Protein 9KL6 (pdb70)

GO terms:
  GO:0004354 L-glutamate dehydrogenase (NADP+) activity (F, IDA)
  GO:0019676 ammonia assimilation cycle (P, IDA)
  GO:0005829 cytosol (C, HDA)

Organism: Schizosaccharomyces pombe (strain 972 / ATCC 24843) (NCBI:txid284812)

Structure (mmCIF, N/CA/C/O backbone):
data_9KL6
#
_entry.id   9KL6
#
_cell.length_a   96.965
_cell.length_b   96.965
_cell.length_c   188.258
_cell.angle_alpha   90.00
_cell.angle_beta   90.00
_cell.angle_gamma   120.00
#
_symmetry.space_group_name_H-M   'P 63 2 2'
#
loop_
_entity.id
_entity.type
_entity.pdbx_description
1 polymer 'NADP-specific glutamate dehydrogenase'
2 non-polymer 'NADP NICOTINAMIDE-ADENINE-DINUCLEOTIDE PHOSPHATE'
3 non-polymer 'SULFATE ION'
4 non-polymer '(2Z)-2-iminopentanedioic acid'
5 non-polymer GLYCEROL
6 water water
#
loop_
_atom_site.group_PDB
_atom_site.id
_atom_site.type_symbol
_atom_site.label_atom_id
_atom_site.label_alt_id
_atom_site.label_comp_id
_atom_site.label_asym_id
_atom_site.label_entity_id
_atom_site.label_seq_id
_atom_site.pdbx_PDB_ins_code
_atom_site.Cartn_x
_atom_site.Cartn_y
_atom_site.Cartn_z
_atom_site.occupancy
_atom_site.B_iso_or_equiv
_atom_site.auth_seq_id
_atom_site.auth_comp_id
_atom_site.auth_asym_id
_atom_site.auth_atom_id
_atom_site.pdbx_PDB_model_num
ATOM 1 N N . THR A 1 24 ? -7.293 -20.952 49.243 1.00 46.79 3 THR A N 1
ATOM 2 C CA . THR A 1 24 ? -7.119 -20.833 47.765 1.00 50.31 3 THR A CA 1
ATOM 3 C C . THR A 1 24 ? -5.906 -19.957 47.425 1.00 48.92 3 THR A C 1
ATOM 4 O O . THR A 1 24 ? -5.939 -18.752 47.655 1.00 54.48 3 THR A O 1
ATOM 6 N N . PRO A 1 25 ? -4.827 -20.518 46.825 1.00 47.78 4 PRO A N 1
ATOM 7 C CA . PRO A 1 25 ? -3.548 -19.817 46.647 1.00 42.01 4 PRO A CA 1
ATOM 8 C C . PRO A 1 25 ? -3.336 -19.149 45.289 1.00 37.06 4 PRO A C 1
ATOM 9 O O . PRO A 1 25 ? -4.019 -19.457 44.317 1.00 38.76 4 PRO A O 1
ATOM 13 N N . TYR A 1 26 ? -2.335 -18.265 45.209 1.00 36.85 5 TYR A N 1
ATOM 14 C CA . TYR A 1 26 ? -2.043 -17.546 43.980 1.00 34.23 5 TYR A CA 1
ATOM 15 C C . TYR A 1 26 ? -1.260 -18.435 43.032 1.00 32.28 5 TYR A C 1
ATOM 16 O O . TYR A 1 26 ? -0.133 -18.843 43.361 1.00 32.02 5 TYR A O 1
ATOM 25 N N . GLU A 1 27 ? -1.896 -18.772 41.893 1.00 27.81 6 GLU A N 1
ATOM 26 C CA . GLU A 1 27 ? -1.302 -19.700 40.942 1.00 22.72 6 GLU A CA 1
ATOM 27 C C . GLU A 1 27 ? -1.383 -19.060 39.562 1.00 21.78 6 GLU A C 1
ATOM 28 O O . GLU A 1 27 ? -2.188 -19.441 38.717 1.00 22.19 6 GLU A O 1
ATOM 34 N N . PRO A 1 28 ? -0.530 -18.047 39.279 1.00 20.89 7 PRO A N 1
ATOM 35 C CA . PRO A 1 28 ? -0.713 -17.268 38.066 1.00 21.26 7 PRO A CA 1
ATOM 36 C C . PRO A 1 28 ? -0.625 -18.065 36.774 1.00 19.45 7 PRO A C 1
ATOM 37 O O . PRO A 1 28 ? -1.406 -17.843 35.863 1.00 22.01 7 PRO A O 1
ATOM 41 N N . GLU A 1 29 ? 0.367 -18.953 36.649 1.00 19.53 8 GLU A N 1
ATOM 42 C CA . GLU A 1 29 ? 0.502 -19.674 35.405 1.00 18.75 8 GLU A CA 1
ATOM 43 C C . GLU A 1 29 ? -0.709 -20.594 35.178 1.00 18.97 8 GLU A C 1
ATOM 44 O O . GLU A 1 29 ? -1.200 -20.684 34.053 1.00 19.42 8 GLU A O 1
ATOM 50 N N . PHE A 1 30 ? -1.155 -21.290 36.237 1.00 20.32 9 PHE A N 1
ATOM 51 C CA . PHE A 1 30 ? -2.345 -22.121 36.127 1.00 19.47 9 PHE A CA 1
ATOM 52 C C . PHE A 1 30 ? -3.541 -21.286 35.701 1.00 21.40 9 PHE A C 1
ATOM 53 O O . PHE A 1 30 ? -4.246 -21.670 34.765 1.00 20.40 9 PHE A O 1
ATOM 61 N N . GLN A 1 31 ? -3.725 -20.141 36.359 1.00 20.48 10 GLN A N 1
ATOM 62 C CA . GLN A 1 31 ? -4.842 -19.289 36.027 1.00 20.96 10 GLN A CA 1
ATOM 63 C C . GLN A 1 31 ? -4.765 -18.804 34.581 1.00 18.20 10 GLN A C 1
ATOM 64 O O . GLN A 1 31 ? -5.789 -18.678 33.911 1.00 20.78 10 GLN A O 1
ATOM 70 N N . GLN A 1 32 ? -3.565 -18.463 34.104 1.00 18.99 11 GLN A N 1
ATOM 71 C CA . GLN A 1 32 ? -3.390 -18.045 32.732 1.00 19.24 11 GLN A CA 1
ATOM 72 C C . GLN A 1 32 ? -3.856 -19.102 31.752 1.00 20.35 11 GLN A C 1
ATOM 73 O O . GLN A 1 32 ? -4.586 -18.833 30.802 1.00 22.25 11 GLN A O 1
ATOM 79 N N . ALA A 1 33 ? -3.388 -20.325 31.992 1.00 20.83 12 ALA A N 1
ATOM 80 C CA . ALA A 1 33 ? -3.696 -21.410 31.079 1.00 20.73 12 ALA A CA 1
ATOM 81 C C . ALA A 1 33 ? -5.197 -21.715 31.119 1.00 19.97 12 ALA A C 1
ATOM 82 O O . ALA A 1 33 ? -5.796 -21.886 30.069 1.00 21.41 12 ALA A O 1
ATOM 84 N N . TYR A 1 34 ? -5.779 -21.757 32.322 1.00 21.57 13 TYR A N 1
ATOM 85 C CA . TYR A 1 34 ? -7.206 -21.978 32.507 1.00 20.86 13 TYR A CA 1
ATOM 86 C C . TYR A 1 34 ? -8.041 -20.900 31.787 1.00 20.31 13 TYR A C 1
ATOM 87 O O . TYR A 1 34 ? -8.988 -21.188 31.046 1.00 21.18 13 TYR A O 1
ATOM 96 N N . LYS A 1 35 ? -7.675 -19.626 31.958 1.00 20.37 14 LYS A N 1
ATOM 97 C CA . LYS A 1 35 ? -8.446 -18.524 31.376 1.00 21.51 14 LYS A CA 1
ATOM 98 C C . LYS A 1 35 ? -8.471 -18.613 29.850 1.00 20.75 14 LYS A C 1
ATOM 99 O O . LYS A 1 35 ? -9.503 -18.364 29.224 1.00 23.20 14 LYS A O 1
ATOM 105 N N . GLU A 1 36 ? -7.325 -18.951 29.223 1.00 21.45 15 GLU A N 1
ATOM 106 C CA . GLU A 1 36 ? -7.304 -19.061 27.774 1.00 21.41 15 GLU A CA 1
ATOM 107 C C . GLU A 1 36 ? -8.253 -20.188 27.326 1.00 22.03 15 GLU A C 1
ATOM 108 O O . GLU A 1 36 ? -8.981 -20.042 26.337 1.00 23.84 15 GLU A O 1
ATOM 114 N N . ILE A 1 37 ? -8.190 -21.351 27.977 1.00 21.85 16 ILE A N 1
ATOM 115 C CA . ILE A 1 37 ? -8.999 -22.486 27.559 1.00 20.07 16 ILE A CA 1
ATOM 116 C C . ILE A 1 37 ? -10.486 -22.184 27.721 1.00 21.68 16 ILE A C 1
ATOM 117 O O . ILE A 1 37 ? -11.274 -22.437 26.818 1.00 21.99 16 ILE A O 1
ATOM 122 N N . VAL A 1 38 ? -10.841 -21.699 28.902 1.00 20.95 17 VAL A N 1
ATOM 123 C CA . VAL A 1 38 ? -12.211 -21.430 29.218 1.00 21.07 17 VAL A CA 1
ATOM 124 C C . VAL A 1 38 ? -12.707 -20.286 28.330 1.00 21.30 17 VAL A C 1
ATOM 125 O O . VAL A 1 38 ? -13.869 -20.282 27.894 1.00 22.68 17 VAL A O 1
ATOM 129 N N . GLY A 1 39 ? -11.846 -19.316 28.009 1.00 22.37 18 GLY A N 1
ATOM 130 C CA . GLY A 1 39 ? -12.298 -18.259 27.125 1.00 23.09 18 GLY A CA 1
ATOM 131 C C . GLY A 1 39 ? -12.704 -18.748 25.731 1.00 22.67 18 GLY A C 1
ATOM 132 O O . GLY A 1 39 ? -13.733 -18.300 25.182 1.00 27.13 18 GLY A O 1
ATOM 133 N N . SER A 1 40 ? -11.889 -19.663 25.166 1.00 23.23 19 SER A N 1
ATOM 134 C CA . SER A 1 40 ? -12.203 -20.280 23.885 1.00 22.23 19 SER A CA 1
ATOM 135 C C . SER A 1 40 ? -13.574 -20.963 23.974 1.00 22.11 19 SER A C 1
ATOM 136 O O . SER A 1 40 ? -14.413 -20.841 23.074 1.00 23.41 19 SER A O 1
ATOM 139 N N . ILE A 1 41 ? -13.770 -21.722 25.053 1.00 22.45 20 ILE A N 1
ATOM 140 C CA . ILE A 1 41 ? -14.984 -22.518 25.192 1.00 22.53 20 ILE A CA 1
ATOM 141 C C . ILE A 1 41 ? -16.208 -21.600 25.370 1.00 24.16 20 ILE A C 1
ATOM 142 O O . ILE A 1 41 ? -17.212 -21.766 24.682 1.00 23.48 20 ILE A O 1
ATOM 147 N N . GLU A 1 42 ? -16.110 -20.632 26.280 1.00 24.79 21 GLU A N 1
ATOM 148 C CA . GLU A 1 42 ? -17.241 -19.816 26.654 1.00 27.69 21 GLU A CA 1
ATOM 149 C C . GLU A 1 42 ? -17.588 -18.827 25.538 1.00 27.85 21 GLU A C 1
ATOM 150 O O . GLU A 1 42 ? -18.757 -18.414 25.433 1.00 28.11 21 GLU A O 1
ATOM 156 N N . SER A 1 43 ? -16.616 -18.468 24.691 1.00 26.01 22 SER A N 1
ATOM 157 C CA . SER A 1 43 ? -16.871 -17.533 23.595 1.00 26.15 22 SER A CA 1
ATOM 158 C C . SER A 1 43 ? -17.419 -18.231 22.357 1.00 25.63 22 SER A C 1
ATOM 159 O O . SER A 1 43 ? -17.798 -17.595 21.382 1.00 28.99 22 SER A O 1
ATOM 162 N N . SER A 1 44 ? -17.474 -19.562 22.402 1.00 23.76 23 SER A N 1
ATOM 163 C CA . SER A 1 44 ? -17.925 -20.371 21.282 1.00 22.13 23 SER A CA 1
ATOM 164 C C . SER A 1 44 ? -19.406 -20.699 21.464 1.00 24.25 23 SER A C 1
ATOM 165 O O . SER A 1 44 ? -20.015 -20.374 22.497 1.00 24.22 23 SER A O 1
ATOM 168 N N . LYS A 1 45 ? -19.948 -21.391 20.463 1.00 20.95 24 LYS A N 1
ATOM 169 C CA . LYS A 1 45 ? -21.313 -21.878 20.528 1.00 22.93 24 LYS A CA 1
ATOM 170 C C . LYS A 1 45 ? -21.423 -23.153 21.354 1.00 24.56 24 LYS A C 1
ATOM 171 O O . LYS A 1 45 ? -22.533 -23.714 21.453 1.00 24.63 24 LYS A O 1
ATOM 177 N N . LEU A 1 46 ? -20.302 -23.686 21.893 1.00 23.25 25 LEU A N 1
ATOM 178 C CA . LEU A 1 46 ? -20.380 -25.018 22.509 1.00 23.88 25 LEU A CA 1
ATOM 179 C C . LEU A 1 46 ? -21.483 -25.137 23.574 1.00 22.78 25 LEU A C 1
ATOM 180 O O . LEU A 1 46 ? -22.246 -26.112 23.566 1.00 24.68 25 LEU A O 1
ATOM 185 N N . PHE A 1 47 ? -21.538 -24.192 24.527 1.00 24.55 26 PHE A N 1
ATOM 186 C CA . PHE A 1 47 ? -22.478 -24.255 25.630 1.00 24.80 26 PHE A CA 1
ATOM 187 C C . PHE A 1 47 ? -23.877 -23.806 25.227 1.00 27.29 26 PHE A C 1
ATOM 188 O O . PHE A 1 47 ? -24.813 -24.041 25.986 1.00 30.61 26 PHE A O 1
ATOM 196 N N . GLU A 1 48 ? -24.035 -23.250 24.027 1.00 26.79 27 GLU A N 1
ATOM 197 C CA . GLU A 1 48 ? -25.369 -23.037 23.483 1.00 29.14 27 GLU A CA 1
ATOM 198 C C . GLU A 1 48 ? -25.939 -24.376 23.016 1.00 26.57 27 GLU A C 1
ATOM 199 O O . GLU A 1 48 ? -27.095 -24.750 23.293 1.00 31.37 27 GLU A O 1
ATOM 205 N N . VAL A 1 49 ? -25.067 -25.170 22.384 1.00 26.87 28 VAL A N 1
ATOM 206 C CA . VAL A 1 49 ? -25.477 -26.457 21.841 1.00 28.53 28 VAL A CA 1
ATOM 207 C C . VAL A 1 49 ? -25.583 -27.495 22.962 1.00 29.01 28 VAL A C 1
ATOM 208 O O . VAL A 1 49 ? -26.494 -28.323 22.947 1.00 30.35 28 VAL A O 1
ATOM 212 N N . HIS A 1 50 ? -24.613 -27.480 23.891 1.00 29.70 29 HIS A N 1
ATOM 213 C CA . HIS A 1 50 ? -24.526 -28.479 24.949 1.00 30.32 29 HIS A CA 1
ATOM 214 C C . HIS A 1 50 ? -24.418 -27.797 26.314 1.00 26.58 29 HIS A C 1
ATOM 215 O O . HIS A 1 50 ? -23.359 -27.762 26.931 1.00 24.75 29 HIS A O 1
ATOM 222 N N . PRO A 1 51 ? -25.511 -27.195 26.837 1.00 27.91 30 PRO A N 1
ATOM 223 C CA . PRO A 1 51 ? -25.407 -26.381 28.050 1.00 26.60 30 PRO A CA 1
ATOM 224 C C . PRO A 1 51 ? -24.970 -27.147 29.291 1.00 27.42 30 PRO A C 1
ATOM 225 O O . PRO A 1 51 ? -24.403 -26.551 30.199 1.00 27.12 30 PRO A O 1
ATO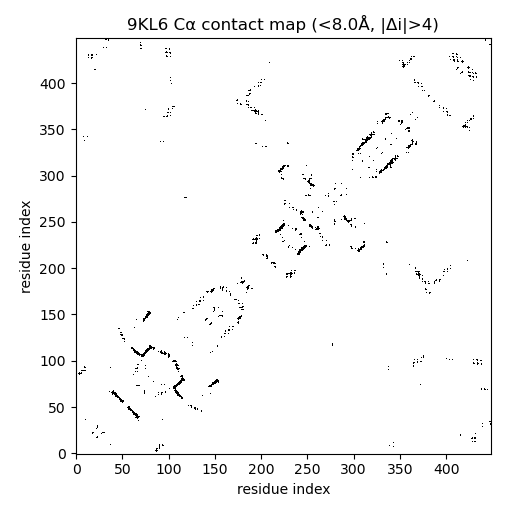M 229 N N . GLU A 1 52 ? -25.252 -28.459 29.328 1.00 25.79 31 GLU A N 1
ATOM 230 C CA . GLU A 1 52 ? -24.848 -29.308 30.436 1.00 27.38 31 GLU A CA 1
ATOM 231 C C . GLU A 1 52 ? -23.329 -29.325 30.661 1.00 25.16 31 GLU A C 1
ATOM 232 O O . GLU A 1 52 ? -22.892 -29.523 31.785 1.00 24.49 31 GLU A O 1
ATOM 238 N N . LEU A 1 53 ? -22.550 -29.031 29.621 1.00 23.93 32 LEU A N 1
ATOM 239 C CA . LEU A 1 53 ? -21.103 -29.064 29.742 1.00 22.29 32 LEU A CA 1
ATOM 240 C C . LEU A 1 53 ? -20.559 -27.983 30.660 1.00 23.98 32 LEU A C 1
ATOM 241 O O . LEU A 1 53 ? -19.420 -28.083 31.064 1.00 24.09 32 LEU A O 1
ATOM 246 N N . LYS A 1 54 ? -21.318 -26.917 30.917 1.00 25.15 33 LYS A N 1
ATOM 247 C CA . LYS A 1 54 ? -20.938 -25.885 31.882 1.00 26.47 33 LYS A CA 1
ATOM 248 C C . LYS A 1 54 ? -20.578 -26.514 33.229 1.00 24.36 33 LYS A C 1
ATOM 249 O O . LYS A 1 54 ? -19.681 -26.052 33.908 1.00 25.86 33 LYS A O 1
ATOM 255 N N . ARG A 1 55 ? -21.201 -27.624 33.597 1.00 22.89 34 ARG A N 1
ATOM 256 C CA . ARG A 1 55 ? -21.010 -28.245 34.901 1.00 24.47 34 ARG A CA 1
ATOM 257 C C . ARG A 1 55 ? -19.616 -28.863 35.002 1.00 23.80 34 ARG A C 1
ATOM 258 O O . ARG A 1 55 ? -19.134 -29.132 36.101 1.00 25.09 34 ARG A O 1
ATOM 266 N N . VAL A 1 56 ? -18.972 -29.098 33.857 1.00 22.86 35 VAL A N 1
ATOM 267 C CA . VAL A 1 56 ? -17.676 -29.766 33.871 1.00 20.79 35 VAL A CA 1
ATOM 268 C C . VAL A 1 56 ? -16.568 -28.869 34.405 1.00 21.48 35 VAL A C 1
ATOM 269 O O . VAL A 1 56 ? -15.607 -29.334 34.997 1.00 20.95 35 VAL A O 1
ATOM 273 N N . LEU A 1 57 ? -16.658 -27.572 34.183 1.00 21.12 36 LEU A N 1
ATOM 274 C CA . LEU A 1 57 ? -15.521 -26.685 34.414 1.00 22.64 36 LEU A CA 1
ATOM 275 C C . LEU A 1 57 ? -15.049 -26.698 35.865 1.00 22.50 36 LEU A C 1
ATOM 276 O O . LEU A 1 57 ? -13.840 -26.753 36.077 1.00 23.96 36 LEU A O 1
ATOM 281 N N . PRO A 1 58 ? -15.915 -26.585 36.899 1.00 23.08 37 PRO A N 1
ATOM 282 C CA . PRO A 1 58 ? -15.436 -26.605 38.285 1.00 23.54 37 PRO A CA 1
ATOM 283 C C . PRO A 1 58 ? -14.820 -27.940 38.702 1.00 22.88 37 PRO A C 1
ATOM 284 O O . PRO A 1 58 ? -14.121 -28.023 39.700 1.00 23.60 37 PRO A O 1
ATOM 288 N N . ILE A 1 59 ? -15.195 -28.992 38.006 1.00 22.62 38 ILE A N 1
ATOM 289 C CA . ILE A 1 59 ? -14.720 -30.316 38.333 1.00 20.55 38 ILE A CA 1
ATOM 290 C C . ILE A 1 59 ? -13.380 -30.571 37.648 1.00 19.23 38 ILE A C 1
ATOM 291 O O . ILE A 1 59 ? -12.430 -31.027 38.304 1.00 20.44 38 ILE A O 1
ATOM 296 N N . ILE A 1 60 ? -13.336 -30.354 36.329 1.00 19.50 39 ILE A N 1
ATOM 297 C CA . ILE A 1 60 ? -12.128 -30.663 35.555 1.00 18.56 39 ILE A CA 1
ATOM 298 C C . ILE A 1 60 ? -10.941 -29.845 36.035 1.00 19.24 39 ILE A C 1
ATOM 299 O O . ILE A 1 60 ? -9.773 -30.278 35.908 1.00 19.41 39 ILE A O 1
ATOM 304 N N . SER A 1 61 ? -11.220 -28.661 36.593 1.00 20.05 40 SER A N 1
ATOM 305 C CA . SER A 1 61 ? -10.126 -27.766 36.951 1.00 20.67 40 SER A CA 1
ATOM 306 C C . SER A 1 61 ? -9.526 -28.073 38.323 1.00 20.54 40 SER A C 1
ATOM 307 O O . SER A 1 61 ? -8.509 -27.481 38.676 1.00 20.01 40 SER A O 1
ATOM 310 N N . ILE A 1 62 ? -10.086 -29.045 39.072 1.00 20.50 41 ILE A N 1
ATOM 311 C CA . ILE A 1 62 ? -9.479 -29.564 40.295 1.00 19.15 41 ILE A CA 1
ATOM 312 C C . ILE A 1 62 ? -8.788 -30.878 39.921 1.00 18.89 41 ILE A C 1
ATOM 313 O O . ILE A 1 62 ? -9.437 -31.825 39.449 1.00 19.94 41 ILE A O 1
ATOM 318 N N . PRO A 1 63 ? -7.460 -30.968 40.076 1.00 18.48 42 PRO A N 1
ATOM 319 C CA . PRO A 1 63 ? -6.776 -32.179 39.701 1.00 18.78 42 PRO A CA 1
ATOM 320 C C . PRO A 1 63 ? -7.411 -33.369 40.410 1.00 18.46 42 PRO A C 1
ATOM 321 O O . PRO A 1 63 ? -7.740 -33.290 41.584 1.00 18.27 42 PRO A O 1
ATOM 325 N N . GLU A 1 64 ? -7.406 -34.518 39.731 1.00 18.63 43 GLU A N 1
ATOM 326 C CA . GLU A 1 64 ? -7.751 -35.754 40.415 1.00 17.88 43 GLU A CA 1
ATOM 327 C C . GLU A 1 64 ? -6.908 -35.976 41.665 1.00 17.12 43 GLU A C 1
ATOM 328 O O . GLU A 1 64 ? -7.434 -36.289 42.738 1.00 17.46 43 GLU A O 1
ATOM 334 N N . ARG A 1 65 ? -5.580 -35.708 41.545 1.00 18.46 44 ARG A N 1
ATOM 335 C CA . ARG A 1 65 ? -4.697 -35.894 42.677 1.00 19.27 44 ARG A CA 1
ATOM 336 C C . ARG A 1 65 ? -3.437 -35.065 42.467 1.00 18.98 44 ARG A C 1
ATOM 337 O O . ARG A 1 65 ? -3.021 -34.883 41.328 1.00 18.63 44 ARG A O 1
ATOM 345 N N . VAL A 1 66 ? -2.857 -34.566 43.558 1.00 17.97 45 VAL A N 1
ATOM 346 C CA . VAL A 1 66 ? -1.544 -33.955 43.507 1.00 19.21 45 VAL A CA 1
ATOM 347 C C . VAL A 1 66 ? -0.699 -34.647 44.560 1.00 17.56 45 VAL A C 1
ATOM 348 O O . VAL A 1 66 ? -1.136 -34.809 45.702 1.00 18.07 45 VAL A O 1
ATOM 352 N N . LEU A 1 67 ? 0.542 -34.964 44.183 1.00 19.22 46 LEU A N 1
ATOM 353 C CA . LEU A 1 67 ? 1.546 -35.453 45.124 1.00 19.07 46 LEU A CA 1
ATOM 354 C C . LEU A 1 67 ? 2.672 -34.428 45.205 1.00 18.67 46 LEU A C 1
ATOM 355 O O . LEU A 1 67 ? 3.134 -33.975 44.154 1.00 19.04 46 LEU A O 1
ATOM 360 N N . GLU A 1 68 ? 3.066 -34.092 46.437 1.00 19.21 47 GLU A N 1
ATOM 361 C CA . GLU A 1 68 ? 4.333 -33.408 46.655 1.00 19.32 47 GLU A CA 1
ATOM 362 C C . GLU A 1 68 ? 5.151 -34.282 47.580 1.00 20.60 47 GLU A C 1
ATOM 363 O O . GLU A 1 68 ? 4.608 -34.968 48.422 1.00 19.96 47 GLU A O 1
ATOM 369 N N . PHE A 1 69 ? 6.472 -34.273 47.429 1.00 19.23 48 PHE A N 1
ATOM 370 C CA . PHE A 1 69 ? 7.292 -35.060 48.322 1.00 18.45 48 PHE A CA 1
ATOM 371 C C . PHE A 1 69 ? 8.666 -34.410 48.462 1.00 17.47 48 PHE A C 1
ATOM 372 O O . PHE A 1 69 ? 9.193 -33.806 47.523 1.00 19.37 48 PHE A O 1
ATOM 380 N N . ARG A 1 70 ? 9.222 -34.591 49.653 1.00 16.87 49 ARG A N 1
ATOM 381 C CA . ARG A 1 70 ? 10.616 -34.191 49.881 1.00 16.85 49 ARG A CA 1
ATOM 382 C C . ARG A 1 70 ? 11.553 -35.147 49.149 1.00 17.96 49 ARG A C 1
ATOM 383 O O . ARG A 1 70 ? 11.359 -36.362 49.204 1.00 19.89 49 ARG A O 1
ATOM 391 N N . VAL A 1 71 ? 12.543 -34.582 48.483 1.00 17.82 50 VAL A N 1
ATOM 392 C CA . VAL A 1 71 ? 13.573 -35.353 47.828 1.00 17.77 50 VAL A CA 1
ATOM 393 C C . VAL A 1 71 ? 14.917 -34.997 48.458 1.00 19.64 50 VAL A C 1
ATOM 394 O O . VAL A 1 71 ? 15.437 -33.889 48.275 1.00 21.71 50 VAL A O 1
ATOM 398 N N . THR A 1 72 ? 15.456 -35.956 49.214 1.00 20.09 51 THR A N 1
ATOM 399 C CA . THR A 1 72 ? 16.721 -35.805 49.907 1.00 20.47 51 THR A CA 1
ATOM 400 C C . THR A 1 72 ? 17.791 -36.587 49.147 1.00 19.91 51 THR A C 1
ATOM 401 O O . THR A 1 72 ? 17.592 -37.759 48.776 1.00 22.47 51 THR A O 1
ATOM 405 N N . TRP A 1 73 ? 18.932 -35.900 48.984 1.00 19.69 52 TRP A N 1
ATOM 406 C CA . TRP A 1 73 ? 20.001 -36.448 48.169 1.00 20.05 52 TRP A CA 1
ATOM 407 C C . TRP A 1 73 ? 21.340 -35.902 48.645 1.00 21.56 52 TRP A C 1
ATOM 408 O O . TRP A 1 73 ? 21.358 -35.080 49.532 1.00 23.59 52 TRP A O 1
ATOM 419 N N . GLU A 1 74 ? 22.403 -36.516 48.151 1.00 21.37 53 GLU A N 1
ATOM 420 C CA . GLU A 1 74 ? 23.765 -36.217 48.579 1.00 21.20 53 GLU A CA 1
ATOM 421 C C . GLU A 1 74 ? 24.574 -35.622 47.424 1.00 20.75 53 GLU A C 1
ATOM 422 O O . GLU A 1 74 ? 24.598 -36.167 46.323 1.00 21.58 53 GLU A O 1
ATOM 428 N N . ASP A 1 75 ? 25.150 -34.438 47.663 1.00 22.75 54 ASP A N 1
ATOM 429 C CA . ASP A 1 75 ? 25.997 -33.823 46.639 1.00 22.66 54 ASP A CA 1
ATOM 430 C C . ASP A 1 75 ? 27.391 -34.447 46.623 1.00 25.19 54 ASP A C 1
ATOM 431 O O . ASP A 1 75 ? 27.717 -35.306 47.446 1.00 25.43 54 ASP A O 1
ATOM 436 N N . ASP A 1 76 ? 28.216 -33.979 45.674 1.00 23.67 55 ASP A N 1
ATOM 437 C CA . ASP A 1 76 ? 29.557 -34.514 45.470 1.00 27.85 55 ASP A CA 1
ATOM 438 C C . ASP A 1 76 ? 30.504 -34.204 46.634 1.00 28.51 55 ASP A C 1
ATOM 439 O O . ASP A 1 76 ? 31.551 -34.870 46.771 1.00 33.02 55 ASP A O 1
ATOM 444 N N . LYS A 1 77 ? 30.137 -33.228 47.472 1.00 27.82 56 LYS A N 1
ATOM 445 C CA . LYS A 1 77 ? 30.908 -32.922 48.670 1.00 30.91 56 LYS A CA 1
ATOM 446 C C . LYS A 1 77 ? 30.399 -33.670 49.903 1.00 28.61 56 LYS A C 1
ATOM 447 O O . LYS A 1 77 ? 30.909 -33.447 51.012 1.00 31.58 56 LYS A O 1
ATOM 453 N N . GLY A 1 78 ? 29.383 -34.533 49.726 1.00 26.37 57 GLY A N 1
ATOM 454 C CA . GLY A 1 78 ? 28.862 -35.292 50.842 1.00 26.92 57 GLY A CA 1
ATOM 455 C C . GLY A 1 78 ? 27.769 -34.573 51.646 1.00 24.33 57 GLY A C 1
ATOM 456 O O . GLY A 1 78 ? 27.370 -35.077 52.693 1.00 24.92 57 GLY A O 1
ATOM 457 N N . ASN A 1 79 ? 27.302 -33.391 51.217 1.00 25.71 58 ASN A N 1
ATOM 458 C CA . ASN A 1 79 ? 26.296 -32.668 51.980 1.00 26.16 58 ASN A CA 1
ATOM 459 C C . ASN A 1 79 ? 24.915 -33.271 51.736 1.00 22.62 58 ASN A C 1
ATOM 460 O O . ASN A 1 79 ? 24.588 -33.679 50.618 1.00 22.58 58 ASN A O 1
ATOM 465 N N . CYS A 1 80 ? 24.103 -33.243 52.792 1.00 21.87 59 CYS A N 1
ATOM 466 C CA . CYS A 1 80 ? 22.679 -33.569 52.715 1.00 22.12 59 CYS A CA 1
ATOM 467 C C . CYS A 1 80 ? 21.904 -32.430 52.049 1.00 22.81 59 CYS A C 1
ATOM 468 O O . CYS A 1 80 ? 21.975 -31.285 52.493 1.00 26.07 59 CYS A O 1
ATOM 471 N N . ARG A 1 81 ? 21.344 -32.706 50.878 1.00 20.81 60 ARG A N 1
ATOM 472 C CA . ARG A 1 81 ? 20.611 -31.708 50.117 1.00 21.31 60 ARG A CA 1
ATOM 473 C C . ARG A 1 81 ? 19.129 -32.050 50.060 1.00 20.16 60 ARG A C 1
ATOM 474 O O . ARG A 1 81 ? 18.736 -33.229 50.091 1.00 22.50 60 ARG A O 1
ATOM 482 N N . VAL A 1 82 ? 18.287 -31.025 49.864 1.00 21.41 61 VAL A N 1
ATOM 483 C CA . VAL A 1 82 ? 16.865 -31.271 49.776 1.00 19.66 61 VAL A CA 1
ATOM 484 C C . VAL A 1 82 ? 16.250 -30.403 48.679 1.00 20.44 61 VAL A C 1
ATOM 485 O O . VAL A 1 82 ? 16.605 -29.238 48.519 1.00 20.73 61 VAL A O 1
ATOM 489 N N . ASN A 1 83 ? 15.285 -30.990 47.978 1.00 20.64 62 ASN A N 1
ATOM 490 C CA . ASN A 1 83 ? 14.483 -30.322 46.981 1.00 19.39 62 ASN A CA 1
ATOM 491 C C . ASN A 1 83 ? 13.065 -30.869 47.084 1.00 19.18 62 ASN A C 1
ATOM 492 O O . ASN A 1 83 ? 12.842 -31.811 47.803 1.00 21.30 62 ASN A O 1
ATOM 497 N N . THR A 1 84 ? 12.133 -30.128 46.503 1.00 18.76 63 THR A N 1
ATOM 498 C CA . THR A 1 84 ? 10.750 -30.546 46.478 1.00 18.23 63 THR A CA 1
ATOM 499 C C . THR A 1 84 ? 10.442 -31.182 45.125 1.00 17.90 63 THR A C 1
ATOM 500 O O . THR A 1 84 ? 10.795 -30.692 44.062 1.00 19.11 63 THR A O 1
ATOM 504 N N . GLY A 1 85 ? 9.744 -32.330 45.204 1.00 17.77 64 GLY A N 1
ATOM 505 C CA . GLY A 1 85 ? 9.266 -33.029 44.029 1.00 18.43 64 GLY A CA 1
ATOM 506 C C . GLY A 1 85 ? 7.742 -33.013 43.983 1.00 16.76 64 GLY A C 1
ATOM 507 O O . GLY A 1 85 ? 7.102 -32.895 45.011 1.00 19.02 64 GLY A O 1
ATOM 508 N N . TYR A 1 86 ? 7.218 -33.204 42.783 1.00 17.08 65 TYR A N 1
ATOM 509 C CA . TYR A 1 86 ? 5.786 -33.141 42.550 1.00 17.26 65 TYR A CA 1
ATOM 510 C C . TYR A 1 86 ? 5.356 -34.058 41.422 1.00 17.10 65 TYR A C 1
ATOM 511 O O . TYR A 1 86 ? 6.113 -34.316 40.469 1.00 17.37 65 TYR A O 1
ATOM 520 N N . ARG A 1 87 ? 4.091 -34.548 41.537 1.00 17.54 66 ARG A N 1
ATOM 521 C CA . ARG A 1 87 ? 3.412 -35.140 40.411 1.00 17.34 66 ARG A CA 1
ATOM 522 C C . ARG A 1 87 ? 1.933 -34.765 40.489 1.00 16.88 66 ARG A C 1
ATOM 523 O O . ARG A 1 87 ? 1.265 -35.131 41.452 1.00 18.74 66 ARG A O 1
ATOM 531 N N . VAL A 1 88 ? 1.509 -33.995 39.492 1.00 16.58 67 VAL A N 1
ATOM 532 C CA . VAL A 1 88 ? 0.124 -33.585 39.336 1.00 16.90 67 VAL A CA 1
ATOM 533 C C . VAL A 1 88 ? -0.511 -34.609 38.396 1.00 17.37 67 VAL A C 1
ATOM 534 O O . VAL A 1 88 ? -0.121 -34.737 37.234 1.00 17.14 67 VAL A O 1
ATOM 538 N N . GLN A 1 89 ? -1.521 -35.308 38.924 1.00 17.70 68 GLN A N 1
ATOM 539 C CA . GLN A 1 89 ? -2.267 -36.285 38.163 1.00 17.06 68 GLN A CA 1
ATOM 540 C C . GLN A 1 89 ? -3.613 -35.659 37.847 1.00 16.62 68 GLN A C 1
ATOM 541 O O . GLN A 1 89 ? -4.531 -35.742 38.667 1.00 17.75 68 GLN A O 1
ATOM 547 N N . PHE A 1 90 ? -3.672 -34.957 36.706 1.00 16.52 69 PHE A N 1
ATOM 548 C CA . PHE A 1 90 ? -4.778 -34.001 36.527 1.00 16.21 69 PHE A CA 1
ATOM 549 C C . PHE A 1 90 ? -6.074 -34.693 36.110 1.00 16.08 69 PHE A C 1
ATOM 550 O O . PHE A 1 90 ? -7.131 -34.375 36.650 1.00 17.48 69 PHE A O 1
ATOM 558 N N . ASN A 1 91 ? -5.979 -35.556 35.105 1.00 16.49 70 ASN A N 1
ATOM 559 C CA . ASN A 1 91 ? -7.155 -36.159 34.518 1.00 16.78 70 ASN A CA 1
ATOM 560 C C . ASN A 1 91 ? -6.779 -37.527 33.966 1.00 16.52 70 ASN A C 1
ATOM 561 O O . ASN A 1 91 ? -5.819 -37.642 33.213 1.00 17.32 70 ASN A O 1
ATOM 566 N N . SER A 1 92 ? -7.649 -38.535 34.193 1.00 16.39 71 SER A N 1
ATOM 567 C CA . SER A 1 92 ? -7.425 -39.878 33.644 1.00 17.10 71 SER A CA 1
ATOM 568 C C . SER A 1 92 ? -8.669 -40.427 32.963 1.00 16.56 71 SER A C 1
ATOM 569 O O . SER A 1 92 ? -8.909 -41.625 33.003 1.00 17.79 71 SER A O 1
ATOM 572 N N . ALA A 1 93 ? -9.506 -39.576 32.375 1.00 17.60 72 ALA A N 1
ATOM 573 C CA . ALA A 1 93 ? -10.705 -40.102 31.734 1.00 16.92 72 ALA A CA 1
ATOM 574 C C . ALA A 1 93 ? -10.351 -40.911 30.471 1.00 17.45 72 ALA A C 1
ATOM 575 O O . ALA A 1 93 ? -11.022 -41.894 30.164 1.00 18.50 72 ALA A O 1
ATOM 577 N N . LEU A 1 94 ? -9.316 -40.500 29.720 1.00 18.65 73 LEU A N 1
ATOM 578 C CA . LEU A 1 94 ? -8.968 -41.058 28.421 1.00 17.75 73 LEU A CA 1
ATOM 579 C C . LEU A 1 94 ? -7.847 -42.103 28.533 1.00 18.38 73 LEU A C 1
ATOM 580 O O . LEU A 1 94 ? -7.531 -42.743 27.536 1.00 19.57 73 LEU A O 1
ATOM 585 N N . GLY A 1 95 ? -7.227 -42.195 29.694 1.00 17.15 74 GLY A N 1
ATOM 586 C CA . GLY A 1 95 ? -6.115 -43.105 29.867 1.00 17.10 74 GLY A CA 1
ATOM 587 C C . GLY A 1 95 ? -5.380 -42.849 31.164 1.00 16.60 74 GLY A C 1
ATOM 588 O O . GLY A 1 95 ? -5.675 -41.949 31.923 1.00 18.11 74 GLY A O 1
ATOM 589 N N . PRO A 1 96 ? -4.276 -43.587 31.397 1.00 17.90 75 PRO A N 1
ATOM 590 C CA . PRO A 1 96 ? -3.404 -43.282 32.526 1.00 17.69 75 PRO A CA 1
ATOM 591 C C . PRO A 1 96 ? -2.834 -41.881 32.390 1.00 17.23 75 PRO A C 1
ATOM 592 O O . PRO A 1 96 ? -2.668 -41.360 31.298 1.00 18.28 75 PRO A O 1
ATOM 596 N N . TYR A 1 97 ? -2.515 -41.329 33.537 1.00 17.68 76 TYR A N 1
ATOM 597 C CA . TYR A 1 97 ? -1.915 -40.009 33.529 1.00 17.43 76 TYR A CA 1
ATOM 598 C C . TYR A 1 97 ? -0.673 -40.070 32.643 1.00 17.86 76 TYR A C 1
ATOM 599 O O . TYR A 1 97 ? 0.067 -41.056 32.649 1.00 19.18 76 TYR A O 1
ATOM 608 N N . LYS A 1 98 ? -0.374 -38.973 31.938 1.00 17.71 77 LYS A N 1
ATOM 609 C CA . LYS A 1 98 ? 0.764 -38.964 31.028 1.00 17.45 77 LYS A CA 1
ATOM 610 C C . LYS A 1 98 ? 1.270 -37.540 30.915 1.00 16.56 77 LYS A C 1
ATOM 611 O O . LYS A 1 98 ? 0.481 -36.634 30.761 1.00 18.22 77 LYS A O 1
ATOM 617 N N . GLY A 1 99 ? 2.577 -37.355 30.996 1.00 16.23 78 GLY A N 1
ATOM 618 C CA . GLY A 1 99 ? 3.189 -36.032 30.864 1.00 17.07 78 GLY A CA 1
ATOM 619 C C . GLY A 1 99 ? 4.575 -36.047 31.500 1.00 19.24 78 GLY A C 1
ATOM 620 O O . GLY A 1 99 ? 4.924 -36.916 32.298 1.00 18.25 78 GLY A O 1
ATOM 621 N N . GLY A 1 100 ? 5.341 -35.024 31.144 1.00 17.34 79 GLY A N 1
ATOM 622 C CA . GLY A 1 100 ? 6.755 -34.985 31.467 1.00 17.47 79 GLY A CA 1
ATOM 623 C C . GLY A 1 100 ? 7.055 -34.522 32.887 1.00 17.41 79 GLY A C 1
ATOM 624 O O . GLY A 1 100 ? 6.190 -34.170 33.687 1.00 18.34 79 GLY A O 1
ATOM 625 N N . LEU A 1 101 ? 8.357 -34.590 33.203 1.00 17.35 80 LEU A N 1
ATOM 626 C CA . LEU A 1 101 ? 8.928 -34.134 34.454 1.00 16.41 80 LEU A CA 1
ATOM 627 C C . LEU A 1 101 ? 9.868 -32.969 34.123 1.00 16.86 80 LEU A C 1
ATOM 628 O O . LEU A 1 101 ? 10.651 -33.072 33.167 1.00 17.42 80 LEU A O 1
ATOM 633 N N . ARG A 1 102 ? 9.775 -31.899 34.897 1.00 17.37 81 ARG A N 1
ATOM 634 C CA . ARG A 1 102 ? 10.566 -30.684 34.699 1.00 17.58 81 ARG A CA 1
ATOM 635 C C . ARG A 1 102 ? 11.452 -30.447 35.909 1.00 18.06 81 ARG A C 1
ATOM 636 O O . ARG A 1 102 ? 10.987 -30.445 37.050 1.00 18.43 81 ARG A O 1
ATOM 644 N N . PHE A 1 103 ? 12.765 -30.312 35.644 1.00 18.78 82 PHE A N 1
ATOM 645 C CA . PHE A 1 103 ? 13.727 -29.934 36.660 1.00 19.37 82 PHE A CA 1
ATOM 646 C C . PHE A 1 103 ? 14.230 -28.522 36.345 1.00 19.02 82 PHE A C 1
ATOM 647 O O . PHE A 1 103 ? 14.934 -28.332 35.358 1.00 19.78 82 PHE A O 1
ATOM 655 N N . HIS A 1 104 ? 13.757 -27.544 37.125 1.00 19.07 83 HIS A N 1
ATOM 656 C CA . HIS A 1 104 ? 14.097 -26.152 36.892 1.00 18.75 83 HIS A CA 1
ATOM 657 C C . HIS A 1 104 ? 13.856 -25.428 38.207 1.00 19.58 83 HIS A C 1
ATOM 658 O O . HIS A 1 104 ? 12.890 -25.737 38.897 1.00 19.36 83 HIS A O 1
ATOM 665 N N . PRO A 1 105 ? 14.711 -24.464 38.629 1.00 20.36 84 PRO A N 1
ATOM 666 C CA . PRO A 1 105 ? 14.524 -23.849 39.939 1.00 21.16 84 PRO A CA 1
ATOM 667 C C . PRO A 1 105 ? 13.219 -23.055 40.104 1.00 19.89 84 PRO A C 1
ATOM 668 O O . PRO A 1 105 ? 12.838 -22.803 41.234 1.00 21.92 84 PRO A O 1
ATOM 672 N N . SER A 1 106 ? 12.523 -22.742 39.003 1.00 20.87 85 SER A N 1
ATOM 673 C CA . SER A 1 106 ? 11.232 -22.063 39.056 1.00 21.26 85 SER A CA 1
ATOM 674 C C . SER A 1 106 ? 10.090 -23.009 39.447 1.00 20.20 85 SER A C 1
ATOM 675 O O . SER A 1 106 ? 9.014 -22.537 39.795 1.00 22.16 85 SER A O 1
ATOM 678 N N . VAL A 1 107 ? 10.290 -24.302 39.345 1.00 20.50 86 VAL A N 1
ATOM 679 C CA . VAL A 1 107 ? 9.170 -25.214 39.447 1.00 19.46 86 VAL A CA 1
ATOM 680 C C . VAL A 1 107 ? 8.446 -25.041 40.777 1.00 19.06 86 VAL A C 1
ATOM 681 O O . VAL A 1 107 ? 9.036 -24.951 41.840 1.00 21.27 86 VAL A O 1
ATOM 685 N N . ASN A 1 108 ? 7.103 -25.077 40.682 1.00 19.46 87 ASN A N 1
ATOM 686 C CA . ASN A 1 108 ? 6.232 -25.033 41.837 1.00 19.46 87 ASN A CA 1
ATOM 687 C C . ASN A 1 108 ? 4.907 -25.654 41.391 1.00 19.05 87 ASN A C 1
ATOM 688 O O . ASN A 1 108 ? 4.773 -26.018 40.219 1.00 19.42 87 ASN A O 1
ATOM 693 N N . LEU A 1 109 ? 3.923 -25.695 42.299 1.00 19.49 88 LEU A N 1
ATOM 694 C CA . LEU A 1 109 ? 2.658 -26.338 41.965 1.00 18.92 88 LEU A CA 1
ATOM 695 C C . LEU A 1 109 ? 1.893 -25.596 40.877 1.00 19.04 88 LEU A C 1
ATOM 696 O O . LEU A 1 109 ? 1.283 -26.213 40.008 1.00 19.54 88 LEU A O 1
ATOM 701 N N . SER A 1 110 ? 1.937 -24.257 40.922 1.00 17.65 89 SER A N 1
ATOM 702 C CA . SER A 1 110 ? 1.243 -23.478 39.919 1.00 19.10 89 SER A CA 1
ATOM 703 C C . SER A 1 110 ? 1.713 -23.835 38.507 1.00 18.70 89 SER A C 1
ATOM 704 O O . SER A 1 110 ? 0.908 -24.028 37.607 1.00 18.75 89 SER A O 1
ATOM 707 N N . ILE A 1 111 ? 3.049 -23.832 38.296 1.00 18.70 90 ILE A N 1
ATOM 708 C CA . ILE A 1 111 ? 3.596 -24.117 36.977 1.00 18.01 90 ILE A CA 1
ATOM 709 C C . ILE A 1 111 ? 3.171 -25.533 36.552 1.00 18.22 90 ILE A C 1
ATOM 710 O O . ILE A 1 111 ? 2.812 -25.747 35.400 1.00 18.20 90 ILE A O 1
ATOM 715 N N . LEU A 1 112 ? 3.323 -26.505 37.459 1.00 18.80 91 LEU A N 1
ATOM 716 C CA . LEU A 1 112 ? 3.047 -27.884 37.077 1.00 18.26 91 LEU A CA 1
ATOM 717 C C . LEU A 1 112 ? 1.551 -28.109 36.840 1.00 18.43 91 LEU A C 1
ATOM 718 O O . LEU A 1 112 ? 1.186 -28.917 35.996 1.00 18.76 91 LEU A O 1
ATOM 723 N N . LYS A 1 113 ? 0.691 -27.312 37.506 1.00 18.17 92 LYS A N 1
ATOM 724 C CA . LYS A 1 113 ? -0.737 -27.387 37.213 1.00 18.26 92 LYS A CA 1
ATOM 725 C C . LYS A 1 113 ? -1.058 -26.814 35.831 1.00 17.31 92 LYS A C 1
ATOM 726 O O . LYS A 1 113 ? -1.912 -27.328 35.126 1.00 18.24 92 LYS A O 1
ATOM 732 N N . PHE A 1 114 ? -0.451 -25.662 35.473 1.00 17.24 93 PHE A N 1
ATOM 733 C CA . PHE A 1 114 ? -0.568 -25.138 34.115 1.00 17.30 93 PHE A CA 1
ATOM 734 C C . PHE A 1 114 ? -0.261 -26.252 33.113 1.00 17.32 93 PHE A C 1
ATOM 735 O O . PHE A 1 114 ? -0.973 -26.475 32.149 1.00 19.40 93 PHE A O 1
ATOM 743 N N . LEU A 1 115 ? 0.921 -26.846 33.273 1.00 18.08 94 LEU A N 1
ATOM 744 C CA . LEU A 1 115 ? 1.392 -27.811 32.301 1.00 17.42 94 LEU A CA 1
ATOM 745 C C . LEU A 1 115 ? 0.491 -29.057 32.279 1.00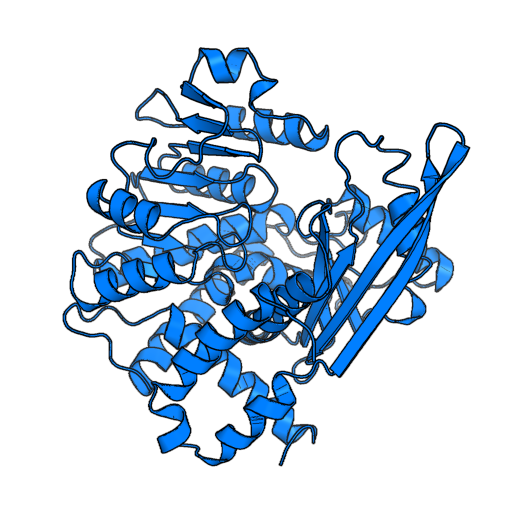 15.88 94 LEU A C 1
ATOM 746 O O . LEU A 1 115 ? 0.192 -29.539 31.198 1.00 17.92 94 LEU A O 1
ATOM 751 N N . GLY A 1 116 ? 0.100 -29.512 33.458 1.00 17.19 95 GLY A N 1
ATOM 752 C CA . GLY A 1 116 ? -0.726 -30.718 33.558 1.00 17.39 95 GLY A CA 1
ATOM 753 C C . GLY A 1 116 ? -2.125 -30.494 33.012 1.00 18.80 95 GLY A C 1
ATOM 754 O O . GLY A 1 116 ? -2.697 -31.395 32.416 1.00 19.27 95 GLY A O 1
ATOM 755 N N . PHE A 1 117 ? -2.680 -29.296 33.232 1.00 18.60 96 PHE A N 1
ATOM 756 C CA . PHE A 1 117 ? -3.991 -28.970 32.675 1.00 17.98 96 PHE A CA 1
ATOM 757 C C . PHE A 1 117 ? -3.914 -28.905 31.140 1.00 17.47 96 PHE A C 1
ATOM 758 O O . PHE A 1 117 ? -4.715 -29.504 30.426 1.00 18.83 96 PHE A O 1
ATOM 766 N N . GLU A 1 118 ? -2.906 -28.169 30.593 1.00 18.07 97 GLU A N 1
ATOM 767 C CA . GLU A 1 118 ? -2.650 -28.167 29.162 1.00 19.28 97 GLU A CA 1
ATOM 768 C C . GLU A 1 118 ? -2.586 -29.603 28.627 1.00 18.60 97 GLU A C 1
ATOM 769 O O . GLU A 1 118 ? -3.082 -29.922 27.559 1.00 19.89 97 GLU A O 1
ATOM 775 N N . GLN A 1 119 ? -1.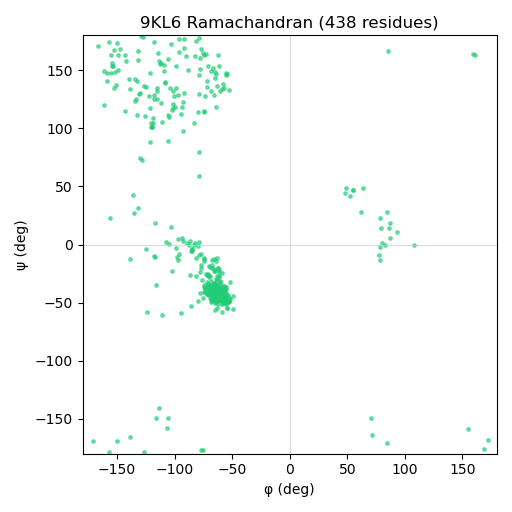881 -30.446 29.368 1.00 18.51 98 GLN A N 1
ATOM 776 C CA . GLN A 1 119 ? -1.571 -31.797 28.924 1.00 17.08 98 GLN A CA 1
ATOM 777 C C . GLN A 1 119 ? -2.808 -32.663 28.763 1.00 17.91 98 GLN A C 1
ATOM 778 O O . GLN A 1 119 ? -2.860 -33.522 27.877 1.00 19.41 98 GLN A O 1
ATOM 784 N N . ILE A 1 120 ? -3.835 -32.367 29.557 1.00 17.51 99 ILE A N 1
ATOM 785 C CA . ILE A 1 120 ? -5.073 -33.102 29.382 1.00 16.80 99 ILE A CA 1
ATOM 786 C C . ILE A 1 120 ? -5.517 -32.987 27.924 1.00 18.23 99 ILE A C 1
ATOM 787 O O . ILE A 1 120 ? -5.954 -33.941 27.290 1.00 18.48 99 ILE A O 1
ATOM 792 N N . PHE A 1 121 ? -5.628 -31.726 27.468 1.00 17.85 100 PHE A N 1
ATOM 793 C CA . PHE A 1 121 ? -6.252 -31.420 26.198 1.00 17.21 100 PHE A CA 1
ATOM 794 C C . PHE A 1 121 ? -5.369 -31.804 25.028 1.00 18.04 100 PHE A C 1
ATOM 795 O O . PHE A 1 121 ? -5.836 -32.298 23.992 1.00 19.47 100 PHE A O 1
ATOM 803 N N . LYS A 1 122 ? -4.058 -31.513 25.201 1.00 18.33 101 LYS A N 1
ATOM 804 C CA . LYS A 1 122 ? -3.081 -31.956 24.232 1.00 18.57 101 LYS A CA 1
ATOM 805 C C . LYS A 1 122 ? -3.180 -33.478 24.036 1.00 17.99 101 LYS A C 1
ATOM 806 O O . LYS A 1 122 ? -3.202 -33.955 22.916 1.00 18.22 101 LYS A O 1
ATOM 812 N N . ASN A 1 123 ? -3.214 -34.237 25.112 1.00 19.24 102 ASN A N 1
ATOM 813 C CA . ASN A 1 123 ? -3.216 -35.681 24.987 1.00 17.58 102 ASN A CA 1
ATOM 814 C C . ASN A 1 123 ? -4.501 -36.186 24.328 1.00 17.71 102 ASN A C 1
ATOM 815 O O . ASN A 1 123 ? -4.473 -37.107 23.512 1.00 18.40 102 ASN A O 1
ATOM 820 N N . ALA A 1 124 ? -5.617 -35.540 24.661 1.00 18.56 103 ALA A N 1
ATOM 821 C CA . ALA A 1 124 ? -6.879 -35.844 24.004 1.00 18.83 103 ALA A CA 1
ATOM 822 C C . ALA A 1 124 ? -6.776 -35.674 22.484 1.00 18.68 103 ALA A C 1
ATOM 823 O O . ALA A 1 124 ? -7.276 -36.503 21.741 1.00 20.18 103 ALA A O 1
ATOM 825 N N . LEU A 1 125 ? -6.138 -34.574 22.022 1.00 17.96 104 LEU A N 1
ATOM 826 C CA . LEU A 1 125 ? -5.992 -34.272 20.603 1.00 18.74 104 LEU A CA 1
ATOM 827 C C . LEU A 1 125 ? -5.221 -35.365 19.837 1.00 18.23 104 LEU A C 1
ATOM 828 O O . LEU A 1 125 ? -5.435 -35.566 18.638 1.00 19.58 104 LEU A O 1
ATOM 833 N N . THR A 1 126 ? -4.268 -36.023 20.500 1.00 19.78 105 THR A N 1
ATOM 834 C CA . THR A 1 126 ? -3.452 -37.035 19.813 1.00 19.64 105 THR A CA 1
ATOM 835 C C . THR A 1 126 ? -4.265 -38.238 19.344 1.00 21.79 105 THR A C 1
ATOM 836 O O . THR A 1 126 ? -3.812 -38.958 18.465 1.00 23.13 105 THR A O 1
ATOM 840 N N . GLY A 1 127 ? -5.412 -38.468 19.977 1.00 20.10 106 GLY A N 1
ATOM 841 C CA . GLY A 1 127 ? -6.192 -39.646 19.685 1.00 20.18 106 GLY A CA 1
ATOM 842 C C . GLY A 1 127 ? -5.716 -40.919 20.365 1.00 21.92 106 GLY A C 1
ATOM 843 O O . GLY A 1 127 ? -6.324 -41.975 20.163 1.00 22.36 106 GLY A O 1
ATOM 844 N N . LEU A 1 128 ? -4.665 -40.821 21.170 1.00 19.54 107 LEU A N 1
ATOM 845 C CA . LEU A 1 128 ? -4.137 -41.973 21.865 1.00 18.64 107 LEU A CA 1
ATOM 846 C C . LEU A 1 128 ? -4.677 -41.978 23.291 1.00 19.29 107 LEU A C 1
ATOM 847 O O . LEU A 1 128 ? -5.050 -40.937 23.847 1.00 21.34 107 LEU A O 1
ATOM 852 N N . PRO A 1 129 ? -4.780 -43.172 23.923 1.00 21.09 108 PRO A N 1
ATOM 853 C CA . PRO A 1 129 ? -5.393 -43.274 25.241 1.00 20.93 108 PRO A CA 1
ATOM 854 C C . PRO A 1 129 ? -4.506 -42.859 26.413 1.00 20.69 108 PRO A C 1
ATOM 855 O O . PRO A 1 129 ? -3.923 -43.685 27.112 1.00 24.28 108 PRO A O 1
ATOM 859 N N . MET A 1 130 ? -4.437 -41.533 26.589 1.00 18.33 109 MET A N 1
ATOM 860 C CA . MET A 1 130 ? -3.568 -40.865 27.547 1.00 18.21 109 MET A CA 1
ATOM 861 C C . MET A 1 130 ? -4.323 -39.779 28.307 1.00 16.81 109 MET A C 1
ATOM 862 O O . MET A 1 130 ? -4.815 -38.821 27.682 1.00 19.37 109 MET A O 1
ATOM 867 N N . GLY A 1 131 ? -4.304 -39.900 29.636 1.00 17.98 110 GLY A N 1
ATOM 868 C CA . GLY A 1 131 ? -4.741 -38.861 30.558 1.00 17.24 110 GLY A CA 1
ATOM 869 C C . GLY A 1 131 ? -3.667 -37.795 30.661 1.00 17.77 110 GLY A C 1
ATOM 870 O O . GLY A 1 131 ? -2.661 -37.899 29.996 1.00 19.26 110 GLY A O 1
ATOM 871 N N . GLY A 1 132 ? -3.862 -36.802 31.516 1.00 16.45 111 GLY A N 1
ATOM 872 C CA . GLY A 1 132 ? -2.884 -35.719 31.576 1.00 16.32 111 GLY A CA 1
ATOM 873 C C . GLY A 1 132 ? -2.350 -35.529 32.989 1.00 16.72 111 GLY A C 1
ATOM 874 O O . GLY A 1 132 ? -3.037 -35.538 34.010 1.00 17.83 111 GLY A O 1
ATOM 875 N N . GLY A 1 133 ? -1.033 -35.368 33.025 1.00 19.38 112 GLY A N 1
ATOM 876 C CA . GLY A 1 133 ? -0.345 -35.056 34.258 1.00 20.42 112 GLY A CA 1
ATOM 877 C C . GLY A 1 133 ? 0.995 -34.388 33.950 1.00 18.79 112 GLY A C 1
ATOM 878 O O . GLY A 1 133 ? 1.375 -34.225 32.803 1.00 19.84 112 GLY A O 1
ATOM 879 N N . LYS A 1 134 ? 1.663 -33.953 35.001 1.00 18.88 113 LYS A N 1
ATOM 880 C CA . LYS A 1 134 ? 2.969 -33.326 34.871 1.00 16.65 113 LYS A CA 1
ATOM 881 C C . LYS A 1 134 ? 3.632 -33.367 36.233 1.00 16.81 113 LYS A C 1
ATOM 882 O O . LYS A 1 134 ? 2.980 -33.311 37.249 1.00 19.11 113 LYS A O 1
ATOM 888 N N . GLY A 1 135 ? 4.989 -33.453 36.284 1.00 17.79 114 GLY A N 1
ATOM 889 C CA . GLY A 1 135 ? 5.617 -33.375 37.575 1.00 16.93 114 GLY A CA 1
ATOM 890 C C . GLY A 1 135 ? 7.012 -32.764 37.436 1.00 17.33 114 GLY A C 1
ATOM 891 O O . GLY A 1 135 ? 7.353 -32.244 36.385 1.00 17.47 114 GLY A O 1
ATOM 892 N N . GLY A 1 136 ? 7.780 -32.846 38.510 1.00 17.67 115 GLY A N 1
ATOM 893 C CA . GLY A 1 136 ? 9.127 -32.304 38.447 1.00 17.97 115 GLY A CA 1
ATOM 894 C C . GLY A 1 136 ? 9.640 -31.914 39.815 1.00 17.34 115 GLY A C 1
ATOM 895 O O . GLY A 1 136 ? 9.142 -32.342 40.835 1.00 18.59 115 GLY A O 1
ATOM 896 N N . SER A 1 137 ? 10.645 -31.023 39.790 1.00 18.10 116 SER A N 1
ATOM 897 C CA . SER A 1 137 ? 11.301 -30.598 41.000 1.00 17.82 116 SER A CA 1
ATOM 898 C C . SER A 1 137 ? 11.891 -29.226 40.768 1.00 18.15 116 SER A C 1
ATOM 899 O O . SER A 1 137 ? 12.207 -28.905 39.615 1.00 19.03 116 SER A O 1
ATOM 902 N N . ASP A 1 138 ? 12.085 -28.504 41.880 1.00 18.83 117 ASP A N 1
ATOM 903 C CA . ASP A 1 138 ? 12.858 -27.269 41.841 1.00 19.31 117 ASP A CA 1
ATOM 904 C C . ASP A 1 138 ? 14.362 -27.521 41.813 1.00 20.58 117 ASP A C 1
ATOM 905 O O . ASP A 1 138 ? 15.145 -26.564 41.740 1.00 20.40 117 ASP A O 1
ATOM 910 N N . PHE A 1 139 ? 14.778 -28.768 41.780 1.00 19.70 118 PHE A N 1
ATOM 911 C CA . PHE A 1 139 ? 16.172 -29.126 41.561 1.00 19.56 118 PHE A CA 1
ATOM 912 C C . PHE A 1 139 ? 16.661 -28.437 40.302 1.00 19.74 118 PHE A C 1
ATOM 913 O O . PHE A 1 139 ? 16.012 -28.483 39.265 1.00 20.29 118 PHE A O 1
ATOM 921 N N . ASP A 1 140 ? 17.853 -27.808 40.420 1.00 19.87 119 ASP A N 1
ATOM 922 C CA . ASP A 1 140 ? 18.464 -27.110 39.303 1.00 19.98 119 ASP A CA 1
ATOM 923 C C . ASP A 1 140 ? 19.628 -27.922 38.752 1.00 21.62 119 ASP A C 1
ATOM 924 O O . ASP A 1 140 ? 20.669 -27.964 39.415 1.00 22.63 119 ASP A O 1
ATOM 929 N N . PRO A 1 141 ? 19.531 -28.490 37.519 1.00 20.46 120 PRO A N 1
ATOM 930 C CA . PRO A 1 141 ? 20.639 -29.272 36.968 1.00 21.45 120 PRO A CA 1
ATOM 931 C C . PRO A 1 141 ? 21.893 -28.449 36.663 1.00 20.24 120 PRO A C 1
ATOM 932 O O . PRO A 1 141 ? 22.978 -29.004 36.574 1.00 22.20 120 PRO A O 1
ATOM 936 N N A LYS A 1 142 ? 21.750 -27.133 36.482 0.70 22.29 121 LYS A N 1
ATOM 937 N N B LYS A 1 142 ? 21.750 -27.130 36.487 0.30 21.57 121 LYS A N 1
ATOM 938 C CA A LYS A 1 142 ? 22.899 -26.299 36.128 0.70 23.26 121 LYS A CA 1
ATOM 939 C CA B LYS A 1 142 ? 22.888 -26.279 36.149 0.30 22.64 121 LYS A CA 1
ATOM 940 C C A LYS A 1 142 ? 23.921 -26.285 37.264 0.70 23.18 121 LYS A C 1
ATOM 941 C C B LYS A 1 142 ? 23.922 -26.293 37.277 0.30 23.11 121 LYS A C 1
ATOM 942 O O A LYS A 1 142 ? 23.550 -26.126 38.431 0.70 28.00 121 LYS A O 1
ATOM 943 O O B LYS A 1 142 ? 23.567 -26.129 38.451 0.30 26.06 121 LYS A O 1
ATOM 954 N N . GLY A 1 143 ? 25.193 -26.551 36.916 1.00 22.87 122 GLY A N 1
ATOM 955 C CA . GLY A 1 143 ? 26.269 -26.582 37.894 1.00 25.16 122 GLY A CA 1
ATOM 956 C C . GLY A 1 143 ? 26.402 -27.947 38.583 1.00 24.72 122 GLY A C 1
ATOM 957 O O . GLY A 1 143 ? 27.270 -28.111 39.431 1.00 27.20 122 GLY A O 1
ATOM 958 N N . LYS A 1 144 ? 25.473 -28.884 38.329 1.00 25.34 123 LYS A N 1
ATOM 959 C CA . LYS A 1 144 ? 25.529 -30.210 38.923 1.00 23.03 123 LYS A CA 1
ATOM 960 C C . LYS A 1 144 ? 26.352 -31.123 38.028 1.00 23.43 123 LYS A C 1
ATOM 961 O O . LYS A 1 144 ? 26.356 -30.981 36.802 1.00 25.20 123 LYS A O 1
ATOM 967 N N . SER A 1 145 ? 27.001 -32.105 38.663 1.00 23.78 124 SER A N 1
ATOM 968 C CA . SER A 1 145 ? 27.646 -33.166 37.928 1.00 23.39 124 SER A CA 1
ATOM 969 C C . SER A 1 145 ? 26.647 -34.194 37.446 1.00 23.02 124 SER A C 1
ATOM 970 O O . SER A 1 145 ? 25.538 -34.271 37.971 1.00 22.30 124 SER A O 1
ATOM 973 N N . ASP A 1 146 ? 27.064 -34.964 36.446 1.00 23.04 125 ASP A N 1
ATOM 974 C CA . ASP A 1 146 ? 26.276 -36.105 36.020 1.00 24.21 125 ASP A CA 1
ATOM 975 C C . ASP A 1 146 ? 26.050 -37.059 37.204 1.00 21.58 125 ASP A C 1
ATOM 976 O O . ASP A 1 146 ? 24.955 -37.650 37.322 1.00 20.98 125 ASP A O 1
ATOM 981 N N . ASN A 1 147 ? 27.050 -37.196 38.101 1.00 22.60 126 ASN A N 1
ATOM 982 C CA . ASN A 1 147 ? 26.904 -38.050 39.276 1.00 22.75 126 ASN A CA 1
ATOM 983 C C . ASN A 1 147 ? 25.784 -37.556 40.203 1.00 20.98 126 ASN A C 1
ATOM 984 O O . ASN A 1 147 ? 24.936 -38.307 40.633 1.00 21.28 126 ASN A O 1
ATOM 989 N N . GLU A 1 148 ? 25.757 -36.252 40.459 1.00 21.71 127 GLU A N 1
ATOM 990 C CA . GLU A 1 148 ? 24.739 -35.644 41.285 1.00 22.63 127 GLU A CA 1
ATOM 991 C C . GLU A 1 148 ? 23.371 -35.834 40.646 1.00 20.41 127 GLU A C 1
ATOM 992 O O . GLU A 1 148 ? 22.409 -36.102 41.363 1.00 20.26 127 GLU A O 1
ATOM 998 N N . ILE A 1 149 ? 23.305 -35.653 39.318 1.00 20.06 128 ILE A N 1
ATOM 999 C CA . ILE A 1 149 ? 22.044 -35.783 38.609 1.00 18.12 128 ILE A CA 1
ATOM 1000 C C . ILE A 1 149 ? 21.528 -37.241 38.678 1.00 18.08 128 ILE A C 1
ATOM 1001 O O . ILE A 1 149 ? 20.330 -37.493 38.858 1.00 18.97 128 ILE A O 1
ATOM 1006 N N A ARG A 1 150 ? 22.426 -38.219 38.540 0.50 19.11 129 ARG A N 1
ATOM 1007 N N B ARG A 1 150 ? 22.426 -38.216 38.545 0.50 18.60 129 ARG A N 1
ATOM 1008 C CA A ARG A 1 150 ? 22.040 -39.616 38.706 0.50 20.11 129 ARG A CA 1
ATOM 1009 C CA B ARG A 1 150 ? 22.030 -39.609 38.709 0.50 19.49 129 ARG A CA 1
ATOM 1010 C C A ARG A 1 150 ? 21.460 -39.834 40.101 0.50 18.74 129 ARG A C 1
ATOM 1011 C C B ARG A 1 150 ? 21.450 -39.821 40.102 0.50 18.40 129 ARG A C 1
ATOM 1012 O O A ARG A 1 150 ? 20.384 -40.416 40.264 0.50 19.11 129 ARG A O 1
ATOM 1013 O O B ARG A 1 150 ? 20.362 -40.382 40.266 0.50 18.91 129 ARG A O 1
ATOM 1028 N N . ARG A 1 151 ? 22.180 -39.367 41.125 1.00 19.25 130 ARG A N 1
ATOM 1029 C CA . ARG A 1 151 ? 21.734 -39.530 42.507 1.00 18.91 130 ARG A CA 1
ATOM 1030 C C . ARG A 1 151 ? 20.380 -38.858 42.761 1.00 17.85 130 ARG A C 1
ATOM 1031 O O . ARG A 1 151 ? 19.474 -39.472 43.344 1.00 18.90 130 ARG A O 1
ATOM 1039 N N . PHE A 1 152 ? 20.208 -37.626 42.250 1.00 18.40 131 PHE A N 1
ATOM 1040 C CA . PHE A 1 152 ? 18.944 -36.941 42.433 1.00 18.72 131 PHE A CA 1
ATOM 1041 C C . PHE A 1 152 ? 17.847 -37.746 41.742 1.00 18.98 131 PHE A C 1
ATOM 1042 O O . PHE A 1 152 ? 16.744 -37.868 42.290 1.00 19.46 131 PHE A O 1
ATOM 1050 N N . SER A 1 153 ? 18.100 -38.162 40.503 1.00 17.85 132 SER A N 1
ATOM 1051 C CA . SER A 1 153 ? 17.099 -38.902 39.737 1.00 18.44 132 SER A CA 1
ATOM 1052 C C . SER A 1 153 ? 16.595 -40.106 40.528 1.00 16.99 132 SER A C 1
ATOM 1053 O O . SER A 1 153 ? 15.390 -40.482 40.514 1.00 18.70 132 SER A O 1
ATOM 1056 N N . GLN A 1 154 ? 17.566 -40.875 41.050 1.00 17.59 133 GLN A N 1
ATOM 1057 C CA . GLN A 1 154 ? 17.241 -42.057 41.823 1.00 18.00 133 GLN A CA 1
ATOM 1058 C C . GLN A 1 154 ? 16.432 -41.715 43.074 1.00 17.63 133 GLN A C 1
ATOM 1059 O O . GLN A 1 154 ? 15.407 -42.383 43.357 1.00 17.66 133 GLN A O 1
ATOM 1065 N N . ALA A 1 155 ? 16.830 -40.672 43.799 1.00 17.69 134 ALA A N 1
ATOM 1066 C CA . ALA A 1 155 ? 16.120 -40.260 45.006 1.00 18.83 134 ALA A CA 1
ATOM 1067 C C . ALA A 1 155 ? 14.688 -39.845 44.668 1.00 18.66 134 ALA A C 1
ATOM 1068 O O . ALA A 1 155 ? 13.782 -40.098 45.470 1.00 18.03 134 ALA A O 1
ATOM 1070 N N . PHE A 1 156 ? 14.528 -39.111 43.546 1.00 17.57 135 PHE A N 1
ATOM 1071 C CA . PHE A 1 156 ? 13.236 -38.637 43.085 1.00 16.32 135 PHE A CA 1
ATOM 1072 C C . PHE A 1 156 ? 12.354 -39.864 42.870 1.00 16.50 135 PHE A C 1
ATOM 1073 O O . PHE A 1 156 ? 11.201 -39.901 43.310 1.00 17.78 135 PHE A O 1
ATOM 1081 N N . MET A 1 157 ? 12.877 -40.845 42.122 1.00 17.55 136 MET A N 1
ATOM 1082 C CA . MET A 1 157 ? 12.058 -42.016 41.811 1.00 17.00 136 MET A CA 1
ATOM 1083 C C . MET A 1 157 ? 11.750 -42.852 43.067 1.00 17.08 136 MET A C 1
ATOM 1084 O O . MET A 1 157 ? 10.705 -43.506 43.119 1.00 17.40 136 MET A O 1
ATOM 1089 N N A ARG A 1 158 ? 12.635 -42.847 44.074 0.50 18.28 137 ARG A N 1
ATOM 1090 N N B ARG A 1 158 ? 12.652 -42.884 44.054 0.50 18.29 137 ARG A N 1
ATOM 1091 C CA A ARG A 1 158 ? 12.363 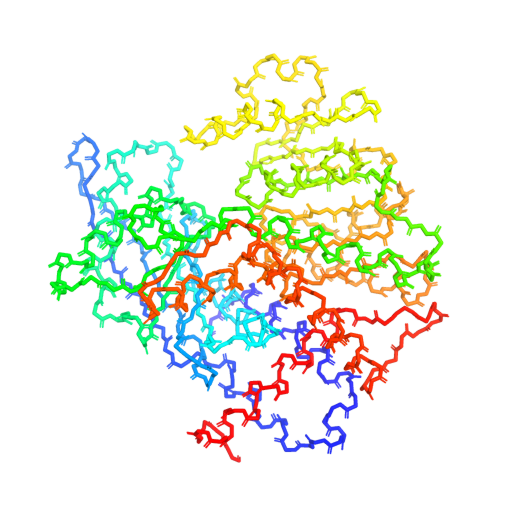-43.528 45.334 0.50 19.31 137 ARG A CA 1
ATOM 1092 C CA B ARG A 1 158 ? 12.350 -43.561 45.307 0.50 19.26 137 ARG A CA 1
ATOM 1093 C C A ARG A 1 158 ? 11.200 -42.893 46.097 0.50 18.66 137 ARG A C 1
ATOM 1094 C C B ARG A 1 158 ? 11.097 -42.952 45.948 0.50 18.55 137 ARG A C 1
ATOM 1095 O O A ARG A 1 158 ? 10.646 -43.510 47.018 0.50 19.42 137 ARG A O 1
ATOM 1096 O O B ARG A 1 158 ? 10.311 -43.670 46.570 0.50 19.26 137 ARG A O 1
ATOM 1111 N N . GLN A 1 159 ? 10.844 -41.649 45.739 1.00 17.79 138 GLN A N 1
ATOM 1112 C CA . GLN A 1 159 ? 9.638 -41.045 46.267 1.00 19.51 138 GLN A CA 1
ATOM 1113 C C . GLN A 1 159 ? 8.418 -41.307 45.395 1.00 18.81 138 GLN A C 1
ATOM 1114 O O . GLN A 1 159 ? 7.291 -41.417 45.925 1.00 23.24 138 GLN A O 1
ATOM 1120 N N . LEU A 1 160 ? 8.620 -41.322 44.071 1.00 19.12 139 LEU A N 1
ATOM 1121 C CA . LEU A 1 160 ? 7.508 -41.308 43.130 1.00 19.94 139 LEU A CA 1
ATOM 1122 C C . LEU A 1 160 ? 6.985 -42.720 42.843 1.00 18.83 139 LEU A C 1
ATOM 1123 O O . LEU A 1 160 ? 5.865 -42.853 42.396 1.00 19.47 139 LEU A O 1
ATOM 1128 N N . PHE A 1 161 ? 7.803 -43.769 42.977 1.00 19.24 140 PHE A N 1
ATOM 1129 C CA . PHE A 1 161 ? 7.503 -45.044 42.327 1.00 18.83 140 PHE A CA 1
ATOM 1130 C C . PHE A 1 161 ? 6.136 -45.602 42.697 1.00 18.62 140 PHE A C 1
ATOM 1131 O O . PHE A 1 161 ? 5.504 -46.202 41.830 1.00 20.45 140 PHE A O 1
ATOM 1139 N N . ARG A 1 162 ? 5.730 -45.457 43.959 1.00 17.75 141 ARG A N 1
ATOM 1140 C CA . ARG A 1 162 ? 4.480 -46.059 44.397 1.00 19.47 141 ARG A CA 1
ATOM 1141 C C . ARG A 1 162 ? 3.240 -45.416 43.764 1.00 19.46 141 ARG A C 1
ATOM 1142 O O . ARG A 1 162 ? 2.165 -46.009 43.831 1.00 22.09 141 ARG A O 1
ATOM 1150 N N . TYR A 1 163 ? 3.394 -44.247 43.132 1.00 19.83 142 TYR A N 1
ATOM 1151 C CA . TYR A 1 163 ? 2.277 -43.457 42.627 1.00 19.57 142 TYR A CA 1
ATOM 1152 C C . TYR A 1 163 ? 2.162 -43.558 41.098 1.00 19.67 142 TYR A C 1
ATOM 1153 O O . TYR A 1 163 ? 1.273 -42.975 40.507 1.00 20.85 142 TYR A O 1
ATOM 1162 N N . ILE A 1 164 ? 3.047 -44.315 40.445 1.00 18.42 143 ILE A N 1
ATOM 1163 C CA . ILE A 1 164 ? 3.078 -44.394 39.003 1.00 18.26 143 ILE A CA 1
ATOM 1164 C C . ILE A 1 164 ? 3.039 -45.860 38.563 1.00 19.24 143 ILE A C 1
ATOM 1165 O O . ILE A 1 164 ? 3.010 -46.757 39.402 1.00 21.68 143 ILE A O 1
ATOM 1170 N N . GLY A 1 165 ? 3.041 -46.067 37.252 1.00 17.82 144 GLY A N 1
ATOM 1171 C CA . GLY A 1 165 ? 3.048 -47.418 36.714 1.00 18.01 144 GLY A CA 1
ATOM 1172 C C . GLY A 1 165 ? 2.575 -47.422 35.273 1.00 18.36 144 GLY A C 1
ATOM 1173 O O . GLY A 1 165 ? 1.951 -46.467 34.775 1.00 18.13 144 GLY A O 1
ATOM 1174 N N . PRO A 1 166 ? 2.843 -48.509 34.546 1.00 18.59 145 PRO A N 1
ATOM 1175 C CA . PRO A 1 166 ? 2.575 -48.547 33.109 1.00 18.46 145 PRO A CA 1
ATOM 1176 C C . PRO A 1 166 ? 1.117 -48.374 32.696 1.00 18.68 145 PRO A C 1
ATOM 1177 O O . PRO A 1 166 ? 0.866 -48.036 31.537 1.00 19.83 145 PRO A O 1
ATOM 1181 N N . GLN A 1 167 ? 0.211 -48.695 33.615 1.00 17.57 146 GLN A N 1
ATOM 1182 C CA . GLN A 1 167 ? -1.212 -48.461 33.353 1.00 18.69 146 GLN A CA 1
ATOM 1183 C C . GLN A 1 167 ? -1.806 -47.449 34.334 1.00 18.31 146 GLN A C 1
ATOM 1184 O O . GLN A 1 167 ? -3.038 -47.356 34.496 1.00 19.17 146 GLN A O 1
ATOM 1190 N N . THR A 1 168 ? -0.939 -46.659 34.984 1.00 18.40 147 THR A N 1
ATOM 1191 C CA . THR A 1 168 ? -1.362 -45.715 36.018 1.00 18.37 147 THR A CA 1
ATOM 1192 C C . THR A 1 168 ? -0.917 -44.300 35.678 1.00 17.06 147 THR A C 1
ATOM 1193 O O . THR A 1 168 ? -1.746 -43.358 35.626 1.00 17.65 147 THR A O 1
ATOM 1197 N N . ASP A 1 169 ? 0.399 -44.103 35.503 1.00 16.83 148 ASP A N 1
ATOM 1198 C CA . ASP A 1 169 ? 0.949 -42.768 35.254 1.00 17.64 148 ASP A CA 1
ATOM 1199 C C . ASP A 1 169 ? 2.324 -43.007 34.648 1.00 17.28 148 ASP A C 1
ATOM 1200 O O . ASP A 1 169 ? 3.120 -43.715 35.272 1.00 18.15 148 ASP A O 1
ATOM 1205 N N . VAL A 1 170 ? 2.530 -42.511 33.419 1.00 17.44 149 VAL A N 1
ATOM 1206 C CA . VAL A 1 170 ? 3.728 -42.769 32.653 1.00 16.90 149 VAL A CA 1
ATOM 1207 C C . VAL A 1 170 ? 4.414 -41.424 32.368 1.00 16.77 149 VAL A C 1
ATOM 1208 O O . VAL A 1 170 ? 4.056 -40.700 31.428 1.00 18.48 149 VAL A O 1
ATOM 1212 N N . PRO A 1 171 ? 5.471 -41.097 33.140 1.00 17.05 150 PRO A N 1
ATOM 1213 C CA . PRO A 1 171 ? 6.228 -39.870 32.872 1.00 17.42 150 PRO A CA 1
ATOM 1214 C C . PRO A 1 171 ? 7.151 -39.941 31.662 1.00 17.89 150 PRO A C 1
ATOM 1215 O O . PRO A 1 171 ? 7.300 -40.980 31.024 1.00 18.68 150 PRO A O 1
ATOM 1219 N N . ALA A 1 172 ? 7.889 -38.839 31.452 1.00 18.16 151 ALA A N 1
ATOM 1220 C CA . ALA A 1 172 ? 8.908 -38.677 30.429 1.00 17.46 151 ALA A CA 1
ATOM 1221 C C . ALA A 1 172 ? 9.619 -37.361 30.743 1.00 17.89 151 ALA A C 1
ATOM 1222 O O . ALA A 1 172 ? 9.453 -36.871 31.848 1.00 18.94 151 ALA A O 1
ATOM 1224 N N . GLY A 1 173 ? 10.462 -36.877 29.817 1.00 18.33 152 GLY A N 1
ATOM 1225 C CA . GLY A 1 173 ? 11.287 -35.704 30.094 1.00 17.74 152 GLY A CA 1
ATOM 1226 C C . GLY A 1 173 ? 10.783 -34.396 29.501 1.00 20.22 152 GLY A C 1
ATOM 1227 O O . GLY A 1 173 ? 10.553 -34.324 28.308 1.00 25.24 152 GLY A O 1
ATOM 1228 N N . ASP A 1 174 ? 10.758 -33.364 30.343 1.00 20.56 153 ASP A N 1
ATOM 1229 C CA . ASP A 1 174 ? 10.412 -32.002 29.963 1.00 18.74 153 ASP A CA 1
ATOM 1230 C C . ASP A 1 174 ? 11.671 -31.158 30.196 1.00 18.43 153 ASP A C 1
ATOM 1231 O O . ASP A 1 174 ? 12.795 -31.648 30.067 1.00 18.74 153 ASP A O 1
ATOM 1236 N N . ILE A 1 175 ? 11.535 -29.882 30.539 1.00 18.90 154 ILE A N 1
ATOM 1237 C CA . ILE A 1 175 ? 12.715 -29.040 30.707 1.00 19.31 154 ILE A CA 1
ATOM 1238 C C . ILE A 1 175 ? 13.589 -29.657 31.793 1.00 18.32 154 ILE A C 1
ATOM 1239 O O . ILE A 1 175 ? 13.131 -29.939 32.882 1.00 18.78 154 ILE A O 1
ATOM 1244 N N . GLY A 1 176 ? 14.897 -29.751 31.518 1.00 18.44 155 GLY A N 1
ATOM 1245 C CA . GLY A 1 176 ? 15.857 -30.229 32.503 1.00 20.92 155 GLY A CA 1
ATOM 1246 C C . GLY A 1 176 ? 15.906 -31.730 32.701 1.00 19.63 155 GLY A C 1
ATOM 1247 O O . GLY A 1 176 ? 16.672 -32.187 33.551 1.00 22.17 155 GLY A O 1
ATOM 1248 N N . VAL A 1 177 ? 15.047 -32.463 31.992 1.00 18.29 156 VAL A N 1
ATOM 1249 C CA . VAL A 1 177 ? 14.992 -33.907 32.155 1.00 18.68 156 VAL A CA 1
ATOM 1250 C C . VAL A 1 177 ? 15.298 -34.537 30.795 1.00 19.53 156 VAL A C 1
ATOM 1251 O O . VAL A 1 177 ? 14.495 -34.464 29.860 1.00 19.79 156 VAL A O 1
ATOM 1255 N N . THR A 1 178 ? 16.545 -35.054 30.703 1.00 20.03 157 THR A N 1
ATOM 1256 C CA . THR A 1 178 ? 17.110 -35.686 29.527 1.00 19.89 157 THR A CA 1
ATOM 1257 C C . THR A 1 178 ? 16.864 -37.199 29.567 1.00 19.90 157 THR A C 1
ATOM 1258 O O . THR A 1 178 ? 16.387 -37.738 30.566 1.00 19.55 157 THR A O 1
ATOM 1262 N N . GLY A 1 179 ? 17.282 -37.874 28.489 1.00 20.48 158 GLY A N 1
ATOM 1263 C CA . GLY A 1 179 ? 17.277 -39.327 28.458 1.00 19.52 158 GLY A CA 1
ATOM 1264 C C . GLY A 1 179 ? 18.085 -39.913 29.616 1.00 19.16 158 GLY A C 1
ATOM 1265 O O . GLY A 1 179 ? 17.740 -40.945 30.171 1.00 20.07 158 GLY A O 1
ATOM 1266 N N . PHE A 1 180 ? 19.230 -39.269 29.944 1.00 19.67 159 PHE A N 1
ATOM 1267 C CA . PHE A 1 180 ? 20.016 -39.690 31.100 1.00 19.42 159 PHE A CA 1
ATOM 1268 C C . PHE A 1 180 ? 19.188 -39.791 32.384 1.00 19.12 159 PHE A C 1
ATOM 1269 O O . PHE A 1 180 ? 19.219 -40.795 33.107 1.00 20.56 159 PHE A O 1
ATOM 1277 N N . VAL A 1 181 ? 18.382 -38.755 32.646 1.00 18.80 160 VAL A N 1
ATOM 1278 C CA . VAL A 1 181 ? 17.507 -38.710 33.818 1.00 18.22 160 VAL A CA 1
ATOM 1279 C C . VAL A 1 181 ? 16.392 -39.746 33.710 1.00 19.24 160 VAL A C 1
ATOM 1280 O O . VAL A 1 181 ? 16.184 -40.518 34.648 1.00 18.42 160 VAL A O 1
ATOM 1284 N N . VAL A 1 182 ? 15.719 -39.755 32.564 1.00 18.73 161 VAL A N 1
ATOM 1285 C CA . VAL A 1 182 ? 14.605 -40.677 32.374 1.00 17.59 161 VAL A CA 1
ATOM 1286 C C . VAL A 1 182 ? 15.083 -42.107 32.601 1.00 17.19 161 VAL A C 1
ATOM 1287 O O . VAL A 1 182 ? 14.434 -42.884 33.299 1.00 18.45 161 VAL A O 1
ATOM 1291 N N . MET A 1 183 ? 16.264 -42.447 32.067 1.00 17.26 162 MET A N 1
ATOM 1292 C CA . MET A 1 183 ? 16.749 -43.807 32.147 1.00 17.31 162 MET A CA 1
ATOM 1293 C C . MET A 1 183 ? 17.217 -44.148 33.560 1.00 16.13 162 MET A C 1
ATOM 1294 O O . MET A 1 183 ? 17.092 -45.312 33.951 1.00 17.70 162 MET A O 1
ATOM 1299 N N . HIS A 1 184 ? 17.851 -43.202 34.286 1.00 17.63 163 HIS A N 1
ATOM 1300 C CA . HIS A 1 184 ? 18.092 -43.426 35.695 1.00 18.13 163 HIS A CA 1
ATOM 1301 C C . HIS A 1 184 ? 16.794 -43.733 36.454 1.00 18.41 163 HIS A C 1
ATOM 1302 O O . HIS A 1 184 ? 16.780 -44.547 37.374 1.00 19.06 163 HIS A O 1
ATOM 1309 N N . MET A 1 185 ? 15.735 -42.999 36.129 1.00 17.35 164 MET A N 1
ATOM 1310 C CA . MET A 1 185 ? 14.462 -43.226 36.782 1.00 17.72 164 MET A CA 1
ATOM 1311 C C . MET A 1 185 ? 13.877 -44.593 36.426 1.00 16.87 164 MET A C 1
ATOM 1312 O O . MET A 1 185 ? 13.335 -45.253 37.326 1.00 18.16 164 MET A O 1
ATOM 1317 N N . PHE A 1 186 ? 13.951 -44.971 35.140 1.00 17.05 165 PHE A N 1
ATOM 1318 C CA . PHE A 1 186 ? 13.506 -46.308 34.742 1.00 16.37 165 PHE A CA 1
ATOM 1319 C C . PHE A 1 186 ? 14.262 -47.362 35.527 1.00 17.03 165 PHE A C 1
ATOM 1320 O O . PHE A 1 186 ? 13.695 -48.331 36.010 1.00 18.66 165 PHE A O 1
ATOM 1328 N N . GLY A 1 187 ? 15.580 -47.232 35.563 1.00 17.35 166 GLY A N 1
ATOM 1329 C CA . GLY A 1 187 ? 16.361 -48.207 36.300 1.00 16.41 166 GLY A CA 1
ATOM 1330 C C . GLY A 1 187 ? 15.943 -48.329 37.761 1.00 17.10 166 GLY A C 1
ATOM 1331 O O . GLY A 1 187 ? 15.811 -49.434 38.299 1.00 18.51 166 GLY A O 1
ATOM 1332 N N . GLU A 1 188 ? 15.710 -47.192 38.432 1.00 17.30 167 GLU A N 1
ATOM 1333 C CA . GLU A 1 188 ? 15.376 -47.233 39.843 1.00 17.10 167 GLU A CA 1
ATOM 1334 C C . GLU A 1 188 ? 13.967 -47.855 39.993 1.00 17.92 167 GLU A C 1
ATOM 1335 O O . GLU A 1 188 ? 13.735 -48.613 40.922 1.00 17.84 167 GLU A O 1
ATOM 1341 N N . TYR A 1 189 ? 13.009 -47.494 39.123 1.00 16.29 168 TYR A N 1
ATOM 1342 C CA . TYR A 1 189 ? 11.678 -48.077 39.223 1.00 16.51 168 TYR A CA 1
ATOM 1343 C C . TYR A 1 189 ? 11.767 -49.593 39.039 1.00 17.22 168 TYR A C 1
ATOM 1344 O O . TYR A 1 189 ? 11.142 -50.329 39.802 1.00 17.42 168 TYR A O 1
ATOM 1353 N N . LYS A 1 190 ? 12.484 -50.044 37.996 1.00 15.95 169 LYS A N 1
ATOM 1354 C CA . LYS A 1 190 ? 12.470 -51.463 37.686 1.00 17.75 169 LYS A CA 1
ATOM 1355 C C . LYS A 1 190 ? 13.048 -52.216 38.868 1.00 17.96 169 LYS A C 1
ATOM 1356 O O . LYS A 1 190 ? 12.654 -53.350 39.075 1.00 17.97 169 LYS A O 1
ATOM 1362 N N . ARG A 1 191 ? 14.060 -51.644 39.538 1.00 17.75 170 ARG A N 1
ATOM 1363 C CA . ARG A 1 191 ? 14.648 -52.270 40.723 1.00 18.39 170 ARG A CA 1
ATOM 1364 C C . ARG A 1 191 ? 13.638 -52.337 41.874 1.00 17.82 170 ARG A C 1
ATOM 1365 O O . ARG A 1 191 ? 13.435 -53.389 42.480 1.00 19.79 170 ARG A O 1
ATOM 1373 N N . LEU A 1 192 ? 12.956 -51.222 42.130 1.00 17.61 171 LEU A N 1
ATOM 1374 C CA . LEU A 1 192 ? 12.147 -51.151 43.326 1.00 18.45 171 LEU A CA 1
ATOM 1375 C C . LEU A 1 192 ? 10.862 -51.961 43.196 1.00 18.32 171 LEU A C 1
ATOM 1376 O O . LEU A 1 192 ? 10.403 -52.543 44.188 1.00 19.42 171 LEU A O 1
ATOM 1381 N N . ARG A 1 193 ? 10.320 -51.980 41.980 1.00 17.49 172 ARG A N 1
ATOM 1382 C CA . ARG A 1 193 ? 9.101 -52.744 41.718 1.00 18.32 172 ARG A CA 1
ATOM 1383 C C . ARG A 1 193 ? 9.368 -54.134 41.148 1.00 17.38 172 ARG A C 1
ATOM 1384 O O . ARG A 1 193 ? 8.452 -54.954 41.026 1.00 19.87 172 ARG A O 1
ATOM 1392 N N . ASN A 1 194 ? 10.624 -54.420 40.809 1.00 17.49 173 ASN A N 1
ATOM 1393 C CA . ASN A 1 194 ? 10.983 -55.749 40.304 1.00 20.15 173 ASN A CA 1
ATOM 1394 C C . ASN A 1 194 ? 10.152 -56.151 39.098 1.00 17.64 173 ASN A C 1
ATOM 1395 O O . ASN A 1 194 ? 9.610 -57.251 39.035 1.00 20.25 173 ASN A O 1
ATOM 1400 N N . GLU A 1 195 ? 10.028 -55.240 38.160 1.00 19.04 174 GLU A N 1
ATOM 1401 C CA . GLU A 1 195 ? 9.359 -55.462 36.901 1.00 20.92 174 GLU A CA 1
ATOM 1402 C C . GLU A 1 195 ? 9.906 -54.514 35.850 1.00 18.98 174 GLU A C 1
ATOM 1403 O O . GLU A 1 195 ? 10.414 -53.410 36.155 1.00 19.78 174 GLU A O 1
ATOM 1409 N N . TYR A 1 196 ? 9.780 -54.986 34.617 1.00 17.87 175 TYR A N 1
ATOM 1410 C CA . TYR A 1 196 ? 10.330 -54.333 33.439 1.00 18.43 175 TYR A CA 1
ATOM 1411 C C . TYR A 1 196 ? 9.197 -54.015 32.484 1.00 18.73 175 TYR A C 1
ATOM 1412 O O . TYR A 1 196 ? 8.647 -54.881 31.833 1.00 19.05 175 TYR A O 1
ATOM 1421 N N . SER A 1 197 ? 8.787 -52.741 32.502 1.00 18.74 176 SER A N 1
ATOM 1422 C CA . SER A 1 197 ? 7.574 -52.325 31.824 1.00 19.64 176 SER A CA 1
ATOM 1423 C C . SER A 1 197 ? 7.666 -50.877 31.353 1.00 20.19 176 SER A C 1
ATOM 1424 O O . SER A 1 197 ? 8.625 -50.180 31.668 1.00 20.16 176 SER A O 1
ATOM 1427 N N . GLY A 1 198 ? 6.650 -50.451 30.609 1.00 21.06 177 GLY A N 1
ATOM 1428 C CA . GLY A 1 198 ? 6.589 -49.101 30.057 1.00 20.73 177 GLY A CA 1
ATOM 1429 C C . GLY A 1 198 ? 6.148 -48.034 31.053 1.00 18.87 177 GLY A C 1
ATOM 1430 O O . GLY A 1 198 ? 5.193 -47.295 30.803 1.00 20.18 177 GLY A O 1
ATOM 1431 N N . VAL A 1 199 ? 6.900 -47.904 32.138 1.00 18.34 178 VAL A N 1
ATOM 1432 C CA . VAL A 1 199 ? 6.589 -47.000 33.227 1.00 18.70 178 VAL A CA 1
ATOM 1433 C C . VAL A 1 199 ? 6.913 -45.569 32.855 1.00 18.19 178 VAL A C 1
ATOM 1434 O O . VAL A 1 199 ? 6.352 -44.670 33.429 1.00 18.50 178 VAL A O 1
ATOM 1438 N N . VAL A 1 200 ? 7.915 -45.393 32.012 1.00 16.91 179 VAL A N 1
ATOM 1439 C CA . VAL A 1 200 ? 8.299 -44.085 31.493 1.00 17.69 179 VAL A CA 1
ATOM 1440 C C . VAL A 1 200 ? 8.456 -44.230 29.982 1.00 17.38 179 VAL A C 1
ATOM 1441 O O . VAL A 1 200 ? 8.638 -45.338 29.471 1.00 18.77 179 VAL A O 1
ATOM 1445 N N . THR A 1 201 ? 8.378 -43.110 29.271 1.00 18.54 180 THR A N 1
ATOM 1446 C CA . THR A 1 201 ? 8.727 -43.044 27.871 1.00 17.69 180 THR A CA 1
ATOM 1447 C C . THR A 1 201 ? 9.899 -42.066 27.711 1.00 17.10 180 THR A C 1
ATOM 1448 O O . THR A 1 201 ? 10.340 -41.437 28.688 1.00 19.44 180 THR A O 1
ATOM 1452 N N . GLY A 1 202 ? 10.423 -41.981 26.485 1.00 16.83 181 GLY A N 1
ATOM 1453 C CA . GLY A 1 202 ? 11.746 -41.370 26.296 1.00 17.50 181 GLY A CA 1
ATOM 1454 C C . GLY A 1 202 ? 12.883 -42.320 26.680 1.00 18.29 181 GLY A C 1
ATOM 1455 O O . GLY A 1 202 ? 13.957 -41.874 27.036 1.00 19.70 181 GLY A O 1
ATOM 1456 N N . LYS A 1 203 ? 12.634 -43.636 26.671 1.00 17.63 182 LYS A N 1
ATOM 1457 C CA . LYS A 1 203 ? 13.651 -44.626 27.017 1.00 18.34 182 LYS A CA 1
ATOM 1458 C C . LYS A 1 203 ? 14.672 -44.797 25.905 1.00 18.57 182 LYS A C 1
ATOM 1459 O O . LYS A 1 203 ? 14.483 -44.445 24.746 1.00 17.99 182 LYS A O 1
ATOM 1465 N N . HIS A 1 204 ? 15.786 -45.406 26.341 1.00 19.51 183 HIS A N 1
ATOM 1466 C CA . HIS A 1 204 ? 16.865 -45.806 25.471 1.00 20.70 183 HIS A CA 1
ATOM 1467 C C . HIS A 1 204 ? 16.386 -46.863 24.488 1.00 18.32 183 HIS A C 1
ATOM 1468 O O . HIS A 1 204 ? 15.515 -47.687 24.818 1.00 19.55 183 HIS A O 1
ATOM 1475 N N . MET A 1 205 ? 16.950 -46.855 23.268 1.00 19.07 184 MET A N 1
ATOM 1476 C CA . MET A 1 205 ? 16.550 -47.832 22.255 1.00 19.45 184 MET A CA 1
ATOM 1477 C C . MET A 1 205 ? 16.852 -49.278 22.666 1.00 20.62 184 MET A C 1
ATOM 1478 O O . MET A 1 205 ? 16.257 -50.170 22.073 1.00 21.10 184 MET A O 1
ATOM 1483 N N . LEU A 1 206 ? 17.771 -49.530 23.621 1.00 20.11 185 LEU A N 1
ATOM 1484 C CA . LEU A 1 206 ? 18.025 -50.903 24.038 1.00 20.27 185 LEU A CA 1
ATOM 1485 C C . LEU A 1 206 ? 17.051 -51.332 25.130 1.00 21.41 185 LEU A C 1
ATOM 1486 O O . LEU A 1 206 ? 17.010 -52.501 25.461 1.00 23.73 185 LEU A O 1
ATOM 1491 N N . THR A 1 207 ? 16.209 -50.417 25.625 1.00 20.23 186 THR A N 1
ATOM 1492 C CA . THR A 1 207 ? 15.387 -50.653 26.808 1.00 20.43 186 THR A CA 1
ATOM 1493 C C . THR A 1 207 ? 13.961 -50.149 26.575 1.00 19.50 186 THR A C 1
ATOM 1494 O O . THR A 1 207 ? 13.413 -49.485 27.458 1.00 25.12 186 THR A O 1
ATOM 1498 N N . GLY A 1 208 ? 13.427 -50.431 25.379 1.00 19.21 187 GLY A N 1
ATOM 1499 C CA . GLY A 1 208 ? 12.034 -50.159 25.073 1.00 19.40 187 GLY A CA 1
ATOM 1500 C C . GLY A 1 208 ? 11.792 -48.741 24.549 1.00 19.08 187 GLY A C 1
ATOM 1501 O O . GLY A 1 208 ? 10.671 -48.288 24.519 1.00 19.55 187 GLY A O 1
ATOM 1502 N N . GLY A 1 209 ? 12.824 -48.080 24.083 1.00 19.96 188 GLY A N 1
ATOM 1503 C CA . GLY A 1 209 ? 12.662 -46.774 23.492 1.00 18.99 188 GLY A CA 1
ATOM 1504 C C . GLY A 1 209 ? 11.999 -46.865 22.124 1.00 19.97 188 GLY A C 1
ATOM 1505 O O . GLY A 1 209 ? 11.877 -47.957 21.544 1.00 20.99 188 GLY A O 1
ATOM 1506 N N . SER A 1 210 ? 11.505 -45.707 21.657 1.00 19.31 189 SER A N 1
ATOM 1507 C CA . SER A 1 210 ? 10.987 -45.614 20.306 1.00 19.13 189 SER A CA 1
ATOM 1508 C C . SER A 1 210 ? 11.944 -44.798 19.454 1.00 19.46 189 SER A C 1
ATOM 1509 O O . SER A 1 210 ? 12.285 -43.654 19.830 1.00 20.33 189 SER A O 1
ATOM 1512 N N . ASN A 1 211 ? 12.155 -45.251 18.219 1.00 20.34 190 ASN A N 1
ATOM 1513 C CA . ASN A 1 211 ? 12.714 -44.374 17.195 1.00 20.12 190 ASN A CA 1
ATOM 1514 C C . ASN A 1 211 ? 11.852 -43.116 17.070 1.00 19.70 190 ASN A C 1
ATOM 1515 O O . ASN A 1 211 ? 10.647 -43.182 17.338 1.00 20.27 190 ASN A O 1
ATOM 1520 N N . ILE A 1 212 ? 12.489 -41.976 16.737 1.00 19.90 191 ILE A N 1
ATOM 1521 C CA . ILE A 1 212 ? 11.818 -40.702 16.500 1.00 19.26 191 ILE A CA 1
ATOM 1522 C C . ILE A 1 212 ? 11.443 -40.021 17.814 1.00 18.52 191 ILE A C 1
ATOM 1523 O O . ILE A 1 212 ? 11.106 -38.847 17.786 1.00 18.63 191 ILE A O 1
ATOM 1528 N N . ARG A 1 213 ? 11.487 -40.681 18.981 1.00 19.21 192 ARG A N 1
ATOM 1529 C CA . ARG A 1 213 ? 11.018 -39.969 20.175 1.00 18.84 192 ARG A CA 1
ATOM 1530 C C . ARG A 1 213 ? 11.858 -38.711 20.430 1.00 18.24 192 ARG A C 1
ATOM 1531 O O . ARG A 1 213 ? 11.304 -37.632 20.747 1.00 18.64 192 ARG A O 1
ATOM 1539 N N . PRO A 1 214 ? 13.206 -38.729 20.358 1.00 18.26 193 PRO A N 1
ATOM 1540 C CA . PRO A 1 214 ? 13.924 -37.474 20.618 1.00 19.44 193 PRO A CA 1
ATOM 1541 C C . PRO A 1 214 ? 13.511 -36.362 19.664 1.00 19.02 193 PRO A C 1
ATOM 1542 O O . PRO A 1 214 ? 13.315 -35.202 20.091 1.00 20.53 193 PRO A O 1
ATOM 1546 N N . GLU A 1 215 ? 13.355 -36.726 18.381 1.00 19.39 194 GLU A N 1
ATOM 1547 C CA . GLU A 1 215 ? 12.988 -35.783 17.326 1.00 19.60 194 GLU A CA 1
ATOM 1548 C C . GLU A 1 215 ? 11.513 -35.348 17.359 1.00 19.30 194 GLU A C 1
ATOM 1549 O O . GLU A 1 215 ? 11.157 -34.355 16.728 1.00 19.59 194 GLU A O 1
ATOM 1555 N N . ALA A 1 216 ? 10.649 -36.053 18.109 1.00 19.42 195 ALA A N 1
ATOM 1556 C CA . ALA A 1 216 ? 9.228 -36.008 17.838 1.00 18.54 195 ALA A CA 1
ATOM 1557 C C . ALA A 1 216 ? 8.617 -34.618 18.025 1.00 17.91 195 ALA A C 1
ATOM 1558 O O . ALA A 1 216 ? 7.788 -34.224 17.205 1.00 18.04 195 ALA A O 1
ATOM 1560 N N . THR A 1 217 ? 8.965 -33.912 19.124 1.00 16.58 196 THR A N 1
ATOM 1561 C CA . THR A 1 217 ? 8.285 -32.652 19.374 1.00 17.43 196 THR A CA 1
ATOM 1562 C C . THR A 1 217 ? 8.637 -31.669 18.260 1.00 17.54 196 THR A C 1
ATOM 1563 O O . THR A 1 217 ? 7.756 -31.044 17.652 1.00 19.58 196 THR A O 1
ATOM 1567 N N . GLY A 1 218 ? 9.933 -31.429 18.056 1.00 17.32 197 GLY A N 1
ATOM 1568 C CA . GLY A 1 218 ? 10.367 -30.446 17.079 1.00 18.54 197 GLY A CA 1
ATOM 1569 C C . GLY A 1 218 ? 9.943 -30.818 15.654 1.00 18.33 197 GLY A C 1
ATOM 1570 O O . GLY A 1 218 ? 9.511 -29.961 14.892 1.00 19.39 197 GLY A O 1
ATOM 1571 N N . TYR A 1 219 ? 10.029 -32.108 15.288 1.00 19.00 198 TYR A N 1
ATOM 1572 C CA . TYR A 1 219 ? 9.523 -32.516 13.990 1.00 19.61 198 TYR A CA 1
ATOM 1573 C C . TYR A 1 219 ? 8.017 -32.227 13.874 1.00 19.61 198 TYR A C 1
ATOM 1574 O O . TYR A 1 219 ? 7.587 -31.728 12.846 1.00 19.29 198 TYR A O 1
ATOM 1583 N N . GLY A 1 220 ? 7.251 -32.547 14.917 1.00 18.42 199 GLY A N 1
ATOM 1584 C CA . GLY A 1 220 ? 5.805 -32.358 14.876 1.00 18.17 199 GLY A CA 1
ATOM 1585 C C . GLY A 1 220 ? 5.391 -30.889 14.790 1.00 19.82 199 GLY A C 1
ATOM 1586 O O . GLY A 1 220 ? 4.450 -30.607 14.057 1.00 20.46 199 GLY A O 1
ATOM 1587 N N . VAL A 1 221 ? 6.163 -29.991 15.440 1.00 18.07 200 VAL A N 1
ATOM 1588 C CA . VAL A 1 221 ? 5.913 -28.561 15.317 1.00 17.60 200 VAL A CA 1
ATOM 1589 C C . VAL A 1 221 ? 5.997 -28.179 13.839 1.00 19.01 200 VAL A C 1
ATOM 1590 O O . VAL A 1 221 ? 5.197 -27.401 13.322 1.00 19.27 200 VAL A O 1
ATOM 1594 N N . VAL A 1 222 ? 7.088 -28.597 13.186 1.00 20.03 201 VAL A N 1
ATOM 1595 C CA . VAL A 1 222 ? 7.316 -28.207 11.809 1.00 19.61 201 VAL A CA 1
ATOM 1596 C C . VAL A 1 222 ? 6.262 -28.850 10.906 1.00 20.21 201 VAL A C 1
ATOM 1597 O O . VAL A 1 222 ? 5.746 -28.179 10.015 1.00 21.72 201 VAL A O 1
ATOM 1601 N N . TYR A 1 223 ? 5.874 -30.109 11.157 1.00 19.85 202 TYR A N 1
ATOM 1602 C CA . TYR A 1 223 ? 4.761 -30.716 10.430 1.00 20.91 202 TYR A CA 1
ATOM 1603 C C . TYR A 1 223 ? 3.504 -29.868 10.534 1.00 20.93 202 TYR A C 1
ATOM 1604 O O . TYR A 1 223 ? 2.769 -29.728 9.553 1.00 21.48 202 TYR A O 1
ATOM 1613 N N . TYR A 1 224 ? 3.231 -29.401 11.737 1.00 19.70 203 TYR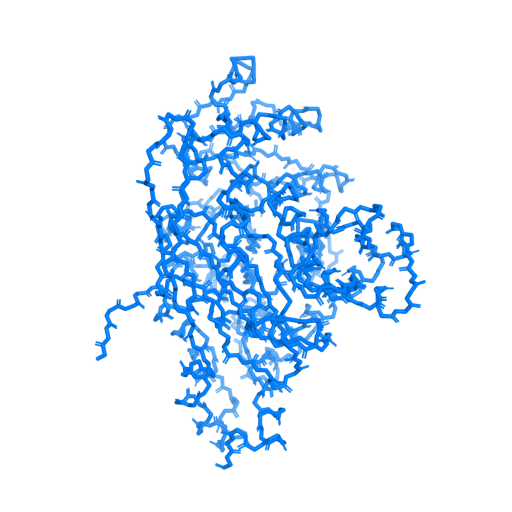 A N 1
ATOM 1614 C CA . TYR A 1 224 ? 2.033 -28.604 11.958 1.00 18.84 203 TYR A CA 1
ATOM 1615 C C . TYR A 1 224 ? 2.105 -27.336 11.106 1.00 20.06 203 TYR A C 1
ATOM 1616 O O . TYR A 1 224 ? 1.133 -26.947 10.481 1.00 20.62 203 TYR A O 1
ATOM 1625 N N . VAL A 1 225 ? 3.270 -26.674 11.098 1.00 20.63 204 VAL A N 1
ATOM 1626 C CA . VAL A 1 225 ? 3.447 -25.458 10.327 1.00 20.97 204 VAL A CA 1
ATOM 1627 C C . VAL A 1 225 ? 3.230 -25.672 8.832 1.00 20.02 204 VAL A C 1
ATOM 1628 O O . VAL A 1 225 ? 2.654 -24.837 8.136 1.00 22.04 204 VAL A O 1
ATOM 1632 N N . LYS A 1 226 ? 3.598 -26.843 8.329 1.00 20.79 205 LYS A N 1
ATOM 1633 C CA . LYS A 1 226 ? 3.368 -27.137 6.930 1.00 20.72 205 LYS A CA 1
ATOM 1634 C C . LYS A 1 226 ? 1.866 -27.143 6.647 1.00 21.21 205 LYS A C 1
ATOM 1635 O O . LYS A 1 226 ? 1.453 -26.620 5.611 1.00 23.27 205 LYS A O 1
ATOM 1641 N N . HIS A 1 227 ? 1.060 -27.737 7.540 1.00 22.30 206 HIS A N 1
ATOM 1642 C CA . HIS A 1 227 ? -0.389 -27.655 7.368 1.00 20.51 206 HIS A CA 1
ATOM 1643 C C . HIS A 1 227 ? -0.913 -26.220 7.435 1.00 21.41 206 HIS A C 1
ATOM 1644 O O . HIS A 1 227 ? -1.759 -25.851 6.626 1.00 23.07 206 HIS A O 1
ATOM 1651 N N . MET A 1 228 ? -0.315 -25.383 8.299 1.00 21.23 207 MET A N 1
ATOM 1652 C CA . MET A 1 228 ? -0.738 -23.999 8.388 1.00 20.87 207 MET A CA 1
ATOM 1653 C C . MET A 1 228 ? -0.476 -23.262 7.072 1.00 21.63 207 MET A C 1
ATOM 1654 O O . MET A 1 228 ? -1.291 -22.466 6.605 1.00 21.93 207 MET A O 1
ATOM 1659 N N . ILE A 1 229 ? 0.705 -23.442 6.491 1.00 23.07 208 ILE A N 1
ATOM 1660 C CA . ILE A 1 229 ? 1.066 -22.734 5.273 1.00 22.24 208 ILE A CA 1
ATOM 1661 C C . ILE A 1 229 ? 0.160 -23.188 4.138 1.00 23.09 208 ILE A C 1
ATOM 1662 O O . ILE A 1 229 ? -0.365 -22.364 3.397 1.00 26.10 208 ILE A O 1
ATOM 1667 N N . GLU A 1 230 ? -0.062 -24.497 4.025 1.00 23.74 209 GLU A N 1
ATOM 1668 C CA . GLU A 1 230 ? -0.944 -25.008 2.999 1.00 25.16 209 GLU A CA 1
ATOM 1669 C C . GLU A 1 230 ? -2.320 -24.374 3.116 1.00 25.41 209 GLU A C 1
ATOM 1670 O O . GLU A 1 230 ? -2.886 -23.971 2.095 1.00 27.41 209 GLU A O 1
ATOM 1676 N N . HIS A 1 231 ? -2.871 -24.358 4.332 1.00 25.01 210 HIS A N 1
ATOM 1677 C CA . HIS A 1 231 ? -4.236 -23.868 4.512 1.00 24.94 210 HIS A CA 1
ATOM 1678 C C . HIS A 1 231 ? -4.320 -22.364 4.237 1.00 25.42 210 HIS A C 1
ATOM 1679 O O . HIS A 1 231 ? -5.222 -21.896 3.525 1.00 29.36 210 HIS A O 1
ATOM 1686 N N . ARG A 1 232 ? -3.373 -21.596 4.809 1.00 24.71 211 ARG A N 1
ATOM 1687 C CA . ARG A 1 232 ? -3.499 -20.150 4.752 1.00 25.16 211 ARG A CA 1
ATOM 1688 C C . ARG A 1 232 ? -3.251 -19.655 3.324 1.00 26.66 211 ARG A C 1
ATOM 1689 O O . ARG A 1 232 ? -3.875 -18.674 2.911 1.00 27.33 211 ARG A O 1
ATOM 1697 N N . THR A 1 233 ? -2.326 -20.298 2.587 1.00 27.50 212 THR A N 1
ATOM 1698 C CA . THR A 1 233 ? -2.012 -19.877 1.233 1.00 26.99 212 THR A CA 1
ATOM 1699 C C . THR A 1 233 ? -2.818 -20.619 0.175 1.00 31.02 212 THR A C 1
ATOM 1700 O O . THR A 1 233 ? -2.589 -20.358 -1.004 1.00 30.81 212 THR A O 1
ATOM 1704 N N . LYS A 1 234 ? -3.786 -21.459 0.605 1.00 32.46 213 LYS A N 1
ATOM 1705 C CA . LYS A 1 234 ? -4.631 -22.266 -0.262 1.00 35.01 213 LYS A CA 1
ATOM 1706 C C . LYS A 1 234 ? -3.762 -22.977 -1.287 1.00 35.65 213 LYS A C 1
ATOM 1707 O O . LYS A 1 234 ? -4.080 -23.022 -2.468 1.00 41.18 213 LYS A O 1
ATOM 1713 N N . GLY A 1 235 ? -2.657 -23.528 -0.799 1.00 32.76 214 GLY A N 1
ATOM 1714 C CA . GLY A 1 235 ? -1.758 -24.350 -1.594 1.00 33.65 214 GLY A CA 1
ATOM 1715 C C . GLY A 1 235 ? -0.822 -23.550 -2.497 1.00 34.69 214 GLY A C 1
ATOM 1716 O O . GLY A 1 235 ? -0.204 -24.137 -3.369 1.00 38.57 214 GLY A O 1
ATOM 1717 N N . ALA A 1 236 ? -0.692 -22.232 -2.296 1.00 34.58 215 ALA A N 1
ATOM 1718 C CA . ALA A 1 236 ? 0.175 -21.432 -3.148 1.00 34.36 215 ALA A CA 1
ATOM 1719 C C . ALA A 1 236 ? 1.650 -21.520 -2.732 1.00 33.19 215 ALA A C 1
ATOM 1720 O O . ALA A 1 236 ? 2.513 -21.227 -3.552 1.00 36.60 215 ALA A O 1
ATOM 1722 N N . GLU A 1 237 ? 1.935 -21.790 -1.443 1.00 33.29 216 GLU A N 1
ATOM 1723 C CA . GLU A 1 237 ? 3.301 -21.767 -0.923 1.00 32.61 216 GLU A CA 1
ATOM 1724 C C . GLU A 1 237 ? 3.579 -23.023 -0.104 1.00 29.52 216 GLU A C 1
ATOM 1725 O O . GLU A 1 237 ? 2.654 -23.736 0.266 1.00 27.78 216 GLU A O 1
ATOM 1731 N N . THR A 1 238 ? 4.876 -23.244 0.190 1.00 30.04 217 THR A N 1
ATOM 1732 C CA . THR A 1 238 ? 5.364 -24.344 1.017 1.00 29.13 217 THR A CA 1
ATOM 1733 C C . THR A 1 238 ? 6.289 -23.770 2.087 1.00 28.79 217 THR A C 1
ATOM 1734 O O . THR A 1 238 ? 6.618 -22.590 2.082 1.00 28.50 217 THR A O 1
ATOM 1738 N N . LEU A 1 239 ? 6.809 -24.647 2.941 1.00 24.52 218 LEU A N 1
ATOM 1739 C CA . LEU A 1 239 ? 7.822 -24.268 3.914 1.00 23.79 218 LEU A CA 1
ATOM 1740 C C . LEU A 1 239 ? 9.172 -23.940 3.268 1.00 22.58 218 LEU A C 1
ATOM 1741 O O . LEU A 1 239 ? 10.005 -23.277 3.899 1.00 23.74 218 LEU A O 1
ATOM 1746 N N . LYS A 1 240 ? 9.425 -24.389 2.031 1.00 24.41 219 LYS A N 1
ATOM 1747 C CA . LYS A 1 240 ? 10.750 -24.135 1.461 1.00 25.92 219 LYS A CA 1
ATOM 1748 C C . LYS A 1 240 ? 11.035 -22.633 1.458 1.00 26.67 219 LYS A C 1
ATOM 1749 O O . LYS A 1 240 ? 10.185 -21.836 1.074 1.00 26.38 219 LYS A O 1
ATOM 1755 N N . GLY A 1 241 ? 12.258 -22.262 1.887 1.00 26.12 220 GLY A N 1
ATOM 1756 C CA . GLY A 1 241 ? 12.683 -20.869 1.853 1.00 30.24 220 GLY A CA 1
ATOM 1757 C C . GLY A 1 241 ? 12.132 -19.972 2.963 1.00 25.84 220 GLY A C 1
ATOM 1758 O O . GLY A 1 241 ? 12.625 -18.849 3.117 1.00 28.45 220 GLY A O 1
ATOM 1759 N N . LYS A 1 242 ? 11.180 -20.457 3.771 1.00 24.77 221 LYS A N 1
ATOM 1760 C CA . LYS A 1 242 ? 10.669 -19.684 4.890 1.00 25.02 221 LYS A CA 1
ATOM 1761 C C . LYS A 1 242 ? 11.782 -19.428 5.900 1.00 23.65 221 LYS A C 1
ATOM 1762 O O . LYS A 1 242 ? 12.556 -20.333 6.215 1.00 22.85 221 LYS A O 1
ATOM 1768 N N . ARG A 1 243 ? 11.841 -18.192 6.396 1.00 23.98 222 ARG A N 1
ATOM 1769 C CA . ARG A 1 243 ? 12.793 -17.776 7.410 1.00 23.17 222 ARG A CA 1
ATOM 1770 C C . ARG A 1 243 ? 12.172 -17.934 8.793 1.00 23.00 222 ARG A C 1
ATOM 1771 O O . ARG A 1 243 ? 11.094 -17.391 9.107 1.00 23.46 222 ARG A O 1
ATOM 1779 N N . VAL A 1 244 ? 12.875 -18.725 9.609 1.00 21.73 223 VAL A N 1
ATOM 1780 C CA . VAL A 1 244 ? 12.373 -19.198 10.874 1.00 21.46 223 VAL A CA 1
ATOM 1781 C C . VAL A 1 244 ? 13.233 -18.688 12.009 1.00 20.38 223 VAL A C 1
ATOM 1782 O O . VAL A 1 244 ? 14.460 -18.929 12.043 1.00 22.68 223 VAL A O 1
ATOM 1786 N N . ALA A 1 245 ? 12.564 -18.093 12.993 1.00 21.47 224 ALA A N 1
ATOM 1787 C CA . ALA A 1 245 ? 13.181 -17.699 14.249 1.00 21.94 224 ALA A CA 1
ATOM 1788 C C . ALA A 1 245 ? 12.805 -18.725 15.296 1.00 21.03 224 ALA A C 1
ATOM 1789 O O . ALA A 1 245 ? 11.622 -18.968 15.521 1.00 20.77 224 ALA A O 1
ATOM 1791 N N . ILE A 1 246 ? 13.815 -19.429 15.802 1.00 21.35 225 ILE A N 1
ATOM 1792 C CA . ILE A 1 246 ? 13.653 -20.387 16.871 1.00 21.51 225 ILE A CA 1
ATOM 1793 C C . ILE A 1 246 ? 14.272 -19.836 18.152 1.00 21.55 225 ILE A C 1
ATOM 1794 O O . ILE A 1 246 ? 15.323 -19.173 18.109 1.00 23.14 225 ILE A O 1
ATOM 1799 N N . SER A 1 247 ? 13.598 -20.055 19.274 1.00 20.65 226 SER A N 1
ATOM 1800 C CA . SER A 1 247 ? 14.100 -19.811 20.613 1.00 20.65 226 SER A CA 1
ATOM 1801 C C . SER A 1 247 ? 14.284 -21.142 21.324 1.00 20.55 226 SER A C 1
ATOM 1802 O O . SER A 1 247 ? 13.669 -22.145 20.962 1.00 21.20 226 SER A O 1
ATOM 1805 N N . GLY A 1 248 ? 15.176 -21.144 22.323 1.00 20.04 227 GLY A N 1
ATOM 1806 C CA . GLY A 1 248 ? 15.542 -22.411 22.937 1.00 20.55 227 GLY A CA 1
ATOM 1807 C C . GLY A 1 248 ? 16.648 -23.083 22.143 1.00 20.17 227 GLY A C 1
ATOM 1808 O O . GLY A 1 248 ? 16.891 -22.755 20.988 1.00 19.81 227 GLY A O 1
ATOM 1809 N N . SER A 1 249 ? 17.242 -24.088 22.772 1.00 19.64 228 SER A N 1
ATOM 1810 C CA . SER A 1 249 ? 18.384 -24.780 22.223 1.00 20.15 228 SER A CA 1
ATOM 1811 C C . SER A 1 249 ? 18.477 -26.179 22.808 1.00 18.65 228 SER A C 1
ATOM 1812 O O . SER A 1 249 ? 19.516 -26.834 22.765 1.00 21.10 228 SER A O 1
ATOM 1815 N N . GLY A 1 250 ? 17.348 -26.691 23.284 1.00 20.26 229 GLY A N 1
ATOM 1816 C CA . GLY A 1 250 ? 17.279 -28.019 23.887 1.00 19.72 229 GLY A CA 1
ATOM 1817 C C . GLY A 1 250 ? 16.612 -29.014 22.956 1.00 16.66 229 GLY A C 1
ATOM 1818 O O . GLY A 1 250 ? 16.674 -28.869 21.739 1.00 18.39 229 GLY A O 1
ATOM 1819 N N . ASN A 1 251 ? 15.925 -30.028 23.553 1.00 19.03 230 ASN A N 1
ATOM 1820 C CA . ASN A 1 251 ? 15.332 -31.107 22.788 1.00 20.30 230 ASN A CA 1
ATOM 1821 C C . ASN A 1 251 ? 14.363 -30.585 21.731 1.00 18.33 230 ASN A C 1
ATOM 1822 O O . ASN A 1 251 ? 14.464 -30.953 20.583 1.00 20.37 230 ASN A O 1
ATOM 1827 N N . VAL A 1 252 ? 13.472 -29.640 22.070 1.00 18.65 231 VAL A N 1
ATOM 1828 C CA . VAL A 1 252 ? 12.468 -29.266 21.084 1.00 19.59 231 VAL A CA 1
ATOM 1829 C C . VAL A 1 252 ? 13.100 -28.382 19.998 1.00 18.01 231 VAL A C 1
ATOM 1830 O O . VAL A 1 252 ? 12.933 -28.622 18.798 1.00 18.00 231 VAL A O 1
ATOM 1834 N N . ALA A 1 253 ? 13.893 -27.373 20.440 1.00 18.14 232 ALA A N 1
ATOM 1835 C CA . ALA A 1 253 ? 14.500 -26.444 19.499 1.00 20.13 232 ALA A CA 1
ATOM 1836 C C . ALA A 1 253 ? 15.454 -27.142 18.532 1.00 18.53 232 ALA A C 1
ATOM 1837 O O . ALA A 1 253 ? 15.513 -26.814 17.348 1.00 19.03 232 ALA A O 1
ATOM 1839 N N . GLN A 1 254 ? 16.292 -28.044 19.064 1.00 19.97 233 GLN A N 1
ATOM 1840 C CA . GLN A 1 254 ? 17.269 -28.700 18.221 1.00 21.71 233 GLN A CA 1
ATOM 1841 C C . GLN A 1 254 ? 16.613 -29.366 17.020 1.00 18.43 233 GLN A C 1
ATOM 1842 O O . GLN A 1 254 ? 17.075 -29.223 15.889 1.00 20.28 233 GLN A O 1
ATOM 1848 N N . TYR A 1 255 ? 15.616 -30.235 17.292 1.00 19.31 234 TYR A N 1
ATOM 1849 C CA . TYR A 1 255 ? 15.010 -31.012 16.225 1.00 20.66 234 TYR A CA 1
ATOM 1850 C C . TYR A 1 255 ? 14.021 -30.195 15.390 1.00 18.98 234 TYR A C 1
ATOM 1851 O O . TYR A 1 255 ? 13.878 -30.471 14.194 1.00 20.38 234 TYR A O 1
ATOM 1860 N N . ALA A 1 256 ? 13.454 -29.115 15.952 1.00 20.54 235 ALA A N 1
ATOM 1861 C CA . ALA A 1 256 ? 12.717 -28.183 15.129 1.00 20.64 235 ALA A CA 1
ATOM 1862 C C . ALA A 1 256 ? 13.659 -27.537 14.112 1.00 19.46 235 ALA A C 1
ATOM 1863 O O . ALA A 1 256 ? 13.339 -27.444 12.935 1.00 21.10 235 ALA A O 1
ATOM 1865 N N . ALA A 1 257 ? 14.854 -27.120 14.570 1.00 21.31 236 ALA A N 1
ATOM 1866 C CA . ALA A 1 257 ? 15.833 -26.525 13.673 1.00 21.26 236 ALA A CA 1
ATOM 1867 C C . ALA A 1 257 ? 16.296 -27.513 12.597 1.00 20.83 236 ALA A C 1
ATOM 1868 O O . ALA A 1 257 ? 16.352 -27.199 11.413 1.00 21.10 236 ALA A O 1
ATOM 1870 N N . LEU A 1 258 ? 16.613 -28.743 13.014 1.00 21.04 237 LEU A N 1
ATOM 1871 C CA . LEU A 1 258 ? 17.064 -29.745 12.065 1.00 22.13 237 LEU A CA 1
ATOM 1872 C C . LEU A 1 258 ? 15.965 -30.117 11.062 1.00 20.34 237 LEU A C 1
ATOM 1873 O O . LEU A 1 258 ? 16.251 -30.262 9.889 1.00 21.46 237 LEU A O 1
ATOM 1878 N N . LYS A 1 259 ? 14.686 -30.172 11.479 1.00 21.05 238 LYS A N 1
ATOM 1879 C CA . LYS A 1 259 ? 13.625 -30.478 10.541 1.00 21.20 238 LYS A CA 1
ATOM 1880 C C . LYS A 1 259 ? 13.421 -29.321 9.563 1.00 20.60 238 LYS A C 1
ATOM 1881 O O . LYS A 1 259 ? 13.204 -29.527 8.367 1.00 21.45 238 LYS A O 1
ATOM 1887 N N . CYS A 1 260 ? 13.488 -28.089 10.081 1.00 22.42 239 CYS A N 1
ATOM 1888 C CA . CYS A 1 260 ? 13.394 -26.912 9.233 1.00 23.73 239 CYS A CA 1
ATOM 1889 C C . CYS A 1 260 ? 14.411 -26.999 8.096 1.00 22.14 239 CYS A C 1
ATOM 1890 O O . CYS A 1 260 ? 14.096 -26.795 6.935 1.00 23.70 239 CYS A O 1
ATOM 1893 N N . ILE A 1 261 ? 15.661 -27.310 8.443 1.00 24.16 240 ILE A N 1
ATOM 1894 C CA . ILE A 1 261 ? 16.722 -27.374 7.454 1.00 23.96 240 ILE A CA 1
ATOM 1895 C C . ILE A 1 261 ? 16.443 -28.495 6.444 1.00 24.73 240 ILE A C 1
ATOM 1896 O O . ILE A 1 261 ? 16.572 -28.281 5.243 1.00 25.06 240 ILE A O 1
ATOM 1901 N N . GLN A 1 262 ? 15.990 -29.664 6.917 1.00 23.66 241 GLN A N 1
ATOM 1902 C CA . GLN A 1 262 ? 15.663 -30.781 6.034 1.00 24.28 241 GLN A CA 1
ATOM 1903 C C . GLN A 1 262 ? 14.573 -30.378 5.028 1.00 25.19 241 GLN A C 1
ATOM 1904 O O . GLN A 1 262 ? 14.594 -30.754 3.857 1.00 27.14 241 GLN A O 1
ATOM 1910 N N . GLU A 1 263 ? 13.624 -29.579 5.501 1.00 24.34 242 GLU A N 1
ATOM 1911 C CA . GLU A 1 263 ? 12.508 -29.137 4.688 1.00 25.44 242 GLU A CA 1
ATOM 1912 C C . GLU A 1 263 ? 12.840 -27.936 3.787 1.00 25.20 242 GLU A C 1
ATOM 1913 O O . GLU A 1 263 ? 11.966 -27.421 3.086 1.00 26.00 242 GLU A O 1
ATOM 1919 N N . GLY A 1 264 ? 14.088 -27.445 3.806 1.00 25.07 243 GLY A N 1
ATOM 1920 C CA . GLY A 1 264 ? 14.480 -26.373 2.908 1.00 25.80 243 GLY A CA 1
ATOM 1921 C C . GLY A 1 264 ? 14.172 -24.976 3.452 1.00 23.53 243 GLY A C 1
ATOM 1922 O O . GLY A 1 264 ? 14.222 -24.022 2.691 1.00 26.24 243 GLY A O 1
ATOM 1923 N N . ALA A 1 265 ? 13.862 -24.870 4.752 1.00 23.13 244 ALA A N 1
ATOM 1924 C CA . ALA A 1 265 ? 13.681 -23.581 5.383 1.00 21.85 244 ALA A CA 1
ATOM 1925 C C . ALA A 1 265 ? 15.022 -23.131 5.962 1.00 22.91 244 ALA A C 1
ATOM 1926 O O . ALA A 1 265 ? 15.994 -23.894 5.954 1.00 26.27 244 ALA A O 1
ATOM 1928 N N . ILE A 1 266 ? 15.046 -21.853 6.369 1.00 22.78 245 ILE A N 1
ATOM 1929 C CA . ILE A 1 266 ? 16.220 -21.123 6.810 1.00 23.26 245 ILE A CA 1
ATOM 1930 C C . ILE A 1 266 ? 16.052 -20.860 8.301 1.00 25.20 245 ILE A C 1
ATOM 1931 O O . ILE A 1 266 ? 15.085 -20.234 8.723 1.00 25.18 245 ILE A O 1
ATOM 1936 N N . VAL A 1 267 ? 17.007 -21.346 9.089 1.00 24.98 246 VAL A N 1
ATOM 1937 C CA . VAL A 1 267 ? 17.002 -21.139 10.520 1.00 23.21 246 VAL A CA 1
ATOM 1938 C C . VAL A 1 267 ? 17.844 -19.917 10.839 1.00 23.49 246 VAL A C 1
ATOM 1939 O O . VAL A 1 267 ? 19.076 -19.905 10.679 1.00 24.06 246 VAL A O 1
ATOM 1943 N N . LYS A 1 268 ? 17.175 -18.860 11.303 1.00 22.97 247 LYS A N 1
ATOM 1944 C CA . LYS A 1 268 ? 17.839 -17.568 11.512 1.00 24.20 247 LYS A CA 1
ATOM 1945 C C . LYS A 1 268 ? 18.278 -17.325 12.955 1.00 23.00 247 LYS A C 1
ATOM 1946 O O . LYS A 1 268 ? 19.084 -16.405 13.201 1.00 24.74 247 LYS A O 1
ATOM 1952 N N . SER A 1 269 ? 17.780 -18.150 13.902 1.00 23.14 248 SER A N 1
ATOM 1953 C CA . SER A 1 269 ? 18.180 -17.973 15.290 1.00 22.57 248 SER A CA 1
ATOM 1954 C C . SER A 1 269 ? 18.047 -19.268 16.073 1.00 22.37 248 SER A C 1
ATOM 1955 O O . SER A 1 269 ? 17.303 -20.168 15.683 1.00 23.51 248 SER A O 1
ATOM 1958 N N . ILE A 1 270 ? 18.722 -19.273 17.218 1.00 21.46 249 ILE A N 1
ATOM 1959 C CA . ILE A 1 270 ? 18.627 -20.312 18.241 1.00 22.23 249 ILE A CA 1
ATOM 1960 C C . ILE A 1 270 ? 19.034 -19.614 19.542 1.00 23.15 249 ILE A C 1
ATOM 1961 O O . ILE A 1 270 ? 19.787 -18.635 19.450 1.00 24.47 249 ILE A O 1
ATOM 1966 N N . SER A 1 271 ? 18.480 -19.996 20.704 1.00 20.80 250 SER A N 1
ATOM 1967 C CA . SER A 1 271 ? 18.760 -19.255 21.926 1.00 22.77 250 SER A CA 1
ATOM 1968 C C . SER A 1 271 ? 18.779 -20.128 23.170 1.00 20.79 250 SER A C 1
ATOM 1969 O O . SER A 1 271 ? 18.343 -21.279 23.137 1.00 22.83 250 SER A O 1
ATOM 1972 N N . ASP A 1 272 ? 19.263 -19.566 24.270 1.00 22.39 251 ASP A N 1
ATOM 1973 C CA . ASP A 1 272 ? 19.190 -20.220 25.559 1.00 21.89 251 ASP A CA 1
ATOM 1974 C C . ASP A 1 272 ? 18.825 -19.198 26.619 1.00 23.81 251 ASP A C 1
ATOM 1975 O O . ASP A 1 272 ? 18.392 -18.097 26.270 1.00 23.73 251 ASP A O 1
ATOM 1980 N N . SER A 1 273 ? 19.008 -19.552 27.888 1.00 22.61 252 SER A N 1
ATOM 1981 C CA . SER A 1 273 ? 18.601 -18.683 28.977 1.00 25.46 252 SER A CA 1
ATOM 1982 C C . SER A 1 273 ? 19.558 -17.493 29.123 1.00 26.17 252 SER A C 1
ATOM 1983 O O . SER A 1 273 ? 19.257 -16.537 29.843 1.00 26.96 252 SER A O 1
ATOM 1986 N N . LYS A 1 274 ? 20.711 -17.550 28.441 1.00 25.37 253 LYS A N 1
ATOM 1987 C CA . LYS A 1 274 ? 21.731 -16.506 28.574 1.00 23.95 253 LYS A CA 1
ATOM 1988 C C . LYS A 1 274 ? 21.753 -15.518 27.409 1.00 23.20 253 LYS A C 1
ATOM 1989 O O . LYS A 1 274 ? 22.194 -14.366 27.586 1.00 25.14 253 LYS A O 1
ATOM 1995 N N . GLY A 1 275 ? 21.241 -15.926 26.242 1.00 23.55 254 GLY A N 1
ATOM 1996 C CA . GLY A 1 275 ? 21.240 -15.039 25.086 1.00 25.64 254 GLY A CA 1
ATOM 1997 C C . GLY A 1 275 ? 20.792 -15.753 23.817 1.00 23.72 254 GLY A C 1
ATOM 1998 O O . GLY A 1 275 ? 20.286 -16.878 23.872 1.00 24.93 254 GLY A O 1
ATOM 1999 N N . VAL A 1 276 ? 20.996 -15.094 22.681 1.00 23.95 255 VAL A N 1
ATOM 2000 C CA . VAL A 1 276 ? 20.521 -15.551 21.391 1.00 22.52 255 VAL A CA 1
ATOM 2001 C C . VAL A 1 276 ? 21.655 -15.455 20.370 1.00 24.43 255 VAL A C 1
ATOM 2002 O O . VAL A 1 276 ? 22.445 -14.487 20.336 1.00 24.19 255 VAL A O 1
ATOM 2006 N N . LEU A 1 277 ? 21.698 -16.488 19.518 1.00 25.04 256 LEU A N 1
ATOM 2007 C CA . LEU A 1 277 ? 22.559 -16.500 18.345 1.00 25.50 256 LEU A CA 1
ATOM 2008 C C . LEU A 1 277 ? 21.705 -16.174 17.110 1.00 23.28 256 LEU A C 1
ATOM 2009 O O . LEU A 1 277 ? 20.774 -16.939 16.777 1.00 25.12 256 LEU A O 1
ATOM 2014 N N . ILE A 1 278 ? 22.029 -15.054 16.440 1.00 26.20 257 ILE A N 1
ATOM 2015 C CA . ILE A 1 278 ? 21.385 -14.685 15.182 1.00 27.03 257 ILE A CA 1
ATOM 2016 C C . ILE A 1 278 ? 22.310 -15.064 14.025 1.00 28.44 257 ILE A C 1
ATOM 2017 O O . ILE A 1 278 ? 23.486 -14.679 14.036 1.00 27.41 257 ILE A O 1
ATOM 2022 N N . ALA A 1 279 ? 21.817 -15.804 13.018 1.00 29.71 258 ALA A N 1
ATOM 2023 C CA . ALA A 1 279 ? 22.702 -16.243 11.938 1.00 28.37 258 ALA A CA 1
ATOM 2024 C C . ALA A 1 279 ? 23.192 -15.014 11.173 1.00 29.70 258 ALA A C 1
ATOM 2025 O O . ALA A 1 279 ? 22.463 -14.046 10.986 1.00 31.91 258 ALA A O 1
ATOM 2027 N N . LYS A 1 280 ? 24.446 -15.023 10.724 1.00 34.52 259 LYS A N 1
ATOM 2028 C CA . LYS A 1 280 ? 24.895 -13.811 10.044 1.00 36.30 259 LYS A CA 1
ATOM 2029 C C . LYS A 1 280 ? 24.822 -13.940 8.520 1.00 33.26 259 LYS A C 1
ATOM 2030 O O . LYS A 1 280 ? 25.036 -12.954 7.837 1.00 39.63 259 LYS A O 1
ATOM 2036 N N . THR A 1 281 ? 24.442 -15.116 8.014 1.00 32.44 260 THR A N 1
ATOM 2037 C CA . THR A 1 281 ? 24.255 -15.454 6.614 1.00 34.43 260 THR A CA 1
ATOM 2038 C C . THR A 1 281 ? 22.763 -15.631 6.289 1.00 31.79 260 THR A C 1
ATOM 2039 O O . THR A 1 281 ? 22.005 -16.093 7.139 1.00 28.11 260 THR A O 1
ATOM 2043 N N . ALA A 1 282 ? 22.351 -15.323 5.041 1.00 30.17 261 ALA A N 1
ATOM 2044 C CA . ALA A 1 282 ? 20.990 -15.568 4.593 1.00 27.75 261 ALA A CA 1
ATOM 2045 C C . ALA A 1 282 ? 20.692 -17.056 4.538 1.00 25.55 261 ALA A C 1
ATOM 2046 O O . ALA A 1 282 ? 19.524 -17.413 4.488 1.00 26.93 261 ALA A O 1
ATOM 2048 N N . GLU A 1 283 ? 21.728 -17.913 4.469 1.00 25.96 262 GLU A N 1
ATOM 2049 C CA . GLU A 1 283 ? 21.521 -19.354 4.500 1.00 26.51 262 GLU A CA 1
ATOM 2050 C C . GLU A 1 283 ? 21.166 -19.852 5.902 1.00 25.22 262 GLU A C 1
ATOM 2051 O O . GLU A 1 283 ? 20.748 -21.016 6.057 1.00 27.72 262 GLU A O 1
ATOM 2057 N N . GLY A 1 284 ? 21.341 -18.987 6.919 1.00 24.92 263 GLY A N 1
ATOM 2058 C CA . GLY A 1 284 ? 21.012 -19.340 8.292 1.00 26.03 263 GLY A CA 1
ATOM 2059 C C . GLY A 1 284 ? 22.000 -20.352 8.861 1.00 25.14 263 GLY A C 1
ATOM 2060 O O . GLY A 1 284 ? 23.112 -20.476 8.350 1.00 26.62 263 GLY A O 1
ATOM 2061 N N . LEU A 1 285 ? 21.596 -20.986 9.970 1.00 23.95 264 LEU A N 1
ATOM 2062 C CA . LEU A 1 285 ? 22.404 -21.989 10.643 1.00 22.93 264 LEU A CA 1
ATOM 2063 C C . LEU A 1 285 ? 22.315 -23.303 9.886 1.00 24.24 264 LEU A C 1
ATOM 2064 O O . LEU A 1 285 ? 21.295 -23.648 9.292 1.00 25.36 264 LEU A O 1
ATOM 2069 N N . VAL A 1 286 ? 23.391 -24.093 9.995 1.00 26.14 265 VAL A N 1
ATOM 2070 C CA . VAL A 1 286 ? 23.478 -25.360 9.286 1.00 26.16 265 VAL A CA 1
ATOM 2071 C C . VAL A 1 286 ? 23.494 -26.492 10.308 1.00 25.61 265 VAL A C 1
ATOM 2072 O O . VAL A 1 286 ? 23.707 -26.275 11.507 1.00 24.19 265 VAL A O 1
ATOM 2076 N N . PRO A 1 287 ? 23.255 -27.745 9.874 1.00 25.68 266 PRO A N 1
ATOM 2077 C CA . PRO A 1 287 ? 23.147 -28.843 10.832 1.00 25.14 266 PRO A CA 1
ATOM 2078 C C . PRO A 1 287 ? 24.353 -29.035 11.747 1.00 24.92 266 PRO A C 1
ATOM 2079 O O . PRO A 1 287 ? 24.170 -29.238 12.940 1.00 24.74 266 PRO A O 1
ATOM 2083 N N . GLU A 1 288 ? 25.582 -28.843 11.239 1.00 28.01 267 GLU A N 1
ATOM 2084 C CA . GLU A 1 288 ? 26.752 -29.022 12.088 1.00 27.90 267 GLU A CA 1
ATOM 2085 C C . GLU A 1 288 ? 26.725 -28.051 13.271 1.00 26.26 267 GLU A C 1
ATOM 2086 O O . GLU A 1 288 ? 27.189 -28.371 14.354 1.00 25.99 267 GLU A O 1
ATOM 2092 N N . GLU A 1 289 ? 26.147 -26.864 13.075 1.00 25.41 268 GLU A N 1
ATOM 2093 C CA . GLU A 1 289 ? 26.069 -25.854 14.122 1.00 26.71 268 GLU A CA 1
ATOM 2094 C C . GLU A 1 289 ? 25.044 -26.247 15.178 1.00 24.79 268 GLU A C 1
ATOM 2095 O O . GLU A 1 289 ? 25.309 -26.094 16.368 1.00 23.40 268 GLU A O 1
ATOM 2101 N N . ILE A 1 290 ? 23.905 -26.796 14.744 1.00 23.27 269 ILE A N 1
ATOM 2102 C CA . ILE A 1 290 ? 22.921 -27.331 15.684 1.00 25.35 269 ILE A CA 1
ATOM 2103 C C . ILE A 1 290 ? 23.531 -28.482 16.494 1.00 25.57 269 ILE A C 1
ATOM 2104 O O . ILE A 1 290 ? 23.359 -28.534 17.711 1.00 26.23 269 ILE A O 1
ATOM 2109 N N . HIS A 1 291 ? 24.292 -29.372 15.838 1.00 24.23 270 HIS A N 1
ATOM 2110 C CA . HIS A 1 291 ? 24.963 -30.459 16.527 1.00 26.80 270 HIS A CA 1
ATOM 2111 C C . HIS A 1 291 ? 26.011 -29.965 17.525 1.00 26.26 270 HIS A C 1
ATOM 2112 O O . HIS A 1 291 ? 26.174 -30.551 18.593 1.00 24.57 270 HIS A O 1
ATOM 2119 N N . GLU A 1 292 ? 26.701 -28.861 17.197 1.00 24.25 271 GLU A N 1
ATOM 2120 C CA . GLU A 1 292 ? 27.653 -28.283 18.127 1.00 24.36 271 GLU A CA 1
ATOM 2121 C C . GLU A 1 292 ? 26.902 -27.823 19.378 1.00 24.69 271 GLU A C 1
ATOM 2122 O O . GLU A 1 292 ? 27.348 -28.010 20.506 1.00 24.39 271 GLU A O 1
ATOM 2128 N N . ILE A 1 293 ? 25.744 -27.164 19.171 1.00 23.75 272 ILE A N 1
ATOM 2129 C CA . ILE A 1 293 ? 24.992 -26.659 20.302 1.00 23.91 272 ILE A CA 1
ATOM 2130 C C . ILE A 1 293 ? 24.427 -27.828 21.113 1.00 23.80 272 ILE A C 1
ATOM 2131 O O . ILE A 1 293 ? 24.410 -27.770 22.340 1.00 22.76 272 ILE A O 1
ATOM 2136 N N . MET A 1 294 ? 24.013 -28.896 20.423 1.00 23.37 273 MET A N 1
ATOM 2137 C CA . MET A 1 294 ? 23.514 -30.078 21.096 1.00 24.28 273 MET A CA 1
ATOM 2138 C C . MET A 1 294 ? 24.569 -30.588 22.081 1.00 24.13 273 MET A C 1
ATOM 2139 O O . MET A 1 294 ? 24.283 -30.875 23.244 1.00 24.32 273 MET A O 1
ATOM 2144 N N . ALA A 1 295 ? 25.825 -30.631 21.630 1.00 24.11 274 ALA A N 1
ATOM 2145 C CA . ALA A 1 295 ? 26.908 -31.138 22.454 1.00 25.68 274 ALA A CA 1
ATOM 2146 C C . ALA A 1 295 ? 27.189 -30.227 23.658 1.00 25.17 274 ALA A C 1
ATOM 2147 O O . ALA A 1 295 ? 27.431 -30.684 24.767 1.00 26.95 274 ALA A O 1
ATOM 2149 N N . LEU A 1 296 ? 27.102 -28.912 23.448 1.00 22.93 275 LEU A N 1
ATOM 2150 C CA . LEU A 1 296 ? 27.198 -27.933 24.529 1.00 27.49 275 LEU A CA 1
ATOM 2151 C C . LEU A 1 296 ? 26.114 -28.189 25.586 1.00 25.29 275 LEU A C 1
ATOM 2152 O O . LEU A 1 296 ? 26.374 -28.192 26.791 1.00 23.82 275 LEU A O 1
ATOM 2157 N N . LYS A 1 297 ? 24.872 -28.392 25.136 1.00 24.34 276 LYS A N 1
ATOM 2158 C CA . LYS A 1 297 ? 23.776 -28.575 26.077 1.00 25.60 276 LYS A CA 1
ATOM 2159 C C . LYS A 1 297 ? 23.832 -29.923 26.809 1.00 23.11 276 LYS A C 1
ATOM 2160 O O . LYS A 1 297 ? 23.363 -30.034 27.947 1.00 23.87 276 LYS A O 1
ATOM 2166 N N . GLU A 1 298 ? 24.452 -30.945 26.205 1.00 25.09 277 GLU A N 1
ATOM 2167 C CA . GLU A 1 298 ? 24.678 -32.202 26.902 1.00 25.72 277 GLU A CA 1
ATOM 2168 C C . GLU A 1 298 ? 25.570 -31.999 28.126 1.00 27.42 277 GLU A C 1
ATOM 2169 O O . GLU A 1 298 ? 25.480 -32.760 29.091 1.00 28.36 277 GLU A O 1
ATOM 2175 N N . LYS A 1 299 ? 26.421 -30.966 28.068 1.00 25.80 278 LYS A N 1
ATOM 2176 C CA . LYS A 1 299 ? 27.313 -30.644 29.175 1.00 27.59 278 LYS A CA 1
ATOM 2177 C C . LYS A 1 299 ? 26.804 -29.442 29.971 1.00 26.95 278 LYS A C 1
ATOM 2178 O O . LYS A 1 299 ? 27.512 -28.953 30.844 1.00 25.40 278 LYS A O 1
ATOM 2184 N N . ARG A 1 300 ? 25.537 -29.078 29.758 1.00 24.42 279 ARG A N 1
ATOM 2185 C CA . ARG A 1 300 ? 24.908 -27.959 30.467 1.00 25.52 279 ARG A CA 1
ATOM 2186 C C . ARG A 1 300 ? 25.745 -26.695 30.351 1.00 24.11 279 ARG A C 1
ATOM 2187 O O . ARG A 1 300 ? 25.824 -25.945 31.313 1.00 29.34 279 ARG A O 1
ATOM 2195 N N . ALA A 1 301 ? 26.251 -26.488 29.142 1.00 24.66 280 ALA A N 1
ATOM 2196 C CA . ALA A 1 301 ? 26.929 -25.247 28.813 1.00 24.64 280 ALA A CA 1
ATOM 2197 C C . ALA A 1 301 ? 26.007 -24.357 27.979 1.00 26.07 280 ALA A C 1
ATOM 2198 O O . ALA A 1 301 ? 24.917 -24.735 27.550 1.00 26.53 280 ALA A O 1
ATOM 2200 N N . SER A 1 302 ? 26.471 -23.138 27.757 1.00 25.54 281 SER A N 1
ATOM 2201 C CA . SER A 1 302 ? 25.707 -22.115 27.071 1.00 26.87 281 SER A CA 1
ATOM 2202 C C . SER A 1 302 ? 26.228 -21.885 25.653 1.00 24.71 281 SER A C 1
ATOM 2203 O O . SER A 1 302 ? 27.381 -22.198 25.329 1.00 26.88 281 SER A O 1
ATOM 2206 N N . ILE A 1 303 ? 25.391 -21.301 24.800 1.00 25.34 282 ILE A N 1
ATOM 2207 C CA . ILE A 1 303 ? 25.822 -20.903 23.459 1.00 25.32 282 ILE A CA 1
ATOM 2208 C C . ILE A 1 303 ? 27.053 -19.976 23.493 1.00 27.62 282 ILE A C 1
ATOM 2209 O O . ILE A 1 303 ? 27.955 -20.109 22.658 1.00 29.23 282 ILE A O 1
ATOM 2214 N N . ALA A 1 304 ? 27.079 -19.113 24.499 1.00 27.06 283 ALA A N 1
ATOM 2215 C CA . ALA A 1 304 ? 28.166 -18.163 24.648 1.00 28.07 283 ALA A CA 1
ATOM 2216 C C . ALA A 1 304 ? 29.487 -18.884 24.825 1.00 29.71 283 ALA A C 1
ATOM 2217 O O . ALA A 1 304 ? 30.513 -18.273 24.612 1.00 32.48 283 ALA A O 1
ATOM 2219 N N . ASP A 1 305 ? 29.452 -20.156 25.266 1.00 28.02 284 ASP A N 1
ATOM 2220 C CA . ASP A 1 305 ? 30.680 -20.918 25.513 1.00 31.23 284 ASP A CA 1
ATOM 2221 C C . ASP A 1 305 ? 31.346 -21.438 24.235 1.00 30.87 284 ASP A C 1
ATOM 2222 O O . ASP A 1 305 ? 32.490 -21.947 24.305 1.00 34.88 284 ASP A O 1
ATOM 2227 N N . SER A 1 306 ? 30.678 -21.309 23.077 1.00 31.16 285 SER A N 1
ATOM 2228 C CA . SER A 1 306 ? 31.341 -21.510 21.786 1.00 30.86 285 SER A CA 1
ATOM 2229 C C . SER A 1 306 ? 31.868 -20.181 21.255 1.00 31.08 285 SER A C 1
ATOM 2230 O O . SER A 1 306 ? 31.124 -19.411 20.643 1.00 27.79 285 SER A O 1
ATOM 2233 N N . ALA A 1 307 ? 33.164 -19.924 21.482 1.00 31.34 286 ALA A N 1
ATOM 2234 C CA . ALA A 1 307 ? 33.743 -18.701 20.961 1.00 32.58 286 ALA A CA 1
ATOM 2235 C C . ALA A 1 307 ? 33.619 -18.632 19.430 1.00 33.45 286 ALA A C 1
ATOM 2236 O O . ALA A 1 307 ? 33.328 -17.558 18.853 1.00 31.56 286 ALA A O 1
ATOM 2238 N N . SER A 1 308 ? 33.818 -19.784 18.766 1.00 31.86 287 SER A N 1
ATOM 2239 C CA . SER A 1 308 ? 33.769 -19.852 17.311 1.00 33.84 287 SER A CA 1
ATOM 2240 C C . SER A 1 308 ? 32.369 -19.573 16.740 1.00 32.57 287 SER A C 1
ATOM 2241 O O . SER A 1 308 ? 32.271 -18.873 15.732 1.00 35.26 287 SER A O 1
ATOM 2244 N N . LEU A 1 309 ? 31.294 -20.167 17.301 1.00 31.10 288 LEU A N 1
ATOM 2245 C CA . LEU A 1 309 ? 29.930 -19.880 16.844 1.00 32.26 288 LEU A CA 1
ATOM 2246 C C . LEU A 1 309 ? 29.622 -18.396 17.008 1.00 29.43 288 LEU A C 1
ATOM 2247 O O . LEU A 1 309 ? 28.990 -17.765 16.155 1.00 30.82 288 LEU A O 1
ATOM 2252 N N . CYS A 1 310 ? 30.030 -17.845 18.155 1.00 29.21 289 CYS A N 1
ATOM 2253 C CA . CYS A 1 310 ? 29.732 -16.456 18.458 1.00 29.98 289 CYS A CA 1
ATOM 2254 C C . CYS A 1 310 ? 30.488 -15.536 17.510 1.00 30.92 289 CYS A C 1
ATOM 2255 O O . CYS A 1 310 ? 29.953 -14.519 17.084 1.00 34.12 289 CYS A O 1
ATOM 2258 N N . LYS A 1 311 ? 31.739 -15.883 17.181 1.00 31.34 290 LYS A N 1
ATOM 2259 C CA . LYS A 1 311 ? 32.505 -15.029 16.283 1.00 34.65 290 LYS A CA 1
ATOM 2260 C C . LYS A 1 311 ? 31.958 -15.099 14.859 1.00 33.03 290 LYS A C 1
ATOM 2261 O O . LYS A 1 311 ? 31.917 -14.107 14.137 1.00 37.22 290 LYS A O 1
ATOM 2267 N N . LYS A 1 312 ? 31.451 -16.274 14.459 1.00 33.71 291 LYS A N 1
ATOM 2268 C CA . LYS A 1 312 ? 30.942 -16.401 13.104 1.00 33.93 291 LYS A CA 1
ATOM 2269 C C . LYS A 1 312 ? 29.626 -15.645 12.955 1.00 33.38 291 LYS A C 1
ATOM 2270 O O . LYS A 1 312 ? 29.407 -15.017 11.926 1.00 37.55 291 LYS A O 1
ATOM 2276 N N . HIS A 1 313 ? 28.742 -15.773 13.961 1.00 29.34 292 HIS A N 1
ATOM 2277 C CA . HIS A 1 313 ? 27.364 -15.299 13.870 1.00 28.13 292 HIS A CA 1
ATOM 2278 C C . HIS A 1 313 ? 27.244 -14.035 14.728 1.00 30.07 292 HIS A C 1
ATOM 2279 O O . HIS A 1 313 ? 28.214 -13.329 14.943 1.00 32.69 292 HIS A O 1
ATOM 2286 N N . HIS A 1 314 ? 26.036 -13.696 15.154 1.00 26.65 293 HIS A N 1
ATOM 2287 C CA . HIS A 1 314 ? 25.800 -12.513 15.965 1.00 27.70 293 HIS A CA 1
ATOM 2288 C C . HIS A 1 314 ? 25.195 -12.940 17.303 1.00 26.47 293 HIS A C 1
ATOM 2289 O O . HIS A 1 314 ? 24.008 -13.268 17.383 1.00 26.17 293 HIS A O 1
ATOM 2296 N N . TYR A 1 315 ? 26.014 -12.982 18.365 1.00 25.33 294 TYR A N 1
ATOM 2297 C CA . TYR A 1 315 ? 25.511 -13.358 19.695 1.00 24.91 294 TYR A CA 1
ATOM 2298 C C . TYR A 1 315 ? 25.092 -12.095 20.465 1.00 24.35 294 TYR A C 1
ATOM 2299 O O . TYR A 1 315 ? 25.828 -11.140 20.498 1.00 25.14 294 TYR A O 1
ATOM 2308 N N . ILE A 1 316 ? 23.870 -12.125 21.033 1.00 24.02 295 ILE A N 1
ATOM 2309 C CA . ILE A 1 316 ? 23.320 -11.050 21.844 1.00 23.53 295 ILE A CA 1
ATOM 2310 C C . ILE A 1 316 ? 23.027 -11.535 23.250 1.00 24.64 295 ILE A C 1
ATOM 2311 O O . ILE A 1 316 ? 22.111 -12.353 23.435 1.00 26.13 295 ILE A O 1
ATOM 2316 N N . ALA A 1 317 ? 23.898 -11.139 24.195 1.00 24.32 296 ALA A N 1
ATOM 2317 C CA . ALA A 1 317 ? 23.735 -11.488 25.597 1.00 25.27 296 ALA A CA 1
ATOM 2318 C C . ALA A 1 317 ? 22.427 -10.937 26.138 1.00 24.35 296 ALA A C 1
ATOM 2319 O O . ALA A 1 317 ? 22.091 -9.769 25.937 1.00 27.00 296 ALA A O 1
ATOM 2321 N N . GLY A 1 318 ? 21.668 -11.789 26.831 1.00 25.86 297 GLY A N 1
ATOM 2322 C CA . GLY A 1 318 ? 20.490 -11.301 27.552 1.00 24.82 297 GLY A CA 1
ATOM 2323 C C . GLY A 1 318 ? 19.218 -11.144 26.703 1.00 25.35 297 GLY A C 1
ATOM 2324 O O . GLY A 1 318 ? 18.213 -10.638 27.219 1.00 31.69 297 GLY A O 1
ATOM 2325 N N . ALA A 1 319 ? 19.262 -11.440 25.395 1.00 24.92 298 ALA A N 1
ATOM 2326 C CA . ALA A 1 319 ? 18.146 -11.168 24.466 1.00 23.62 298 ALA A CA 1
ATOM 2327 C C . ALA A 1 319 ? 17.434 -12.438 23.991 1.00 25.00 298 ALA A C 1
ATOM 2328 O O . ALA A 1 319 ? 18.036 -13.509 23.983 1.00 23.62 298 ALA A O 1
ATOM 2330 N N . ARG A 1 320 ? 16.151 -12.258 23.622 1.00 23.32 299 ARG A N 1
ATOM 2331 C CA . ARG A 1 320 ? 15.393 -13.213 22.834 1.00 23.02 299 ARG A CA 1
ATOM 2332 C C . ARG A 1 320 ? 15.540 -12.926 21.345 1.00 23.57 299 ARG A C 1
ATOM 2333 O O . ARG A 1 320 ? 15.976 -11.858 20.919 1.00 23.40 299 ARG A O 1
ATOM 2341 N N . PRO A 1 321 ? 15.224 -13.889 20.456 1.00 22.12 300 PRO A N 1
ATOM 2342 C CA . PRO A 1 321 ? 15.374 -13.686 19.018 1.00 22.79 300 PRO A CA 1
ATOM 2343 C C . PRO A 1 321 ? 14.469 -12.617 18.402 1.00 23.60 300 PRO A C 1
ATOM 2344 O O . PRO A 1 321 ? 14.797 -12.038 17.373 1.00 24.04 300 PRO A O 1
ATOM 2348 N N . TRP A 1 322 ? 13.268 -12.472 18.957 1.00 23.61 301 TRP A N 1
ATOM 2349 C CA . TRP A 1 322 ? 12.137 -12.012 18.175 1.00 24.35 301 TRP A CA 1
ATOM 2350 C C . TRP A 1 322 ? 12.387 -10.643 17.530 1.00 24.93 301 TRP A C 1
ATOM 2351 O O . TRP A 1 322 ? 12.129 -10.491 16.341 1.00 24.40 301 TRP A O 1
ATOM 2362 N N . THR A 1 323 ? 12.876 -9.659 18.304 1.00 22.51 302 THR A N 1
ATOM 2363 C CA . THR A 1 323 ? 13.077 -8.304 17.786 1.00 24.98 302 THR A CA 1
ATOM 2364 C C . THR A 1 323 ? 14.442 -8.132 17.114 1.00 24.89 302 THR A C 1
ATOM 2365 O O . THR A 1 323 ? 14.748 -7.013 16.667 1.00 26.05 302 THR A O 1
ATOM 2369 N N . ASN A 1 324 ? 15.237 -9.184 17.023 1.00 23.22 303 ASN A N 1
ATOM 2370 C CA . ASN A 1 324 ? 16.630 -9.110 16.612 1.00 25.53 303 ASN A CA 1
ATOM 2371 C C . ASN A 1 324 ? 16.916 -9.867 15.314 1.00 24.18 303 ASN A C 1
ATOM 2372 O O . ASN A 1 324 ? 18.019 -9.804 14.809 1.00 25.36 303 ASN A O 1
ATOM 2377 N N . VAL A 1 325 ? 15.956 -10.671 14.819 1.00 24.39 304 VAL A N 1
ATOM 2378 C CA . VAL A 1 325 ? 16.187 -11.572 13.690 1.00 25.17 304 VAL A CA 1
ATOM 2379 C C . VAL A 1 325 ? 15.963 -10.925 12.332 1.00 25.90 304 VAL A C 1
ATOM 2380 O O . VAL A 1 325 ? 16.179 -11.567 11.313 1.00 28.76 304 VAL A O 1
ATOM 2384 N N . GLY A 1 326 ? 15.578 -9.651 12.273 1.00 26.04 305 GLY A N 1
ATOM 2385 C CA . GLY A 1 326 ? 15.367 -9.065 10.962 1.00 25.07 305 GLY A CA 1
ATOM 2386 C C . GLY A 1 326 ? 14.119 -9.660 10.332 1.00 27.27 305 GLY A C 1
ATOM 2387 O O . GLY A 1 326 ? 13.194 -9.999 11.061 1.00 27.04 305 GLY A O 1
ATOM 2388 N N . GLU A 1 327 ? 14.114 -9.759 9.000 1.00 26.10 306 GLU A N 1
ATOM 2389 C CA . GLU A 1 327 ? 12.913 -10.176 8.299 1.00 27.55 306 GLU A CA 1
ATOM 2390 C C . GLU A 1 327 ? 12.684 -11.655 8.547 1.00 26.81 306 GLU A C 1
ATOM 2391 O O . GLU A 1 327 ? 13.645 -12.422 8.536 1.00 26.49 306 GLU A O 1
ATOM 2397 N N . ILE A 1 328 ? 11.424 -12.043 8.728 1.00 25.08 307 ILE A N 1
ATOM 2398 C CA . ILE A 1 328 ? 11.142 -13.378 9.236 1.00 25.81 307 ILE A CA 1
ATOM 2399 C C . ILE A 1 328 ? 9.760 -13.817 8.753 1.00 25.29 307 ILE A C 1
ATOM 2400 O O . ILE A 1 328 ? 8.937 -12.971 8.509 1.00 25.68 307 ILE A O 1
ATOM 2405 N N . ASP A 1 329 ? 9.507 -15.128 8.630 1.00 23.80 308 ASP A N 1
ATOM 2406 C CA . ASP A 1 329 ? 8.219 -15.659 8.181 1.00 24.21 308 ASP A CA 1
ATOM 2407 C C . ASP A 1 329 ? 7.523 -16.487 9.252 1.00 25.48 308 ASP A C 1
ATOM 2408 O O . ASP A 1 329 ? 6.302 -16.504 9.310 1.00 25.97 308 ASP A O 1
ATOM 2413 N N . ILE A 1 330 ? 8.310 -17.204 10.059 1.00 22.18 309 ILE A N 1
ATOM 2414 C CA . ILE A 1 330 ? 7.789 -18.121 11.065 1.00 22.03 309 ILE A CA 1
ATOM 2415 C C . ILE A 1 330 ? 8.552 -17.894 12.363 1.00 20.93 309 ILE A C 1
ATOM 2416 O O . ILE A 1 330 ? 9.801 -17.719 12.327 1.00 23.09 309 ILE A O 1
ATOM 2421 N N . ALA A 1 331 ? 7.829 -17.987 13.486 1.00 22.09 310 ALA A N 1
ATOM 2422 C CA . ALA A 1 331 ? 8.416 -17.974 14.824 1.00 20.88 310 ALA A CA 1
ATOM 2423 C C . ALA A 1 331 ? 8.037 -19.243 15.558 1.00 22.44 310 ALA A C 1
ATOM 2424 O O . ALA A 1 331 ? 6.873 -19.622 15.586 1.00 21.28 310 ALA A O 1
ATOM 2426 N N . LEU A 1 332 ? 9.063 -19.932 16.089 1.00 19.33 311 LEU A N 1
ATOM 2427 C CA . LEU A 1 332 ? 8.891 -21.168 16.832 1.00 19.41 311 LEU A CA 1
ATOM 2428 C C . LEU A 1 332 ? 9.475 -20.970 18.224 1.00 20.20 311 LEU A C 1
ATOM 2429 O O . LEU A 1 332 ? 10.680 -21.252 18.444 1.00 19.59 311 LEU A O 1
ATOM 2434 N N . PRO A 1 333 ? 8.682 -20.473 19.189 1.00 18.51 312 PRO A N 1
ATOM 2435 C CA . PRO A 1 333 ? 9.075 -20.425 20.597 1.00 17.96 312 PRO A CA 1
ATOM 2436 C C . PRO A 1 333 ? 9.243 -21.862 21.067 1.00 17.78 312 PRO A C 1
ATOM 2437 O O . PRO A 1 333 ? 8.305 -22.632 20.979 1.00 18.58 312 PRO A O 1
ATOM 2441 N N . CYS A 1 334 ? 10.457 -22.236 21.489 1.00 18.56 313 CYS A N 1
ATOM 2442 C CA . CYS A 1 334 ? 10.750 -23.628 21.851 1.00 18.68 313 CYS A CA 1
ATOM 2443 C C . CYS A 1 334 ? 11.554 -23.733 23.162 1.00 19.71 313 CYS A C 1
ATOM 2444 O O . CYS A 1 334 ? 12.208 -24.775 23.385 1.00 20.17 313 CYS A O 1
ATOM 2447 N N . ALA A 1 335 ? 11.427 -22.739 24.069 1.00 19.55 314 ALA A N 1
ATOM 2448 C CA . ALA A 1 335 ? 12.151 -22.706 25.329 1.00 18.64 314 ALA A CA 1
ATOM 2449 C C . ALA A 1 335 ? 11.265 -22.905 26.549 1.00 20.05 314 ALA A C 1
ATOM 2450 O O . ALA A 1 335 ? 11.440 -23.866 27.278 1.00 19.25 314 ALA A O 1
ATOM 2452 N N . THR A 1 336 ? 10.281 -22.006 26.770 1.00 17.89 315 THR A N 1
ATOM 2453 C CA . THR A 1 336 ? 9.614 -21.962 28.068 1.00 18.20 315 THR A CA 1
ATOM 2454 C C . THR A 1 336 ? 8.354 -21.117 27.937 1.00 18.44 315 THR A C 1
ATOM 2455 O O . THR A 1 336 ? 8.115 -20.511 26.884 1.00 19.38 315 THR A O 1
ATOM 2459 N N . GLN A 1 337 ? 7.541 -21.141 29.005 1.00 18.83 316 GLN A N 1
ATOM 2460 C CA . GLN A 1 337 ? 6.315 -20.359 28.983 1.00 18.41 316 GLN A CA 1
ATOM 2461 C C . GLN A 1 337 ? 6.564 -18.850 28.960 1.00 19.58 316 GLN A C 1
ATOM 2462 O O . GLN A 1 337 ? 7.581 -18.374 29.492 1.00 20.72 316 GLN A O 1
ATOM 2468 N N . ASN A 1 338 ? 5.629 -18.067 28.379 1.00 20.12 317 ASN A N 1
ATOM 2469 C CA . ASN A 1 338 ? 5.685 -16.606 28.467 1.00 21.48 317 ASN A CA 1
ATOM 2470 C C . ASN A 1 338 ? 7.017 -16.048 27.971 1.00 20.67 317 ASN A C 1
ATOM 2471 O O . ASN A 1 338 ? 7.529 -15.060 28.547 1.00 22.36 317 ASN A O 1
ATOM 2476 N N . GLU A 1 339 ? 7.455 -16.530 26.804 1.00 20.29 318 GLU A N 1
ATOM 2477 C CA . GLU A 1 339 ? 8.729 -16.113 26.231 1.00 22.18 318 GLU A CA 1
ATOM 2478 C C . GLU A 1 339 ? 8.529 -15.199 25.011 1.00 21.64 318 GLU A C 1
ATOM 2479 O O . GLU A 1 339 ? 9.491 -14.868 24.318 1.00 22.55 318 GLU A O 1
ATOM 2485 N N . VAL A 1 340 ? 7.268 -14.894 24.694 1.00 21.84 319 VAL A N 1
ATOM 2486 C CA . VAL A 1 340 ? 6.905 -13.921 23.663 1.00 21.19 319 VAL A CA 1
ATOM 2487 C C . VAL A 1 340 ? 5.974 -12.905 24.314 1.00 21.77 319 VAL A C 1
ATOM 2488 O O . VAL A 1 340 ? 4.854 -13.259 24.659 1.00 22.29 319 VAL A O 1
ATOM 2492 N N . SER A 1 341 ? 6.446 -11.660 24.491 1.00 22.29 320 SER A N 1
ATOM 2493 C CA . SER A 1 341 ? 5.642 -10.572 25.052 1.00 22.85 320 SER A CA 1
ATOM 2494 C C . SER A 1 341 ? 4.699 -10.064 23.982 1.00 23.70 320 SER A C 1
ATOM 2495 O O . SER A 1 341 ? 4.916 -10.300 22.800 1.00 21.47 320 SER A O 1
ATOM 2498 N N . GLY A 1 342 ? 3.728 -9.236 24.402 1.00 24.68 321 GLY A N 1
ATOM 2499 C CA . GLY A 1 342 ? 2.824 -8.614 23.445 1.00 24.47 321 GLY A CA 1
ATOM 2500 C C . GLY A 1 342 ? 3.572 -7.682 22.488 1.00 25.44 321 GLY A C 1
ATOM 2501 O O . GLY A 1 342 ? 3.261 -7.650 21.295 1.00 24.87 321 GLY A O 1
ATOM 2502 N N . GLU A 1 343 ? 4.629 -7.006 23.009 1.00 25.10 322 GLU A N 1
ATOM 2503 C CA . GLU A 1 343 ? 5.449 -6.110 22.205 1.00 27.31 322 GLU A CA 1
ATOM 2504 C C . GLU A 1 343 ? 6.275 -6.866 21.184 1.00 25.18 322 GLU A C 1
ATOM 2505 O O . GLU A 1 343 ? 6.381 -6.478 20.027 1.00 26.47 322 GLU A O 1
ATOM 2511 N N . GLU A 1 344 ? 6.729 -8.079 21.598 1.00 23.79 323 GLU A N 1
ATOM 2512 C CA . GLU A 1 344 ? 7.505 -8.922 20.708 1.00 24.85 323 GLU A CA 1
ATOM 2513 C C . GLU A 1 344 ? 6.609 -9.491 19.601 1.00 22.68 323 GLU A C 1
ATOM 2514 O O . GLU A 1 344 ? 7.026 -9.646 18.463 1.00 23.16 323 GLU A O 1
ATOM 2520 N N . ALA A 1 345 ? 5.346 -9.807 19.940 1.00 22.68 324 ALA A N 1
ATOM 2521 C CA . ALA A 1 345 ? 4.404 -10.293 18.953 1.00 24.40 324 ALA A CA 1
ATOM 2522 C C . ALA A 1 345 ? 4.173 -9.270 17.844 1.00 23.01 324 ALA A C 1
ATOM 2523 O O . ALA A 1 345 ? 4.155 -9.580 16.640 1.00 23.90 324 ALA A O 1
ATOM 2525 N N . ALA A 1 346 ? 3.999 -8.026 18.284 1.00 23.87 325 ALA A N 1
ATOM 2526 C CA . ALA A 1 346 ? 3.771 -6.961 17.325 1.00 24.59 325 ALA A CA 1
ATOM 2527 C C . ALA A 1 346 ? 5.014 -6.703 16.472 1.00 25.20 325 ALA A C 1
ATOM 2528 O O . ALA A 1 346 ? 4.893 -6.530 15.263 1.00 26.49 325 ALA A O 1
ATOM 2530 N N . ALA A 1 347 ? 6.207 -6.786 17.075 1.00 23.67 326 ALA A N 1
ATOM 2531 C CA . ALA A 1 347 ? 7.459 -6.632 16.337 1.00 24.03 326 ALA A CA 1
ATOM 2532 C C . ALA A 1 347 ? 7.657 -7.750 15.303 1.00 24.45 326 ALA A C 1
ATOM 2533 O O . ALA A 1 347 ? 8.028 -7.497 14.160 1.00 23.22 326 ALA A O 1
ATOM 2535 N N . LEU A 1 348 ? 7.314 -8.980 15.701 1.00 25.24 327 LEU A N 1
ATOM 2536 C CA . LEU A 1 348 ? 7.382 -10.128 14.797 1.00 24.32 327 LEU A CA 1
ATOM 2537 C C . LEU A 1 348 ? 6.556 -9.840 13.553 1.00 21.46 327 LEU A C 1
ATOM 2538 O O . LEU A 1 348 ? 7.006 -10.029 12.432 1.00 21.14 327 LEU A O 1
ATOM 2543 N N . ILE A 1 349 ? 5.311 -9.413 13.756 1.00 24.66 328 ILE A N 1
ATOM 2544 C CA . ILE A 1 349 ? 4.451 -9.138 12.619 1.00 27.34 328 ILE A CA 1
ATOM 2545 C C . ILE A 1 349 ? 5.032 -8.018 11.719 1.00 25.45 328 ILE A C 1
ATOM 2546 O O . ILE A 1 349 ? 5.026 -8.115 10.499 1.00 24.09 328 ILE A O 1
ATOM 2551 N N . LYS A 1 350 ? 5.611 -6.967 12.309 1.00 26.40 329 LYS A N 1
ATOM 2552 C CA . LYS A 1 350 ? 6.220 -5.886 11.535 1.00 27.51 329 LYS A CA 1
ATOM 2553 C C . LYS A 1 350 ? 7.402 -6.403 10.717 1.00 27.25 329 LYS A C 1
ATOM 2554 O O . LYS A 1 350 ? 7.685 -5.947 9.614 1.00 27.19 329 LYS A O 1
ATOM 2560 N N . GLN A 1 351 ? 8.066 -7.424 11.252 1.00 26.77 330 GLN A N 1
ATOM 2561 C CA . GLN A 1 351 ? 9.204 -8.057 10.605 1.00 25.12 330 GLN A CA 1
ATOM 2562 C C . GLN A 1 351 ? 8.780 -9.094 9.570 1.00 25.96 330 GLN A C 1
ATOM 2563 O O . GLN A 1 351 ? 9.608 -9.736 8.940 1.00 24.92 330 GLN A O 1
ATOM 2569 N N . GLY A 1 352 ? 7.485 -9.286 9.402 1.00 23.86 331 GLY A N 1
ATOM 2570 C CA . GLY A 1 352 ? 6.955 -10.133 8.337 1.00 24.39 331 GLY A CA 1
ATOM 2571 C C . GLY A 1 352 ? 6.373 -11.461 8.816 1.00 23.46 331 GLY A C 1
ATOM 2572 O O . GLY A 1 352 ? 5.941 -12.233 7.966 1.00 24.82 331 GLY A O 1
ATOM 2573 N N . CYS A 1 353 ? 6.394 -11.737 10.129 1.00 22.89 332 CYS A N 1
ATOM 2574 C CA . CYS A 1 353 ? 6.044 -13.058 10.647 1.00 23.18 332 CYS A CA 1
ATOM 2575 C C . CYS A 1 353 ? 4.572 -13.329 10.374 1.00 21.70 332 CYS A C 1
ATOM 2576 O O . CYS A 1 353 ? 3.727 -12.464 10.639 1.00 23.54 332 CYS A O 1
ATOM 2579 N N . ARG A 1 354 ? 4.261 -14.499 9.773 1.00 22.57 333 ARG A N 1
ATOM 2580 C CA . ARG A 1 354 ? 2.862 -14.851 9.522 1.00 22.39 333 ARG A CA 1
ATOM 2581 C C . ARG A 1 354 ? 2.454 -16.195 10.114 1.00 23.37 333 ARG A C 1
ATOM 2582 O O . ARG A 1 354 ? 1.286 -16.578 9.986 1.00 20.96 333 ARG A O 1
ATOM 2590 N N . TYR A 1 355 ? 3.405 -16.927 10.717 1.00 20.30 334 TYR A N 1
ATOM 2591 C CA . TYR A 1 355 ? 3.071 -18.199 11.352 1.00 21.73 334 TYR A CA 1
ATOM 2592 C C . TYR A 1 355 ? 3.836 -18.267 12.658 1.00 20.88 334 TYR A C 1
ATOM 2593 O O . TYR A 1 355 ? 5.046 -18.064 12.667 1.00 21.58 334 TYR A O 1
ATOM 2602 N N . VAL A 1 356 ? 3.148 -18.654 13.716 1.00 20.19 335 VAL A N 1
ATOM 2603 C CA . VAL A 1 356 ? 3.761 -18.882 15.003 1.00 18.90 335 VAL A CA 1
ATOM 2604 C C . VAL A 1 356 ? 3.249 -20.241 15.466 1.00 20.70 335 VAL A C 1
ATOM 2605 O O . VAL A 1 356 ? 2.055 -20.494 15.456 1.00 22.06 335 VAL A O 1
ATOM 2609 N N . ALA A 1 357 ? 4.181 -21.089 15.864 1.00 19.57 336 ALA A N 1
ATOM 2610 C CA . ALA A 1 357 ? 3.799 -22.387 16.381 1.00 20.59 336 ALA A CA 1
ATOM 2611 C C . ALA A 1 357 ? 4.581 -22.636 17.659 1.00 21.22 336 ALA A C 1
ATOM 2612 O O . ALA A 1 357 ? 5.821 -22.611 17.648 1.00 21.46 336 ALA A O 1
ATOM 2614 N N . GLU A 1 358 ? 3.860 -22.937 18.743 1.00 21.25 337 GLU A N 1
ATOM 2615 C CA . GLU A 1 358 ? 4.477 -23.078 20.047 1.00 19.80 337 GLU A CA 1
ATOM 2616 C C . GLU A 1 358 ? 5.068 -24.464 20.239 1.00 18.55 337 GLU A C 1
ATOM 2617 O O . GLU A 1 358 ? 4.327 -25.431 20.416 1.00 19.80 337 GLU A O 1
ATOM 2623 N N . GLY A 1 359 ? 6.383 -24.595 20.155 1.00 18.72 338 GLY A N 1
ATOM 2624 C CA . GLY A 1 359 ? 7.113 -25.754 20.673 1.00 19.32 338 GLY A CA 1
ATOM 2625 C C . GLY A 1 359 ? 7.069 -25.780 22.205 1.00 19.45 338 GLY A C 1
ATOM 2626 O O . GLY A 1 359 ? 6.707 -26.796 22.815 1.00 20.91 338 GLY A O 1
ATOM 2627 N N . SER A 1 360 ? 7.341 -24.613 22.833 1.00 18.34 339 SER A N 1
ATOM 2628 C CA . SER A 1 360 ? 7.226 -24.469 24.272 1.00 18.33 339 SER A CA 1
ATOM 2629 C C . SER A 1 360 ? 5.758 -24.539 24.692 1.00 18.88 339 SER A C 1
ATOM 2630 O O . SER A 1 360 ? 4.881 -24.080 23.945 1.00 22.50 339 SER A O 1
ATOM 2633 N N . ASN A 1 361 ? 5.517 -25.043 25.912 1.00 18.73 340 ASN A N 1
ATOM 2634 C CA . ASN A 1 361 ? 4.167 -24.982 26.482 1.00 18.90 340 ASN A CA 1
ATOM 2635 C C . ASN A 1 361 ? 3.870 -23.537 26.909 1.00 19.12 340 ASN A C 1
ATOM 2636 O O . ASN A 1 361 ? 4.654 -22.912 27.634 1.00 19.14 340 ASN A O 1
ATOM 2641 N N . MET A 1 362 ? 2.732 -23.020 26.447 1.00 18.51 341 MET A N 1
ATOM 2642 C CA . MET A 1 362 ? 2.270 -21.660 26.708 1.00 18.65 341 MET A CA 1
ATOM 2643 C C . MET A 1 362 ? 3.407 -20.670 26.421 1.00 19.60 341 MET A C 1
ATOM 2644 O O . MET A 1 362 ? 3.603 -19.686 27.183 1.00 20.39 341 MET A O 1
ATOM 2649 N N . GLY A 1 363 ? 4.043 -20.827 25.248 1.00 19.01 342 GLY A N 1
ATOM 2650 C CA . GLY A 1 363 ? 5.173 -19.936 24.934 1.00 19.41 342 GLY A CA 1
ATOM 2651 C C . GLY A 1 363 ? 4.787 -18.472 24.813 1.00 19.87 342 GLY A C 1
ATOM 2652 O O . GLY A 1 363 ? 5.561 -17.574 25.135 1.00 20.70 342 GLY A O 1
ATOM 2653 N N . SER A 1 364 ? 3.664 -18.235 24.186 1.00 18.58 343 SER A N 1
ATOM 2654 C CA . SER A 1 364 ? 3.142 -16.889 24.016 1.00 19.56 343 SER A CA 1
ATOM 2655 C C . SER A 1 364 ? 2.466 -16.399 25.299 1.00 21.09 343 SER A C 1
ATOM 2656 O O . SER A 1 364 ? 1.534 -17.019 25.841 1.00 21.69 343 SER A O 1
ATOM 2659 N N . SER A 1 365 ? 2.858 -15.187 25.724 1.00 22.89 344 SER A N 1
ATOM 2660 C CA . SER A 1 365 ? 2.153 -14.529 26.807 1.00 23.37 344 SER A CA 1
ATOM 2661 C C . SER A 1 365 ? 0.707 -14.276 26.402 1.00 22.19 344 SER A C 1
ATOM 2662 O O . SER A 1 365 ? 0.382 -14.244 25.217 1.00 22.47 344 SER A O 1
ATOM 2665 N N . ALA A 1 366 ? -0.135 -14.001 27.393 1.00 23.42 345 ALA A N 1
ATOM 2666 C CA . ALA A 1 366 ? -1.532 -13.721 27.096 1.00 24.57 345 ALA A CA 1
ATOM 2667 C C . ALA A 1 366 ? -1.689 -12.539 26.127 1.00 23.48 345 ALA A C 1
ATOM 2668 O O . ALA A 1 366 ? -2.558 -12.571 25.255 1.00 24.51 345 ALA A O 1
ATOM 2670 N N . GLU A 1 367 ? -0.840 -11.523 26.302 1.00 23.48 346 GLU A N 1
ATOM 2671 C CA . GLU A 1 367 ? -0.880 -10.333 25.460 1.00 24.30 346 GLU A CA 1
ATOM 2672 C C . GLU A 1 367 ? -0.430 -10.684 24.039 1.00 24.05 346 GLU A C 1
ATOM 2673 O O . GLU A 1 367 ? -1.014 -10.240 23.065 1.00 23.31 346 GLU A O 1
ATOM 2679 N N . ALA A 1 368 ? 0.600 -11.552 23.904 1.00 22.30 347 ALA A N 1
ATOM 2680 C CA . ALA A 1 368 ? 1.010 -12.005 22.590 1.00 22.52 347 ALA A CA 1
ATOM 2681 C C . ALA A 1 368 ? -0.092 -12.812 21.893 1.00 22.55 347 ALA A C 1
ATOM 2682 O O . ALA A 1 368 ? -0.309 -12.643 20.685 1.00 22.18 347 ALA A O 1
ATOM 2684 N N . VAL A 1 369 ? -0.765 -13.713 22.630 1.00 23.30 348 VAL A N 1
ATOM 2685 C CA . VAL A 1 369 ? -1.890 -14.453 22.055 1.00 22.79 348 VAL A CA 1
ATOM 2686 C C . VAL A 1 369 ? -2.914 -13.508 21.441 1.00 22.48 348 VAL A C 1
ATOM 2687 O O . VAL A 1 369 ? -3.344 -13.712 20.299 1.00 22.95 348 VAL A O 1
ATOM 2691 N N . GLU A 1 370 ? -3.251 -12.455 22.184 1.00 23.54 349 GLU A N 1
ATOM 2692 C CA . GLU A 1 370 ? -4.259 -11.507 21.714 1.00 25.08 349 GLU A CA 1
ATOM 2693 C C . GLU A 1 370 ? -3.765 -10.771 20.465 1.00 22.95 349 GLU A C 1
ATOM 2694 O O . GLU A 1 370 ? -4.506 -10.585 19.504 1.00 24.04 349 GLU A O 1
ATOM 2700 N N . VAL A 1 371 ? -2.477 -10.389 20.436 1.00 23.29 350 VAL A N 1
ATOM 2701 C CA . VAL A 1 371 ? -1.927 -9.725 19.255 1.00 22.36 350 VAL A CA 1
ATOM 2702 C C . VAL A 1 371 ? -2.033 -10.642 18.037 1.00 22.57 350 VAL A C 1
ATOM 2703 O O . VAL A 1 371 ? -2.425 -10.258 16.941 1.00 21.47 350 VAL A O 1
ATOM 2707 N N . PHE A 1 372 ? -1.658 -11.919 18.229 1.00 21.84 351 PHE A N 1
ATOM 2708 C CA . PHE A 1 372 ? -1.663 -12.873 17.130 1.00 23.21 351 PHE A CA 1
ATOM 2709 C C . PHE A 1 372 ? -3.105 -13.191 16.698 1.00 20.09 351 PHE A C 1
ATOM 2710 O O . PHE A 1 372 ? -3.361 -13.284 15.497 1.00 20.93 351 PHE A O 1
ATOM 2718 N N . GLU A 1 373 ? -4.044 -13.307 17.648 1.00 21.32 352 GLU A N 1
ATOM 2719 C CA . GLU A 1 373 ? -5.427 -13.647 17.306 1.00 22.17 352 GLU A CA 1
ATOM 2720 C C . GLU A 1 373 ? -6.121 -12.488 16.597 1.00 22.87 352 GLU A C 1
ATOM 2721 O O . GLU A 1 373 ? -6.910 -12.711 15.670 1.00 23.98 352 GLU A O 1
ATOM 2727 N N . LYS A 1 374 ? -5.780 -11.247 16.980 1.00 23.05 353 LYS A N 1
ATOM 2728 C CA . LYS A 1 374 ? -6.298 -10.106 16.240 1.00 22.17 353 LYS A CA 1
ATOM 2729 C C . LYS A 1 374 ? -5.652 -10.003 14.855 1.00 21.62 353 LYS A C 1
ATOM 2730 O O . LYS A 1 374 ? -6.262 -9.564 13.892 1.00 24.01 353 LYS A O 1
ATOM 2736 N N . SER A 1 375 ? -4.352 -10.304 14.740 1.00 22.63 354 SER A N 1
ATOM 2737 C CA . SER A 1 375 ? -3.759 -10.339 13.416 1.00 23.22 354 SER A CA 1
ATOM 2738 C C . SER A 1 375 ? -4.506 -11.342 12.548 1.00 20.90 354 SER A C 1
ATOM 2739 O O . SER A 1 375 ? -4.841 -11.061 11.405 1.00 24.26 354 SER A O 1
ATOM 2742 N N . ARG A 1 376 ? -4.710 -12.544 13.085 1.00 22.60 355 ARG A N 1
ATOM 2743 C CA . ARG A 1 376 ? -5.390 -13.592 12.348 1.00 23.82 355 ARG A CA 1
ATOM 2744 C C . ARG A 1 376 ? -6.762 -13.129 11.882 1.00 25.25 355 ARG A C 1
ATOM 2745 O O . ARG A 1 376 ? -7.117 -13.319 10.707 1.00 25.19 355 ARG A O 1
ATOM 2753 N N . ALA A 1 377 ? -7.526 -12.536 12.812 1.00 24.43 356 ALA A N 1
ATOM 2754 C CA . ALA A 1 377 ? -8.906 -12.148 12.552 1.00 27.75 356 ALA A CA 1
ATOM 2755 C C . ALA A 1 377 ? -8.966 -10.999 11.537 1.00 24.46 35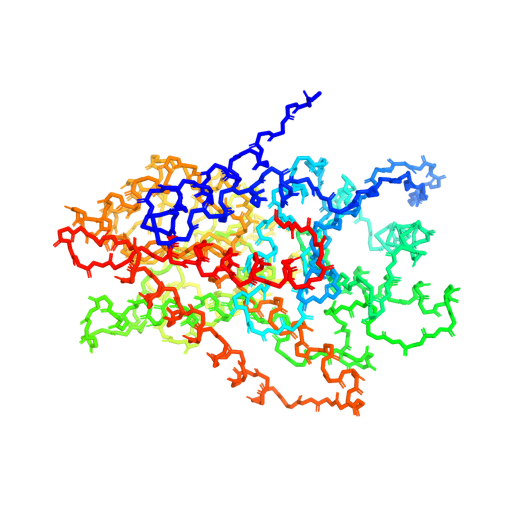6 ALA A C 1
ATOM 2756 O O . ALA A 1 377 ? -9.702 -11.091 10.567 1.00 26.38 356 ALA A O 1
ATOM 2758 N N . SER A 1 378 ? -8.096 -9.989 11.686 1.00 24.14 357 SER A N 1
ATOM 2759 C CA . SER A 1 378 ? -8.373 -8.675 11.096 1.00 24.27 357 SER A CA 1
ATOM 2760 C C . SER A 1 378 ? -7.185 -7.972 10.440 1.00 25.04 357 SER A C 1
ATOM 2761 O O . SER A 1 378 ? -7.382 -6.907 9.843 1.00 26.77 357 SER A O 1
ATOM 2764 N N . GLY A 1 379 ? -5.973 -8.455 10.654 1.00 23.36 358 GLY A N 1
ATOM 2765 C CA . GLY A 1 379 ? -4.750 -7.749 10.307 1.00 24.86 358 GLY A CA 1
ATOM 2766 C C . GLY A 1 379 ? -4.063 -8.530 9.200 1.00 24.12 358 GLY A C 1
ATOM 2767 O O . GLY A 1 379 ? -4.719 -8.954 8.245 1.00 26.49 358 GLY A O 1
ATOM 2768 N N . GLU A 1 380 ? -2.733 -8.598 9.306 1.00 25.29 359 GLU A N 1
ATOM 2769 C CA . GLU A 1 380 ? -1.891 -9.260 8.327 1.00 24.86 359 GLU A CA 1
ATOM 2770 C C . GLU A 1 380 ? -2.156 -10.771 8.218 1.00 27.07 359 GLU A C 1
ATOM 2771 O O . GLU A 1 380 ? -1.661 -11.409 7.289 1.00 26.57 359 GLU A O 1
ATOM 2777 N N . GLY A 1 381 ? -2.918 -11.342 9.155 1.00 26.73 360 GLY A N 1
ATOM 2778 C CA . GLY A 1 381 ? -3.243 -12.760 9.105 1.00 24.98 360 GLY A CA 1
ATOM 2779 C C . GLY A 1 381 ? -2.171 -13.643 9.726 1.00 24.43 360 GLY A C 1
ATOM 2780 O O . GLY A 1 381 ? -2.045 -14.819 9.337 1.00 24.66 360 GLY A O 1
ATOM 2781 N N . CYS A 1 382 ? -1.420 -13.083 10.693 1.00 22.49 361 CYS A N 1
ATOM 2782 C CA . CYS A 1 382 ? -0.404 -13.883 11.381 1.00 22.82 361 CYS A CA 1
ATOM 2783 C C . CYS A 1 382 ? -1.107 -14.934 12.237 1.00 24.05 361 CYS A C 1
ATOM 2784 O O . CYS A 1 382 ? -2.079 -14.601 12.923 1.00 25.17 361 CYS A O 1
ATOM 2787 N N . TRP A 1 383 ? -0.662 -16.195 12.141 1.00 20.01 362 TRP A N 1
ATOM 2788 C CA . TRP A 1 383 ? -1.485 -17.315 12.587 1.00 20.55 362 TRP A CA 1
ATOM 2789 C C . TRP A 1 383 ? -0.757 -18.103 13.670 1.00 19.67 362 TRP A C 1
ATOM 2790 O O . TRP A 1 383 ? 0.332 -18.642 13.388 1.00 20.92 362 TRP A O 1
ATOM 2801 N N . LEU A 1 384 ? -1.337 -18.146 14.877 1.00 20.00 363 LEU A N 1
ATOM 2802 C CA . LEU A 1 384 ? -0.771 -18.857 16.023 1.00 19.95 363 LEU A CA 1
ATOM 2803 C C . LEU A 1 384 ? -1.405 -20.239 16.154 1.00 20.94 363 LEU A C 1
ATOM 2804 O O . LEU A 1 384 ? -2.615 -20.373 16.275 1.00 21.65 363 LEU A O 1
ATOM 2809 N N . ALA A 1 385 ? -0.524 -21.233 16.247 1.00 19.90 364 ALA A N 1
ATOM 2810 C CA . ALA A 1 385 ? -0.874 -22.589 16.631 1.00 19.97 364 ALA A CA 1
ATOM 2811 C C . ALA A 1 385 ? -0.477 -22.778 18.095 1.00 20.70 364 ALA A C 1
ATOM 2812 O O . ALA A 1 385 ? 0.692 -22.545 18.501 1.00 20.13 364 ALA A O 1
ATOM 2814 N N . PRO A 1 386 ? -1.418 -23.112 18.967 1.00 18.96 365 PRO A N 1
ATOM 2815 C CA . PRO A 1 386 ? -1.113 -23.251 20.391 1.00 18.67 365 PRO A CA 1
ATOM 2816 C C . PRO A 1 386 ? -0.263 -24.493 20.642 1.00 19.25 365 PRO A C 1
ATOM 2817 O O . PRO A 1 386 ? -0.360 -25.465 19.889 1.00 19.87 365 PRO A O 1
ATOM 2821 N N . GLY A 1 387 ? 0.516 -24.457 21.728 1.00 18.34 366 GLY A N 1
ATOM 2822 C CA . GLY A 1 387 ? 1.392 -25.594 22.062 1.00 17.94 366 GLY A CA 1
ATOM 2823 C C . GLY A 1 387 ? 0.606 -26.893 22.172 1.00 18.80 366 GLY A C 1
ATOM 2824 O O . GLY A 1 387 ? 1.097 -27.938 21.768 1.00 18.56 366 GLY A O 1
ATOM 2825 N N . LYS A 1 388 ? -0.594 -26.840 22.732 1.00 18.15 367 LYS A N 1
ATOM 2826 C CA . LYS A 1 388 ? -1.318 -28.095 22.967 1.00 18.38 367 LYS A CA 1
ATOM 2827 C C . LYS A 1 388 ? -1.635 -28.850 21.672 1.00 18.96 367 LYS A C 1
ATOM 2828 O O . LYS A 1 388 ? -1.833 -30.067 21.712 1.00 19.58 367 LYS A O 1
ATOM 2834 N N . ALA A 1 389 ? -1.628 -28.178 20.524 1.00 18.98 368 ALA A N 1
ATOM 2835 C CA . ALA A 1 389 ? -1.680 -28.778 19.200 1.00 19.96 368 ALA A CA 1
ATOM 2836 C C . ALA A 1 389 ? -0.284 -28.957 18.621 1.00 18.54 368 ALA A C 1
ATOM 2837 O O . ALA A 1 389 ? 0.123 -30.086 18.303 1.00 17.97 368 ALA A O 1
ATOM 2839 N N . ALA A 1 390 ? 0.466 -27.871 18.475 1.00 18.41 369 ALA A N 1
ATOM 2840 C CA . ALA A 1 390 ? 1.713 -27.894 17.703 1.00 18.75 369 ALA A CA 1
ATOM 2841 C C . ALA A 1 390 ? 2.803 -28.769 18.318 1.00 18.52 369 ALA A C 1
ATOM 2842 O O . ALA A 1 390 ? 3.622 -29.293 17.544 1.00 20.63 369 ALA A O 1
ATOM 2844 N N . ASN A 1 391 ? 2.850 -28.842 19.661 1.00 17.82 370 ASN A N 1
ATOM 2845 C CA . ASN A 1 391 ? 3.924 -29.528 20.349 1.00 17.99 370 ASN A CA 1
ATOM 2846 C C . ASN A 1 391 ? 3.544 -30.940 20.742 1.00 18.07 370 ASN A C 1
ATOM 2847 O O . ASN A 1 391 ? 4.350 -31.622 21.365 1.00 17.89 370 ASN A O 1
ATOM 2852 N N . ALA A 1 392 ? 2.358 -31.375 20.327 1.00 16.75 371 ALA A N 1
ATOM 2853 C CA . ALA A 1 392 ? 1.820 -32.686 20.711 1.00 16.99 371 ALA A CA 1
ATOM 2854 C C . ALA A 1 392 ? 2.599 -33.889 20.178 1.00 17.59 371 ALA A C 1
ATOM 2855 O O . ALA A 1 392 ? 2.295 -35.003 20.583 1.00 18.31 371 ALA A O 1
ATOM 2857 N N . GLY A 1 393 ? 3.507 -33.678 19.232 1.00 18.20 372 GLY A N 1
ATOM 2858 C CA . GLY A 1 393 ? 4.252 -34.766 18.635 1.00 17.82 372 GLY A CA 1
ATOM 2859 C C . GLY A 1 393 ? 5.031 -35.560 19.681 1.00 20.12 372 GLY A C 1
ATOM 2860 O O . GLY A 1 393 ? 5.179 -36.787 19.537 1.00 19.21 372 GLY A O 1
ATOM 2861 N N . GLY A 1 394 ? 5.554 -34.887 20.710 1.00 18.79 373 GLY A N 1
ATOM 2862 C CA . GLY A 1 394 ? 6.359 -35.560 21.716 1.00 18.58 373 GLY A CA 1
ATOM 2863 C C . GLY A 1 394 ? 5.521 -36.596 22.456 1.00 18.08 373 GLY A C 1
ATOM 2864 O O . GLY A 1 394 ? 5.892 -37.767 22.498 1.00 18.34 373 GLY A O 1
ATOM 2865 N N . VAL A 1 395 ? 4.402 -36.168 23.019 1.00 18.27 374 VAL A N 1
ATOM 2866 C CA . VAL A 1 395 ? 3.586 -37.081 23.804 1.00 18.04 374 VAL A CA 1
ATOM 2867 C C . VAL A 1 395 ? 2.896 -38.091 22.887 1.00 16.86 374 VAL A C 1
ATOM 2868 O O . VAL A 1 395 ? 2.652 -39.230 23.307 1.00 18.35 374 VAL A O 1
ATOM 2872 N N . ALA A 1 396 ? 2.676 -37.742 21.619 1.00 17.64 375 ALA A N 1
ATOM 2873 C CA . ALA A 1 396 ? 2.132 -38.678 20.644 1.00 18.15 375 ALA A CA 1
ATOM 2874 C C . ALA A 1 396 ? 3.112 -39.829 20.475 1.00 16.80 375 ALA A C 1
ATOM 2875 O O . ALA A 1 396 ? 2.723 -41.006 20.554 1.00 18.60 375 ALA A O 1
ATOM 2877 N N . VAL A 1 397 ? 4.389 -39.487 20.220 1.00 17.32 376 VAL A N 1
ATOM 2878 C CA . VAL A 1 397 ? 5.328 -40.574 20.035 1.00 17.19 376 VAL A CA 1
ATOM 2879 C C . VAL A 1 397 ? 5.567 -41.297 21.369 1.00 15.94 376 VAL A C 1
ATOM 2880 O O . VAL A 1 397 ? 5.823 -42.507 21.355 1.00 18.33 376 VAL A O 1
ATOM 2884 N N . SER A 1 398 ? 5.432 -40.653 22.525 1.00 17.63 377 SER A N 1
ATOM 2885 C CA . SER A 1 398 ? 5.396 -41.369 23.797 1.00 17.75 377 SER A CA 1
ATOM 2886 C C . SER A 1 398 ? 4.279 -42.414 23.808 1.00 17.08 377 SER A C 1
ATOM 2887 O O . SER A 1 398 ? 4.496 -43.539 24.244 1.00 18.58 377 SER A O 1
ATOM 2890 N N . GLY A 1 399 ? 3.105 -42.063 23.323 1.00 17.08 378 GLY A N 1
ATOM 2891 C CA . GLY A 1 399 ? 2.013 -43.007 23.272 1.00 18.57 378 GLY A CA 1
ATOM 2892 C C . GLY A 1 399 ? 2.393 -44.180 22.389 1.00 18.47 378 GLY A C 1
ATOM 2893 O O . GLY A 1 399 ? 2.035 -45.359 22.637 1.00 19.25 378 GLY A O 1
ATOM 2894 N N . LEU A 1 400 ? 3.036 -43.865 21.278 1.00 18.46 379 LEU A N 1
ATOM 2895 C CA . LEU A 1 400 ? 3.498 -44.902 20.372 1.00 19.65 379 LEU A CA 1
ATOM 2896 C C . LEU A 1 400 ? 4.539 -45.792 21.047 1.00 20.23 379 LEU A C 1
ATOM 2897 O O . LEU A 1 400 ? 4.597 -47.002 20.754 1.00 21.02 379 LEU A O 1
ATOM 2902 N N . GLU A 1 401 ? 5.388 -45.208 21.909 1.00 19.27 380 GLU A N 1
ATOM 2903 C CA . GLU A 1 401 ? 6.352 -45.984 22.677 1.00 18.89 380 GLU A CA 1
ATOM 2904 C C . GLU A 1 401 ? 5.619 -46.945 23.617 1.00 19.85 380 GLU A C 1
ATOM 2905 O O . GLU A 1 401 ? 6.006 -48.102 23.715 1.00 20.20 380 GLU A O 1
ATOM 2911 N N . MET A 1 402 ? 4.563 -46.480 24.286 1.00 21.02 381 MET A N 1
ATOM 2912 C CA . MET A 1 402 ? 3.710 -47.330 25.135 1.00 21.17 381 MET A CA 1
ATOM 2913 C C . MET A 1 402 ? 3.112 -48.479 24.345 1.00 24.00 381 MET A C 1
ATOM 2914 O O . MET A 1 402 ? 3.093 -49.608 24.853 1.00 26.25 381 MET A O 1
ATOM 2919 N N . ALA A 1 403 ? 2.697 -48.208 23.103 1.00 23.94 382 ALA A N 1
ATOM 2920 C CA . ALA A 1 403 ? 2.059 -49.224 22.263 1.00 23.03 382 ALA A CA 1
ATOM 2921 C C . ALA A 1 403 ? 3.094 -50.271 21.878 1.00 24.68 382 ALA A C 1
ATOM 2922 O O . ALA A 1 403 ? 2.796 -51.451 21.960 1.00 28.91 382 ALA A O 1
ATOM 2924 N N . GLN A 1 404 ? 4.288 -49.798 21.459 1.00 23.63 383 GLN A N 1
ATOM 2925 C CA . GLN A 1 404 ? 5.374 -50.746 21.145 1.00 25.07 383 GLN A CA 1
ATOM 2926 C C . GLN A 1 404 ? 5.789 -51.617 22.335 1.00 30.14 383 GLN A C 1
ATOM 2927 O O . GLN A 1 404 ? 6.048 -52.791 22.148 1.00 32.18 383 GLN A O 1
ATOM 2933 N N . ASN A 1 405 ? 5.860 -51.040 23.532 1.00 26.77 384 ASN A N 1
ATOM 2934 C CA . ASN A 1 405 ? 6.189 -51.777 24.748 1.00 25.43 384 ASN A CA 1
ATOM 2935 C C . ASN A 1 405 ? 5.127 -52.871 24.991 1.00 30.33 384 ASN A C 1
ATOM 2936 O O . ASN A 1 405 ? 5.492 -54.016 25.261 1.00 40.24 384 ASN A O 1
ATOM 2941 N N . ALA A 1 406 ? 3.843 -52.517 24.905 1.00 28.62 385 ALA A N 1
ATOM 2942 C CA . ALA A 1 406 ? 2.737 -53.440 25.138 1.00 36.06 385 ALA A CA 1
ATOM 2943 C C . ALA A 1 406 ? 2.735 -54.547 24.092 1.00 37.55 385 ALA A C 1
ATOM 2944 O O . ALA A 1 406 ? 2.312 -55.677 24.359 1.00 41.44 385 ALA A O 1
ATOM 2946 N N . GLN A 1 407 ? 3.121 -54.176 22.875 1.00 32.80 386 GLN A N 1
ATOM 2947 C CA . GLN A 1 407 ? 3.097 -55.126 21.787 1.00 34.84 386 GLN A CA 1
ATOM 2948 C C . GLN A 1 407 ? 4.352 -56.034 21.811 1.00 34.34 386 GLN A C 1
ATOM 2949 O O . GLN A 1 407 ? 4.298 -57.073 21.162 1.00 44.37 386 GLN A O 1
ATOM 2955 N N . PHE A 1 408 ? 5.392 -55.722 22.613 1.00 37.43 387 PHE A N 1
ATOM 2956 C CA . PHE A 1 408 ? 6.693 -56.396 22.600 1.00 35.90 387 PHE A CA 1
ATOM 2957 C C . PHE A 1 408 ? 7.360 -56.178 21.232 1.00 32.85 387 PHE A C 1
ATOM 2958 O O . PHE A 1 408 ? 7.882 -57.132 20.636 1.00 39.55 387 PHE A O 1
ATOM 2966 N N . SER A 1 409 ? 7.387 -54.911 20.747 1.00 33.61 388 SER A N 1
ATOM 2967 C CA . SER A 1 409 ? 7.780 -54.604 19.378 1.00 27.77 388 SER A CA 1
ATOM 2968 C C . SER A 1 409 ? 8.591 -53.305 19.366 1.00 30.95 388 SER A C 1
ATOM 2969 O O . SER A 1 409 ? 8.462 -52.498 20.292 1.00 30.99 388 SER A O 1
ATOM 2972 N N . THR A 1 410 ? 9.397 -53.141 18.310 1.00 27.17 389 THR A N 1
ATOM 2973 C CA . THR A 1 410 ? 10.158 -51.917 18.047 1.00 27.87 389 THR A CA 1
ATOM 2974 C C . THR A 1 410 ? 9.925 -51.570 16.585 1.00 28.29 389 THR A C 1
ATOM 2975 O O . THR A 1 410 ? 10.313 -52.291 15.701 1.00 34.82 389 THR A O 1
ATOM 2979 N N . TRP A 1 411 ? 9.212 -50.468 16.327 1.00 25.38 390 TRP A N 1
ATOM 2980 C CA . TRP A 1 411 ? 8.922 -50.071 14.956 1.00 27.90 390 TRP A CA 1
ATOM 2981 C C . TRP A 1 411 ? 10.083 -49.308 14.326 1.00 26.96 390 TRP A C 1
ATOM 2982 O O . TRP A 1 411 ? 10.913 -48.767 15.028 1.00 27.93 390 TRP A O 1
ATOM 2993 N N . THR A 1 412 ? 10.104 -49.216 12.996 1.00 28.08 391 THR A N 1
ATOM 2994 C CA . THR A 1 412 ? 11.182 -48.520 12.317 1.00 27.35 391 THR A CA 1
ATOM 2995 C C . THR A 1 412 ? 11.010 -46.999 12.453 1.00 28.10 391 THR A C 1
ATOM 2996 O O . THR A 1 412 ? 9.934 -46.509 12.782 1.00 25.21 391 THR A O 1
ATOM 3000 N N . HIS A 1 413 ? 12.070 -46.255 12.151 1.00 27.36 392 HIS A N 1
ATOM 3001 C CA . HIS A 1 413 ? 12.024 -44.801 12.117 1.00 29.54 392 HIS A CA 1
ATOM 3002 C C . HIS A 1 413 ? 10.917 -44.333 11.177 1.00 26.85 392 HIS A C 1
ATOM 3003 O O . HIS A 1 413 ? 10.157 -43.442 11.521 1.00 24.16 392 HIS A O 1
ATOM 3010 N N . ALA A 1 414 ? 10.908 -44.865 9.952 1.00 28.73 393 ALA A N 1
ATOM 3011 C CA . ALA A 1 414 ? 9.905 -44.532 8.949 1.00 30.74 393 ALA A CA 1
ATOM 3012 C C . ALA A 1 414 ? 8.496 -44.804 9.473 1.00 28.47 393 ALA A C 1
ATOM 3013 O O . ALA A 1 414 ? 7.587 -43.984 9.267 1.00 25.97 393 ALA A O 1
ATOM 3015 N N . GLU A 1 415 ? 8.315 -45.943 10.147 1.00 26.56 394 GLU A N 1
ATOM 3016 C CA . GLU A 1 415 ? 6.978 -46.311 10.630 1.00 25.03 394 GLU A CA 1
ATOM 3017 C C . GLU A 1 415 ? 6.508 -45.310 11.685 1.00 22.60 394 GLU A C 1
ATOM 3018 O O . GLU A 1 415 ? 5.361 -44.818 11.645 1.00 26.04 394 GLU A O 1
ATOM 3024 N N . VAL A 1 416 ? 7.400 -44.954 12.626 1.00 20.75 395 VAL A N 1
ATOM 3025 C CA . VAL A 1 416 ? 7.012 -44.001 13.673 1.00 20.71 395 VAL A CA 1
ATOM 3026 C C . VAL A 1 416 ? 6.792 -42.600 13.099 1.00 22.67 395 VAL A C 1
ATOM 3027 O O . VAL A 1 416 ? 5.842 -41.944 13.478 1.00 21.14 395 VAL A O 1
ATOM 3031 N N . ASP A 1 417 ? 7.686 -42.136 12.216 1.00 21.87 396 ASP A N 1
ATOM 3032 C CA . ASP A 1 417 ? 7.538 -40.816 11.643 1.00 22.38 396 ASP A CA 1
ATOM 3033 C C . ASP A 1 417 ? 6.221 -40.720 10.872 1.00 21.87 396 ASP A C 1
ATOM 3034 O O . ASP A 1 417 ? 5.569 -39.671 10.927 1.00 21.65 396 ASP A O 1
ATOM 3039 N N . ALA A 1 418 ? 5.821 -41.774 10.138 1.00 22.71 397 ALA A N 1
ATOM 3040 C CA . ALA A 1 418 ? 4.580 -41.721 9.386 1.00 24.15 397 ALA A CA 1
ATOM 3041 C C . ALA A 1 418 ? 3.400 -41.604 10.343 1.00 22.92 397 ALA A C 1
ATOM 3042 O O . ALA A 1 418 ? 2.480 -40.851 10.096 1.00 22.11 397 ALA A O 1
ATOM 3044 N N . LYS A 1 419 ? 3.422 -42.342 11.452 1.00 22.13 398 LYS A N 1
ATOM 3045 C CA . LYS A 1 419 ? 2.375 -42.230 12.451 1.00 23.31 398 LYS A CA 1
ATOM 3046 C C . LYS A 1 419 ? 2.354 -40.825 13.042 1.00 21.56 398 LYS A C 1
ATOM 3047 O O . LYS A 1 419 ? 1.292 -40.240 13.238 1.00 22.62 398 LYS A O 1
ATOM 3053 N N . LEU A 1 420 ? 3.514 -40.268 13.328 1.00 19.27 399 LEU A N 1
ATOM 3054 C CA . LEU A 1 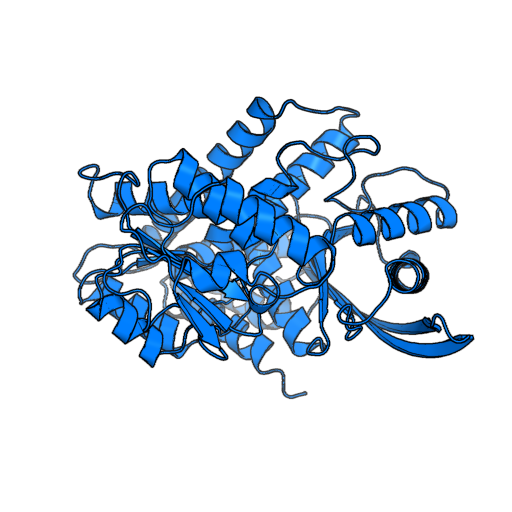420 ? 3.604 -38.918 13.871 1.00 19.85 399 LEU A CA 1
ATOM 3055 C C . LEU A 1 420 ? 2.988 -37.917 12.906 1.00 19.69 399 LEU A C 1
ATOM 3056 O O . LEU A 1 420 ? 2.167 -37.085 13.291 1.00 20.15 399 LEU A O 1
ATOM 3061 N N . ALA A 1 421 ? 3.363 -38.006 11.637 1.00 21.04 400 ALA A N 1
ATOM 3062 C CA . ALA A 1 421 ? 2.829 -37.104 10.638 1.00 22.31 400 ALA A CA 1
ATOM 3063 C C . ALA A 1 421 ? 1.318 -37.236 10.562 1.00 19.54 400 ALA A C 1
ATOM 3064 O O . ALA A 1 421 ? 0.573 -36.251 10.514 1.00 21.26 400 ALA A O 1
ATOM 3066 N N . GLY A 1 422 ? 0.809 -38.456 10.634 1.00 19.86 401 GLY A N 1
ATOM 3067 C CA . GLY A 1 422 ? -0.630 -38.647 10.548 1.00 23.13 401 GLY A CA 1
ATOM 3068 C C . GLY A 1 422 ? -1.367 -38.052 11.747 1.00 22.09 401 GLY A C 1
ATOM 3069 O O . GLY A 1 422 ? -2.463 -37.460 11.602 1.00 23.73 401 GLY A O 1
ATOM 3070 N N . ILE A 1 423 ? -0.768 -38.188 12.938 1.00 20.93 402 ILE A N 1
ATOM 3071 C CA . ILE A 1 423 ? -1.313 -37.579 14.158 1.00 20.50 402 ILE A CA 1
ATOM 3072 C C . ILE A 1 423 ? -1.358 -36.063 14.046 1.00 19.61 402 ILE A C 1
ATOM 3073 O O . ILE A 1 423 ? -2.384 -35.414 14.354 1.00 20.05 402 ILE A O 1
ATOM 3078 N N . MET A 1 424 ? -0.276 -35.455 13.581 1.00 19.37 403 MET A N 1
ATOM 3079 C CA . MET A 1 424 ? -0.255 -33.989 13.542 1.00 20.02 403 MET A CA 1
ATOM 3080 C C . MET A 1 424 ? -1.286 -33.462 12.551 1.00 20.13 403 MET A C 1
ATOM 3081 O O . MET A 1 424 ? -1.944 -32.426 12.793 1.00 20.11 403 MET A O 1
ATOM 3086 N N . GLN A 1 425 ? -1.451 -34.174 11.429 1.00 20.84 404 GLN A N 1
ATOM 3087 C CA . GLN A 1 425 ? -2.460 -33.808 10.455 1.00 22.08 404 GLN A CA 1
ATOM 3088 C C . GLN A 1 425 ? -3.852 -33.919 11.078 1.00 21.82 404 GLN A C 1
ATOM 3089 O O . GLN A 1 425 ? -4.717 -33.065 10.845 1.00 21.39 404 GLN A O 1
ATOM 3095 N N . ASN A 1 426 ? -4.105 -35.028 11.796 1.00 22.02 405 ASN A N 1
ATOM 3096 C CA . ASN A 1 426 ? -5.384 -35.207 12.461 1.00 24.53 405 ASN A CA 1
ATOM 3097 C C . ASN A 1 426 ? -5.649 -34.114 13.502 1.00 22.13 405 ASN A C 1
ATOM 3098 O O . ASN A 1 426 ? -6.769 -33.619 13.602 1.00 21.99 405 ASN A O 1
ATOM 3103 N N . ILE A 1 427 ? -4.640 -33.680 14.259 1.00 20.88 406 ILE A N 1
ATOM 3104 C CA . ILE A 1 427 ? -4.808 -32.574 15.207 1.00 19.81 406 ILE A CA 1
ATOM 3105 C C . ILE A 1 427 ? -5.208 -31.280 14.485 1.00 20.48 406 ILE A C 1
ATOM 3106 O O . ILE A 1 427 ? -6.154 -30.595 14.885 1.00 21.03 406 ILE A O 1
ATOM 3111 N N . PHE A 1 428 ? -4.590 -31.035 13.340 1.00 20.32 407 PHE A N 1
ATOM 3112 C CA . PHE A 1 428 ? -4.896 -29.862 12.539 1.00 21.25 407 PHE A CA 1
ATOM 3113 C C . PHE A 1 428 ? -6.344 -29.908 12.061 1.00 21.90 407 PHE A C 1
ATOM 3114 O O . PHE A 1 428 ? -7.074 -28.919 12.172 1.00 23.01 407 PHE A O 1
ATOM 3122 N N . GLU A 1 429 ? -6.739 -31.054 11.520 1.00 21.97 408 GLU A N 1
ATOM 3123 C CA . GLU A 1 429 ? -8.075 -31.227 10.986 1.00 24.84 408 GLU A CA 1
ATOM 3124 C C . GLU A 1 429 ? -9.140 -31.107 12.071 1.00 23.25 408 GLU A C 1
ATOM 3125 O O . GLU A 1 429 ? -10.192 -30.463 11.849 1.00 26.02 408 GLU A O 1
ATOM 3131 N N . GLN A 1 430 ? -8.893 -31.702 13.240 1.00 24.35 409 GLN A N 1
ATOM 3132 C CA . GLN A 1 430 ? -9.811 -31.618 14.371 1.00 24.48 409 GLN A CA 1
ATOM 3133 C C . GLN A 1 430 ? -9.969 -30.137 14.747 1.00 23.20 409 GLN A C 1
ATOM 3134 O O . GLN A 1 430 ? -11.059 -29.652 14.963 1.00 25.00 409 GLN A O 1
ATOM 3140 N N . SER A 1 431 ? -8.856 -29.407 14.772 1.00 21.40 410 SER A N 1
ATOM 3141 C CA . SER A 1 431 ? -8.807 -28.021 15.215 1.00 20.04 410 SER A CA 1
ATOM 3142 C C . SER A 1 431 ? -9.617 -27.137 14.266 1.00 21.15 410 SER A C 1
ATOM 3143 O O . SER A 1 431 ? -10.433 -26.316 14.704 1.00 23.70 410 SER A O 1
ATOM 3146 N N . THR A 1 432 ? -9.378 -27.257 12.950 1.00 22.25 411 THR A N 1
ATOM 3147 C CA . THR A 1 432 ? -10.088 -26.432 11.977 1.00 24.37 411 THR A CA 1
ATOM 3148 C C . THR A 1 432 ? -11.550 -26.865 11.893 1.00 26.09 411 THR A C 1
ATOM 3149 O O . THR A 1 432 ? -12.414 -25.998 11.800 1.00 29.27 411 THR A O 1
ATOM 3153 N N . ASP A 1 433 ? -11.840 -28.177 11.965 1.00 26.18 412 ASP A N 1
ATOM 3154 C CA . ASP A 1 433 ? -13.228 -28.630 11.890 1.00 29.42 412 ASP A CA 1
ATOM 3155 C C . ASP A 1 433 ? -14.051 -28.101 13.063 1.00 27.13 412 ASP A C 1
ATOM 3156 O O . ASP A 1 433 ? -15.211 -27.652 12.917 1.00 28.64 412 ASP A O 1
ATOM 3161 N N . VAL A 1 434 ? -13.457 -28.122 14.256 1.00 23.89 413 VAL A N 1
ATOM 3162 C CA . VAL A 1 434 ? -14.185 -27.722 15.451 1.00 25.19 413 VAL A CA 1
ATOM 3163 C C . VAL A 1 434 ? -14.328 -26.205 15.479 1.00 24.48 413 VAL A C 1
ATOM 3164 O O . VAL A 1 434 ? -15.389 -25.675 15.853 1.00 26.14 413 VAL A O 1
ATOM 3168 N N . ALA A 1 435 ? -13.289 -25.493 15.024 1.00 25.75 414 ALA A N 1
ATOM 3169 C CA . ALA A 1 435 ? -13.379 -24.045 14.956 1.00 25.96 414 ALA A CA 1
ATOM 3170 C C . ALA A 1 435 ? -14.498 -23.634 14.005 1.00 29.00 414 ALA A C 1
ATOM 3171 O O . ALA A 1 435 ? -15.259 -22.710 14.318 1.00 31.03 414 ALA A O 1
ATOM 3173 N N . SER A 1 436 ? -14.625 -24.312 12.856 1.00 31.48 415 SER A N 1
ATOM 3174 C CA . SER A 1 436 ? -15.671 -23.942 11.908 1.00 34.50 415 SER A CA 1
ATOM 3175 C C . SER A 1 436 ? -17.043 -24.238 12.481 1.00 32.64 415 SER A C 1
ATOM 3176 O O . SER A 1 436 ? -17.983 -23.483 12.204 1.00 35.51 415 SER A O 1
ATOM 3179 N N . LYS A 1 437 ? -17.135 -25.308 13.277 1.00 30.12 416 LYS A N 1
ATOM 3180 C CA . LYS A 1 437 ? -18.426 -25.719 13.799 1.00 27.73 416 LYS A CA 1
ATOM 3181 C C . LYS A 1 437 ? -18.920 -24.784 14.908 1.00 27.80 416 LYS A C 1
ATOM 3182 O O . LYS A 1 437 ? -20.109 -24.435 14.929 1.00 30.20 416 LYS A O 1
ATOM 3188 N N . TYR A 1 438 ? -18.014 -24.304 15.775 1.00 25.10 417 TYR A N 1
ATOM 3189 C CA . TYR A 1 438 ? -18.473 -23.624 16.981 1.00 23.37 417 TYR A CA 1
ATOM 3190 C C . TYR A 1 438 ? -18.035 -22.175 17.044 1.00 24.13 417 TYR A C 1
ATOM 3191 O O . TYR A 1 438 ? -18.497 -21.477 17.934 1.00 22.82 417 TYR A O 1
ATOM 3200 N N . CYS A 1 439 ? -17.149 -21.740 16.161 1.00 24.87 418 CYS A N 1
ATOM 3201 C CA . CYS A 1 439 ? -16.514 -20.427 16.290 1.00 26.08 418 CYS A CA 1
ATOM 3202 C C . CYS A 1 439 ? -16.692 -19.620 15.011 1.00 26.07 418 CYS A C 1
ATOM 3203 O O . CYS A 1 439 ? -17.255 -20.107 14.041 1.00 26.03 418 CYS A O 1
ATOM 3206 N N . ASP A 1 440 ? -16.123 -18.390 14.999 1.00 25.66 419 ASP A N 1
ATOM 3207 C CA . ASP A 1 440 ? -16.148 -17.543 13.824 1.00 27.31 419 ASP A CA 1
ATOM 3208 C C . ASP A 1 440 ? -14.739 -17.056 13.557 1.00 26.96 419 ASP A C 1
ATOM 3209 O O . ASP A 1 440 ? -14.090 -16.602 14.495 1.00 31.94 419 ASP A O 1
ATOM 3214 N N . SER A 1 441 ? -14.284 -17.195 12.299 1.00 26.18 420 SER A N 1
ATOM 3215 C CA . SER A 1 441 ? -12.912 -16.894 11.926 1.00 27.26 420 SER A CA 1
ATOM 3216 C C . SER A 1 441 ? -12.584 -15.411 11.783 1.00 26.14 420 SER A C 1
ATOM 3217 O O . SER A 1 441 ? -11.398 -15.076 11.709 1.00 31.33 420 SER A O 1
ATOM 3220 N N . GLY A 1 442 ? -13.587 -14.535 11.593 1.00 26.60 421 GLY A N 1
ATOM 3221 C CA . GLY A 1 442 ? -13.311 -13.122 11.351 1.00 28.50 421 GLY A CA 1
ATOM 3222 C C . GLY A 1 442 ? -13.015 -12.832 9.878 1.00 27.21 421 GLY A C 1
ATOM 3223 O O . GLY A 1 442 ? -13.181 -13.687 9.012 1.00 28.50 421 GLY A O 1
ATOM 3224 N N . SER A 1 443 ? -12.563 -11.602 9.613 1.00 25.33 422 SER A N 1
ATOM 3225 C CA . SER A 1 443 ? -12.500 -11.001 8.284 1.00 27.49 422 SER A CA 1
ATOM 3226 C C . SER A 1 443 ? -11.604 -11.785 7.339 1.00 26.26 422 SER A C 1
ATOM 3227 O O . SER A 1 443 ? -11.885 -11.831 6.147 1.00 26.18 422 SER A O 1
ATOM 3230 N N . ASN A 1 444 ? -10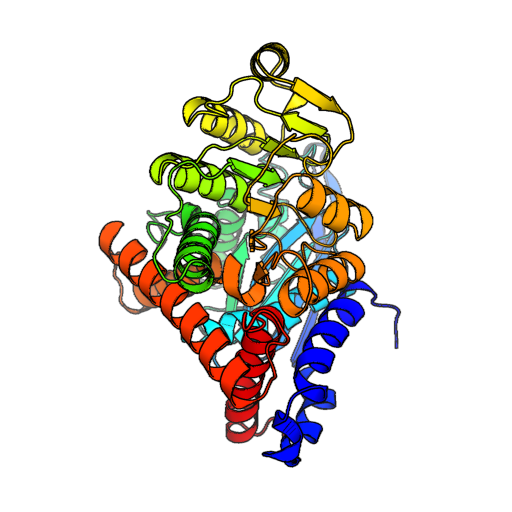.496 -12.334 7.864 1.00 25.44 423 ASN A N 1
ATOM 3231 C CA . ASN A 1 444 ? -9.508 -12.968 7.020 1.00 25.75 423 ASN A CA 1
ATOM 3232 C C . ASN A 1 444 ? -9.839 -14.431 6.704 1.00 24.71 423 ASN A C 1
ATOM 3233 O O . ASN A 1 444 ? -9.129 -15.051 5.910 1.00 27.43 423 ASN A O 1
ATOM 3238 N N . ASN A 1 445 ? -10.922 -14.977 7.292 1.00 24.84 424 ASN A N 1
ATOM 3239 C CA . ASN A 1 445 ? -11.385 -16.339 7.065 1.00 26.79 424 ASN A CA 1
ATOM 3240 C C . ASN A 1 445 ? -10.342 -17.386 7.494 1.00 26.92 424 ASN A C 1
ATOM 3241 O O . ASN A 1 445 ? -10.299 -18.482 6.934 1.00 30.40 424 ASN A O 1
ATOM 3246 N N . ILE A 1 446 ? -9.492 -17.057 8.478 1.00 23.22 425 ILE A N 1
ATOM 3247 C CA . ILE A 1 446 ? -8.467 -17.976 8.973 1.00 22.50 425 ILE A CA 1
ATOM 3248 C C . ILE A 1 446 ? -8.957 -18.504 10.319 1.00 23.09 425 ILE A C 1
ATOM 3249 O O . ILE A 1 446 ? -9.051 -17.737 11.278 1.00 23.87 425 ILE A O 1
ATOM 3254 N N . PRO A 1 447 ? -9.356 -19.796 10.441 1.00 24.19 426 PRO A N 1
ATOM 3255 C CA . PRO A 1 447 ? -9.911 -20.297 11.699 1.00 25.22 426 PRO A CA 1
ATOM 3256 C C . PRO A 1 447 ? -8.869 -20.272 12.819 1.00 23.47 426 PRO A C 1
ATOM 3257 O O . PRO A 1 447 ? -7.665 -20.394 12.586 1.00 23.78 426 PRO A O 1
ATOM 3261 N N . SER A 1 448 ? -9.362 -20.059 14.039 1.00 22.15 427 SER A N 1
ATOM 3262 C CA . SER A 1 448 ? -8.521 -20.040 15.215 1.00 21.24 427 SER A CA 1
ATOM 3263 C C . SER A 1 448 ? -8.104 -21.463 15.581 1.00 20.78 427 SER A C 1
ATOM 3264 O O . SER A 1 448 ? -8.917 -22.278 15.969 1.00 22.27 427 SER A O 1
ATOM 3267 N N . LEU A 1 449 ? -6.799 -21.719 15.452 1.00 20.55 428 LEU A N 1
ATOM 3268 C CA . LEU A 1 449 ? -6.189 -22.942 15.935 1.00 20.01 428 LEU A CA 1
ATOM 3269 C C . LEU A 1 449 ? -6.193 -23.000 17.465 1.00 21.96 428 LEU A C 1
ATOM 3270 O O . LEU A 1 449 ? -6.269 -24.083 18.077 1.00 21.32 428 LEU A O 1
ATOM 3275 N N . VAL A 1 450 ? -6.099 -21.825 18.092 1.00 21.04 429 VAL A N 1
ATOM 3276 C CA . VAL A 1 450 ? -6.215 -21.710 19.533 1.00 19.73 429 VAL A CA 1
ATOM 3277 C C . VAL A 1 450 ? -7.579 -22.244 19.979 1.00 21.07 429 VAL A C 1
ATOM 3278 O O . VAL A 1 450 ? -7.631 -23.166 20.801 1.00 20.88 429 VAL A O 1
ATOM 3282 N N . ASP A 1 451 ? -8.653 -21.656 19.451 1.00 19.89 430 ASP A N 1
ATOM 3283 C CA . ASP A 1 451 ? -9.993 -22.016 19.873 1.00 20.60 430 ASP A CA 1
ATOM 3284 C C . ASP A 1 451 ? -10.325 -23.447 19.477 1.00 20.01 430 ASP A C 1
ATOM 3285 O O . ASP A 1 451 ? -10.882 -24.167 20.300 1.00 22.25 430 ASP A O 1
ATOM 3290 N N . GLY A 1 452 ? -9.934 -23.844 18.261 1.00 19.27 431 GLY A N 1
ATOM 3291 C CA . GLY A 1 452 ? -10.263 -25.181 17.798 1.00 19.30 431 GLY A CA 1
ATOM 3292 C C . GLY A 1 452 ? -9.596 -26.254 18.657 1.00 20.23 431 GLY A C 1
ATOM 3293 O O . GLY A 1 452 ? -10.232 -27.242 18.992 1.00 20.11 431 GLY A O 1
ATOM 3294 N N . ALA A 1 453 ? -8.327 -26.072 19.049 1.00 21.15 432 ALA A N 1
ATOM 3295 C CA . ALA A 1 453 ? -7.660 -27.084 19.870 1.00 20.50 432 ALA A CA 1
ATOM 3296 C C . ALA A 1 453 ? -8.309 -27.195 21.246 1.00 20.29 432 ALA A C 1
ATOM 3297 O O . ALA A 1 453 ? -8.545 -28.284 21.760 1.00 20.09 432 ALA A O 1
ATOM 3299 N N . ASN A 1 454 ? -8.633 -26.042 21.836 1.00 19.65 433 ASN A N 1
ATOM 3300 C CA . ASN A 1 454 ? -9.182 -26.002 23.174 1.00 19.41 433 ASN A CA 1
ATOM 3301 C C . ASN A 1 454 ? -10.544 -26.680 23.181 1.00 20.31 433 ASN A C 1
ATOM 3302 O O . ASN A 1 454 ? -10.831 -27.464 24.060 1.00 21.06 433 ASN A O 1
ATOM 3307 N N . ILE A 1 455 ? -11.381 -26.342 22.210 1.00 21.13 434 ILE A N 1
ATOM 3308 C CA . ILE A 1 455 ? -12.730 -26.889 22.236 1.00 20.58 434 ILE A CA 1
ATOM 3309 C C . ILE A 1 455 ? -12.715 -28.373 21.890 1.00 21.94 434 ILE A C 1
ATOM 3310 O O . ILE A 1 455 ? -13.461 -29.146 22.498 1.00 21.41 434 ILE A O 1
ATOM 3315 N N . ALA A 1 456 ? -11.933 -28.758 20.882 1.00 19.98 435 ALA A N 1
ATOM 3316 C CA . ALA A 1 456 ? -11.858 -30.154 20.483 1.00 20.39 435 ALA A CA 1
ATOM 3317 C C . ALA A 1 456 ? -11.401 -31.016 21.653 1.00 20.15 435 ALA A C 1
ATOM 3318 O O . ALA A 1 456 ? -11.943 -32.095 21.919 1.00 20.19 435 ALA A O 1
ATOM 3320 N N . GLY A 1 457 ? -10.330 -30.595 22.309 1.00 20.11 436 GLY A N 1
ATOM 3321 C CA . GLY A 1 457 ? -9.778 -31.361 23.415 1.00 19.37 436 GLY A CA 1
ATOM 3322 C C . GLY A 1 457 ? -10.761 -31.430 24.577 1.00 18.92 436 GLY A C 1
ATOM 3323 O O . GLY A 1 457 ? -10.990 -32.505 25.121 1.00 21.40 436 GLY A O 1
ATOM 3324 N N . PHE A 1 458 ? -11.384 -30.283 24.910 1.00 20.12 437 PHE A N 1
ATOM 3325 C CA . PHE A 1 458 ? -12.315 -30.260 26.017 1.00 20.76 437 PHE A CA 1
ATOM 3326 C C . PHE A 1 458 ? -13.525 -31.164 25.754 1.00 21.45 437 PHE A C 1
ATOM 3327 O O . PHE A 1 458 ? -13.964 -31.878 26.661 1.00 21.32 437 PHE A O 1
ATOM 3335 N N . LEU A 1 459 ? -14.098 -31.104 24.552 1.00 21.30 438 LEU A N 1
ATOM 3336 C CA . LEU A 1 459 ? -15.290 -31.908 24.284 1.00 22.16 438 LEU A CA 1
ATOM 3337 C C . LEU A 1 459 ? -14.996 -33.397 24.455 1.00 23.11 438 LEU A C 1
ATOM 3338 O O . LEU A 1 459 ? -15.792 -34.134 25.034 1.00 24.11 438 LEU A O 1
ATOM 3343 N N . LYS A 1 460 ? -13.821 -33.853 23.975 1.00 21.16 439 LYS A N 1
ATOM 3344 C CA . LYS A 1 460 ? -13.501 -35.271 24.074 1.00 21.07 439 LYS A CA 1
ATOM 3345 C C . LYS A 1 460 ? -13.384 -35.673 25.546 1.00 19.47 439 LYS A C 1
ATOM 3346 O O . LYS A 1 460 ? -13.921 -36.690 25.990 1.00 19.73 439 LYS A O 1
ATOM 3352 N N . VAL A 1 461 ? -12.625 -34.895 26.317 1.00 18.08 440 VAL A N 1
ATOM 3353 C CA . VAL A 1 461 ? -12.385 -35.239 27.702 1.00 18.65 440 VAL A CA 1
ATOM 3354 C C . VAL A 1 461 ? -13.687 -35.193 28.494 1.00 17.83 440 VAL A C 1
ATOM 3355 O O . VAL A 1 461 ? -13.952 -36.065 29.320 1.00 18.48 440 VAL A O 1
ATOM 3359 N N . ALA A 1 462 ? -14.516 -34.177 28.234 1.00 18.04 441 ALA A N 1
ATOM 3360 C CA . ALA A 1 462 ? -15.746 -34.028 28.982 1.00 18.95 441 ALA A CA 1
ATOM 3361 C C . ALA A 1 462 ? -16.663 -35.223 28.726 1.00 20.13 441 ALA A C 1
ATOM 3362 O O . ALA A 1 462 ? -17.337 -35.697 29.644 1.00 20.51 441 ALA A O 1
ATOM 3364 N N . THR A 1 463 ? -16.682 -35.672 27.478 1.00 19.15 442 THR A N 1
ATOM 3365 C CA . THR A 1 463 ? -17.527 -36.802 27.120 1.00 19.83 442 THR A CA 1
ATOM 3366 C C . THR A 1 463 ? -17.060 -38.058 27.880 1.00 19.70 442 THR A C 1
ATOM 3367 O O . THR A 1 463 ? -17.854 -38.819 28.445 1.00 20.66 442 THR A O 1
ATOM 3371 N N . ALA A 1 464 ? -15.751 -38.302 27.900 1.00 18.50 443 ALA A N 1
ATOM 3372 C CA . ALA A 1 464 ? -15.252 -39.506 28.570 1.00 17.67 443 ALA A CA 1
ATOM 3373 C C . ALA A 1 464 ? -15.482 -39.385 30.078 1.00 17.83 443 ALA A C 1
ATOM 3374 O O . ALA A 1 464 ? -15.847 -40.339 30.733 1.00 19.94 443 ALA A O 1
ATOM 3376 N N . MET A 1 465 ? -15.297 -38.168 30.649 1.00 18.11 444 MET A N 1
ATOM 3377 C CA . MET A 1 465 ? -15.513 -37.929 32.070 1.00 18.07 444 MET A CA 1
ATOM 3378 C C . MET A 1 465 ? -16.935 -38.352 32.457 1.00 18.90 444 MET A C 1
ATOM 3379 O O . MET A 1 465 ? -17.190 -38.825 33.567 1.00 19.34 444 MET A O 1
ATOM 3384 N N . GLN A 1 466 ? -17.900 -37.977 31.606 1.00 18.80 445 GLN A N 1
ATOM 3385 C CA . GLN A 1 466 ? -19.280 -38.269 31.905 1.00 19.55 445 GLN A CA 1
ATOM 3386 C C . GLN A 1 466 ? -19.487 -39.776 31.932 1.00 19.69 445 GLN A C 1
ATOM 3387 O O . GLN A 1 466 ? -20.136 -40.281 32.835 1.00 20.15 445 GLN A O 1
ATOM 3393 N N . ALA A 1 467 ? -18.865 -40.480 30.987 1.00 19.28 446 ALA A N 1
ATOM 3394 C CA . ALA A 1 467 ? -19.039 -41.922 30.920 1.00 18.43 446 ALA A CA 1
ATOM 3395 C C . ALA A 1 467 ? -18.498 -42.626 32.171 1.00 19.58 446 ALA A C 1
ATOM 3396 O O . ALA A 1 467 ? -19.056 -43.621 32.609 1.00 19.30 446 ALA A O 1
ATOM 3398 N N . VAL A 1 468 ? -17.366 -42.137 32.702 1.00 19.55 447 VAL A N 1
ATOM 3399 C CA . VAL A 1 468 ? -16.738 -42.801 33.825 1.00 18.52 447 VAL A CA 1
ATOM 3400 C C . VAL A 1 468 ? -17.249 -42.301 35.176 1.00 17.93 447 VAL A C 1
ATOM 3401 O O . VAL A 1 468 ? -16.794 -42.748 36.219 1.00 20.01 447 VAL A O 1
ATOM 3405 N N . GLY A 1 469 ? -18.210 -41.351 35.167 1.00 18.45 448 GLY A N 1
ATOM 3406 C CA . GLY A 1 469 ? -18.804 -40.918 36.422 1.00 19.61 448 GLY A CA 1
ATOM 3407 C C . GLY A 1 469 ? -18.153 -39.704 37.081 1.00 18.90 448 GLY A C 1
ATOM 3408 O O . GLY A 1 469 ? -18.480 -39.387 38.230 1.00 19.77 448 GLY A O 1
ATOM 3409 N N . ASP A 1 470 ? -17.257 -39.002 36.376 1.00 19.09 449 ASP A N 1
ATOM 3410 C CA . ASP A 1 470 ? -16.596 -37.869 36.997 1.00 19.71 449 ASP A CA 1
ATOM 3411 C C . ASP A 1 470 ? -17.538 -36.664 37.175 1.00 20.04 449 ASP A C 1
ATOM 3412 O O . ASP A 1 470 ? -17.280 -35.782 38.023 1.00 19.66 449 ASP A O 1
ATOM 3417 N N . TRP A 1 471 ? -18.574 -36.568 36.324 1.00 19.92 450 TRP A N 1
ATOM 3418 C CA . TRP A 1 471 ? -19.599 -35.541 36.466 1.00 19.20 450 TRP A CA 1
ATOM 3419 C C . TRP A 1 471 ? -20.884 -36.133 35.929 1.00 19.39 450 TRP A C 1
ATOM 3420 O O . TRP A 1 471 ? -20.851 -37.091 35.189 1.00 21.00 450 TRP A O 1
ATOM 3431 N N . TRP A 1 472 ? -22.000 -35.490 36.281 1.00 20.61 451 TRP A N 1
ATOM 3432 C CA . TRP A 1 472 ? -23.290 -35.788 35.687 1.00 21.38 451 TRP A CA 1
ATOM 3433 C C . TRP A 1 472 ? -24.180 -34.537 35.722 1.00 24.13 451 TRP A C 1
ATOM 3434 O O . TRP A 1 472 ? -23.811 -33.565 36.427 1.00 24.35 451 TRP A O 1
#

InterPro domains:
  IPR006095 Glutamate/phenylalanine/leucine/valine/L-tryptophan dehydrogenase [PR00082] (99-113)
  IPR006095 Glutamate/phenylalanine/leucine/valine/L-tryptophan dehydrogenase [PR00082] (178-200)
  IPR006095 Glutamate/phenylalanine/leucine/valine/L-tryptophan dehydrogenase [PR00082] (223-243)
  IPR006095 Glutamate/phenylalanine/leucine/valine/L-tryptophan dehydrogenase [PR00082] (369-380)
  IPR006096 Glutamate/phenylalanine/leucine/valine/L-tryptophan dehydrogenase, C-terminal [PF00208] (187-448)
  IPR006096 Glutamate/phenylalanine/leucine/valine/L-tryptophan dehydrogenase, C-terminal [SM00839] (189-448)
  IPR006097 Glutamate/phenylalanine/leucine/valine/L-tryptophan dehydrogenase, dimerisation domain [PF02812] (42-169)
  IPR014362 Glutamate dehydrogenase [PIRSF000185] (9-451)
  IPR033524 Leu/Phe/Val dehydrogenases active site [PS00074] (107-120)
  IPR033922 NAD(P) binding domain of glutamate dehydrogenase [cd05313] (180-449)
  IPR036291 NAD(P)-binding domain superfamily [SSF51735] (187-448)
  IPR046346 Aminoacid dehydrogenase-like, N-terminal domain superfamily [SSF53223] (2-189)
  IPR050724 Glutamate/Leucine/Phenylalanine/Valine dehydrogenases [NF006929] (3-448)
  IPR050724 Glutamate/Leucine/Phenylalanine/Valine dehydrogenases [PTHR43571] (3-449)

Foldseek 3Di:
DDDQVLLVQLLCLLVVLVVQWCNCVVVVVLVQCSVQLLAAPDKDKDWQWFAAPVGDIDIWIKIKTRRAQLQFAAEEAEAAALPDDPSNQSSQQSLQQLLVLLLVFRHGGMYMYINHHCAPGDLVRLLRRLLSNLVVCLVQFDLRHYEYEHDHPAAQSSQASSQVNNCVVVVDQFRRYASHDPVRLYAACLLLFQLLLLVLLVQVVCCVLVVNPDGLAAFEEEEEELESNRLNVVVNSVVRNYAYQWYADQFWIWGAADSNHDDNVLSVVSHVCVVVPHGPVVPPPSCVRTPIDTPDGPQLPHAAGAEYEYQYEAQQAELVSLVSNVVSPYQEYEYLYANNHDPNSVVSQLCCCAPNVNRAYAHCSQSRSRNVSVSSVSSVCRVVVHHDDNVVSVVSSSVSSVSSSVQQQVQQVVIHARHDSRRGHNSSSSSVSSSVSSSVSCVVVVSDD

Solvent-accessible surface area: 17749 Å² total; per-residue (Å²): 155,105,190,16,54,34,10,97,34,2,51,153,50,2,14,34,6,0,102,94,17,122,0,15,137,81,63,74,66,10,111,120,0,15,88,73,3,20,124,18,80,117,54,30,98,23,177,0,67,13,94,10,81,185,44,76,108,83,94,30,45,0,19,0,0,1,1,4,43,18,37,17,29,15,1,2,8,1,7,2,71,75,51,6,62,44,6,7,0,25,0,1,0,1,13,6,3,1,8,0,0,1,7,48,36,96,2,3,0,0,6,0,0,0,44,0,45,11,123,84,37,38,72,77,17,5,74,62,0,0,33,6,0,0,114,67,0,25,129,83,12,4,26,150,65,0,0,0,5,31,33,52,30,11,81,42,83,3,5,43,44,1,3,9,14,8,74,132,69,108,139,77,134,31,10,0,1,0,21,17,96,81,156,31,28,3,2,23,12,33,68,35,0,12,0,22,0,0,2,22,0,2,81,44,0,1,100,79,64,21,190,42,84,80,86,5,150,44,23,81,0,0,0,2,5,6,32,71,32,0,13,34,0,0,16,19,1,41,110,31,36,9,41,0,36,0,2,6,28,116,123,1,0,0,12,10,137,47,83,131,1,2,56,55,127,7,1,90,66,1,28,52,19,39,124,142,64,14,12,0,46,91,8,82,79,6,29,179,120,10,72,50,41,80,75,25,98,0,0,75,55,3,40,90,0,27,1,0,1,0,9,39,52,25,52,9,0,38,14,152,29,0,47,25,0,25,187,30,16,0,52,4,0,0,8,4,8,15,17,0,1,13,38,112,0,18,83,44,0,21,129,9,16,22,85,44,104,2,0,0,1,0,11,1,8,0,0,7,0,0,2,14,0,0,1,8,11,0,35,30,1,41,91,113,204,48,86,42,76,106,77,85,0,39,69,92,0,41,41,23,0,82,69,0,13,76,46,0,18,99,25,3,85,138,8,33,124,30,30,95,56,117,15,13,3,0,13,29,0,0,2,0,10,1,1,45,75,0,0,79,19,4,89,90,93,44,55,5,224

Sequence (449 aa):
TPYEPEFQQAYKEIVGSIESSKLFEVHPELKRVLPIISIPERVLEFRVTWEDDKGNCRVNTGYRVQFNSALGPYKGGLRFHPSVNLSILKFLGFEQIFKNALTGLPMGGGKGGSDFDPKKGKSDNEIRRRFSQAFMRRQLFRYIGPQTDVPAGDIGVTGFVVMHMFGEYKRLRNEYSGVVTGKHMLTGGSNIRPEATGYGVVYYVKHMIEHRTKGAETLKGKRVAISGSGNVAQYAALKCIQEGAIVKSISDSKGVLIAKTAEGLVPEEIHEIMALKEKRASIADSASLCKKHHYIAGARPWTNVGEIDIALPCATQNEVSGEEAAALIKQGCRYVAEGSNMGSSAEAVEVFEKSRASGEGCWLAPGKAANAGGVAVSGLEMAQNAQFSTWTHAEVDAKLAGIMQNIFEQSTDVASKYCDSGSNNIPSLVDGANIAGFLKVATAMQAVGDWW

B-factor: mean 24.95, std 7.67, range [15.88, 80.12]

Nearest PDB structures (foldseek):
  3sbo-assembly1_B  TM=9.273E-01  e=8.172E-52  Escherichia coli DH5[alpha]
  4fcc-assembly2_H  TM=9.054E-01  e=3.601E-52  Escherichia coli O157:H7
  3sbo-assembly1_A  TM=9.255E-01  e=9.548E-51  Escherichia coli DH5[alpha]
  3r3j-assembly1_A  TM=8.797E-01  e=2.307E-51  Plasmodium falciparum 3D7
  3sbo-assembly1_E  TM=8.213E-01  e=1.065E-50  Escherichia coli DH5[alpha]

Secondary structure (DSSP, 8-state):
----HHHHHHHHHHHHHHHTSSHHHH-GGGGGGHHHHTS-SEEEEEEEEEE-TT--EEEEEEEEEEEE-SSSSEE--EEE-TT--HHHHHHHHHHHHHHHHHHTSS--EEEEEES---TT--HHHHHHHHHHHHHHHGGG-BTTTEE--B-TT--HHHHHHHHHHHHHHHT--S-SSSS--TTTT--TTHHHHHHHHHHHHHHHHHHHHTTTS--STT-EEEE---SHHHHHHHHHHHHTT-EEEEEE-SSEEEEPSSTT---HHHHHHHHHHHHTT--GGG-HHHHHHSEEEET--STTTS-S-SEEE--S-TT-B-HHHHHHHHHTT--EEE-SSTT-B-HHHHHHHHHHHHHSS--EEEPHHHHTTHHHHHHHHHHHHHHHT----HHHHHHHHHHHHHHHHHHHHHHHHHH---TTTT---HHHHHHHHHHHHHHHHHHHTTS--

Radius of gyration: 20.85 Å; Cα contacts (8 Å, |Δi|>4): 1012; chains: 1; bounding box: 59×50×56 Å